Protein AF-A0A1V5VPN3-F1 (afdb_monomer)

Nearest PDB structures (foldseek):
  1qd1-assembly1_A  TM=8.360E-01  e=1.157E-35  Sus scrofa
  1w2g-assembly1_B  TM=8.804E-01  e=2.573E-12  Mycobacterium tuberculosis
  1n5l-assembly1_B  TM=8.851E-01  e=5.641E-12  Mycobacterium tuberculosis
  1n5l-assembly1_A  TM=8.726E-01  e=3.032E-11  Mycobacterium tuberculosis
  1w2h-assembly1_A  TM=8.646E-01  e=6.646E-11  Mycobacterium tuberculosis

pLDDT: mean 86.16, std 12.75, range [30.02, 98.75]

Radius of gyration: 31.98 Å; Cα contacts (8 Å, |Δi|>4): 1240; chains: 1; bounding box: 76×87×67 Å

Structure (mmCIF, N/CA/C/O backbone):
data_AF-A0A1V5VPN3-F1
#
_entry.id   AF-A0A1V5VPN3-F1
#
loop_
_atom_site.group_PDB
_atom_site.id
_atom_site.type_symbol
_atom_site.label_atom_id
_atom_site.label_alt_id
_atom_site.label_comp_id
_atom_site.label_asym_id
_atom_site.label_entity_id
_atom_site.label_seq_id
_atom_site.pdbx_PDB_ins_code
_atom_site.Cartn_x
_atom_site.Cartn_y
_atom_site.Cartn_z
_atom_site.occupancy
_atom_site.B_iso_or_equiv
_atom_site.auth_seq_id
_atom_site.auth_comp_id
_atom_site.auth_asym_id
_atom_site.auth_atom_id
_atom_site.pdbx_PDB_model_num
ATOM 1 N N . MET A 1 1 ? 7.523 38.521 -3.989 1.00 82.94 1 MET A N 1
ATOM 2 C CA . MET A 1 1 ? 8.035 37.915 -5.229 1.00 82.94 1 MET A CA 1
ATOM 3 C C . MET A 1 1 ? 9.413 38.477 -5.543 1.00 82.94 1 MET A C 1
ATOM 5 O O . MET A 1 1 ? 9.529 39.570 -6.087 1.00 82.94 1 MET A O 1
ATOM 9 N N . LYS A 1 2 ? 10.445 37.744 -5.127 1.00 91.88 2 LYS A N 1
ATOM 10 C CA . LYS A 1 2 ? 11.855 37.947 -5.453 1.00 91.88 2 LYS A CA 1
ATOM 11 C C . LYS A 1 2 ? 12.145 37.244 -6.774 1.00 91.88 2 LYS A C 1
ATOM 13 O O . LYS A 1 2 ? 12.008 36.024 -6.849 1.00 91.88 2 LYS A O 1
ATOM 18 N N . VAL A 1 3 ? 12.522 38.006 -7.793 1.00 94.25 3 VAL A N 1
ATOM 19 C CA . VAL A 1 3 ? 12.795 37.478 -9.133 1.00 94.25 3 VAL A CA 1
ATOM 20 C C . VAL A 1 3 ? 14.293 37.466 -9.401 1.00 94.25 3 VAL A C 1
ATOM 22 O O . VAL A 1 3 ? 14.969 38.480 -9.217 1.00 94.25 3 VAL A O 1
ATOM 25 N N . LEU A 1 4 ? 14.800 36.320 -9.854 1.00 95.00 4 LEU A N 1
ATOM 26 C CA . LEU A 1 4 ? 16.133 36.204 -10.438 1.00 95.00 4 LEU A CA 1
ATOM 27 C C . LEU A 1 4 ? 16.020 36.253 -11.961 1.00 95.00 4 LEU A C 1
ATOM 29 O O . LEU A 1 4 ? 15.305 35.448 -12.554 1.00 95.00 4 LEU A O 1
ATOM 33 N N . VAL A 1 5 ? 16.749 37.169 -12.596 1.00 93.56 5 VAL A N 1
ATOM 34 C CA . VAL A 1 5 ? 16.830 37.227 -14.058 1.00 93.56 5 VAL A CA 1
ATOM 35 C C . VAL A 1 5 ? 18.092 36.508 -14.522 1.00 93.56 5 VAL A C 1
ATOM 37 O O . VAL A 1 5 ? 19.191 36.797 -14.055 1.00 93.56 5 VAL A O 1
ATOM 40 N N . ILE A 1 6 ? 17.967 35.580 -15.460 1.00 91.25 6 ILE A N 1
ATOM 41 C CA . ILE A 1 6 ? 19.090 34.866 -16.065 1.00 91.25 6 ILE A CA 1
ATOM 42 C C . ILE A 1 6 ? 19.232 35.353 -17.503 1.00 91.25 6 ILE A C 1
ATOM 44 O O . ILE A 1 6 ? 18.257 35.498 -18.237 1.00 91.25 6 ILE A O 1
ATOM 48 N N . SER A 1 7 ? 20.455 35.666 -17.914 1.00 86.69 7 SER A N 1
ATOM 49 C CA . SER A 1 7 ? 20.738 36.069 -19.290 1.00 86.69 7 SER A CA 1
ATOM 50 C C . SER A 1 7 ? 22.112 35.554 -19.714 1.00 86.69 7 SER A C 1
ATOM 52 O O . SER A 1 7 ? 23.004 35.486 -18.853 1.00 86.69 7 SER A O 1
ATOM 54 N N . PRO A 1 8 ? 22.311 35.270 -21.014 1.00 81.88 8 PRO A N 1
ATOM 55 C CA . PRO A 1 8 ? 23.598 34.829 -21.537 1.00 81.88 8 PRO A CA 1
ATOM 56 C C . PRO A 1 8 ? 24.723 35.833 -21.247 1.00 81.88 8 PRO A C 1
ATOM 58 O O . PRO A 1 8 ? 24.508 37.050 -21.213 1.00 81.88 8 PRO A O 1
ATOM 61 N N . GLU A 1 9 ? 25.951 35.335 -21.096 1.00 73.06 9 GLU A N 1
ATOM 62 C CA . GLU A 1 9 ? 27.151 36.147 -20.826 1.00 73.06 9 GLU A CA 1
ATOM 63 C C . GLU A 1 9 ? 27.708 36.875 -22.054 1.00 73.06 9 GLU A C 1
ATOM 65 O O . GLU A 1 9 ? 28.711 37.589 -21.962 1.00 73.06 9 GLU A O 1
ATOM 70 N N . LYS A 1 10 ? 27.064 36.733 -23.217 1.00 71.19 10 LYS A N 1
ATOM 71 C CA . LYS A 1 10 ? 27.531 37.361 -24.454 1.00 71.19 10 LYS A CA 1
ATOM 72 C C . LYS A 1 10 ? 27.593 38.891 -24.324 1.00 71.19 10 LYS A C 1
ATOM 74 O O . LYS A 1 10 ? 26.659 39.542 -23.847 1.00 71.19 10 LYS A O 1
ATOM 79 N N . LYS A 1 11 ? 28.715 39.462 -24.784 1.00 67.81 11 LYS A N 1
ATOM 80 C CA . LYS A 1 11 ? 29.005 40.912 -24.795 1.00 67.81 11 LYS A CA 1
ATOM 81 C C . LYS A 1 11 ? 28.328 41.671 -25.943 1.00 67.81 11 LYS A C 1
ATOM 83 O O . LYS A 1 11 ? 28.565 42.868 -26.092 1.00 67.81 11 LYS A O 1
ATOM 88 N N . ASP A 1 12 ? 27.512 41.011 -26.759 1.00 78.88 12 ASP A N 1
ATOM 89 C CA . ASP A 1 12 ? 26.930 41.632 -27.942 1.00 78.88 12 ASP A CA 1
ATOM 90 C C . ASP A 1 12 ? 25.795 42.619 -27.600 1.00 78.88 12 ASP A C 1
ATOM 92 O O . ASP A 1 12 ? 25.125 42.547 -26.560 1.00 78.88 12 ASP A O 1
ATOM 96 N N . ARG A 1 13 ? 25.582 43.578 -28.509 1.00 81.12 13 ARG A N 1
ATOM 97 C CA . ARG A 1 13 ? 24.597 44.657 -28.354 1.00 81.12 13 ARG A CA 1
ATOM 98 C C . ARG A 1 13 ? 23.168 44.122 -28.223 1.00 81.12 13 ARG A C 1
ATOM 100 O O . ARG A 1 13 ? 22.390 44.693 -27.457 1.00 81.12 13 ARG A O 1
ATOM 107 N N . SER A 1 14 ? 22.836 43.032 -28.916 1.00 81.88 14 SER A N 1
ATOM 108 C CA . SER A 1 14 ? 21.487 42.457 -28.925 1.00 81.88 14 SER A CA 1
ATOM 109 C C . SER A 1 14 ? 21.139 41.816 -27.574 1.00 81.88 14 SER A C 1
ATOM 111 O O . SER A 1 14 ? 20.088 42.109 -27.004 1.00 81.88 14 SER A O 1
ATOM 113 N N . SER A 1 15 ? 22.067 41.048 -26.991 1.00 80.56 15 SER A N 1
ATOM 114 C CA . SER A 1 15 ? 21.938 40.445 -25.658 1.00 80.56 15 SER A CA 1
ATOM 115 C C . SER A 1 15 ? 21.785 41.511 -24.570 1.00 80.56 15 SER A C 1
ATOM 117 O O . SER A 1 15 ? 20.923 41.424 -23.692 1.00 80.56 15 SER A O 1
ATOM 119 N N . ARG A 1 16 ? 22.567 42.597 -24.648 1.00 83.06 16 ARG A N 1
ATOM 120 C CA . ARG A 1 16 ? 22.418 43.745 -23.738 1.00 83.06 16 ARG A CA 1
ATOM 121 C C . ARG A 1 16 ? 21.044 44.409 -23.846 1.00 83.06 16 ARG A C 1
ATOM 123 O O . ARG A 1 16 ? 20.471 44.739 -22.810 1.00 83.06 16 ARG A O 1
ATOM 130 N N . GLN A 1 17 ? 20.522 44.602 -25.055 1.00 86.50 17 GLN A N 1
ATOM 131 C CA . GLN A 1 17 ? 19.211 45.222 -25.266 1.00 86.50 17 GLN A CA 1
ATOM 132 C C . GLN A 1 17 ? 18.061 44.359 -24.731 1.00 86.50 17 GLN A C 1
ATOM 134 O O . GLN A 1 17 ? 17.204 44.888 -24.025 1.00 86.50 17 GLN A O 1
ATOM 139 N N . ARG A 1 18 ? 18.068 43.044 -24.990 1.00 88.38 18 ARG A N 1
ATOM 140 C CA . ARG A 1 18 ? 17.045 42.110 -24.483 1.00 88.38 18 ARG A CA 1
ATOM 141 C C . ARG A 1 18 ? 16.995 42.067 -22.960 1.00 88.38 18 ARG A C 1
ATOM 143 O O . ARG A 1 18 ? 15.936 42.230 -22.364 1.00 88.38 18 ARG A O 1
ATOM 150 N N . ARG A 1 19 ? 18.153 41.954 -22.319 1.00 87.31 19 ARG A N 1
ATOM 151 C CA . ARG A 1 19 ? 18.270 42.017 -20.859 1.00 87.31 19 ARG A CA 1
ATOM 152 C C . ARG A 1 19 ? 17.721 43.318 -20.271 1.00 87.31 19 ARG A C 1
ATOM 154 O O . ARG A 1 19 ? 16.981 43.273 -19.296 1.00 87.31 19 ARG A O 1
ATOM 161 N N . LEU A 1 20 ? 18.090 44.468 -20.842 1.00 89.12 20 LEU A N 1
ATOM 162 C CA . LEU A 1 20 ? 17.600 45.766 -20.364 1.00 89.12 20 LEU A CA 1
ATOM 163 C C . LEU A 1 20 ? 16.085 45.888 -20.532 1.00 89.12 20 LEU A C 1
ATOM 165 O O . LEU A 1 20 ? 15.428 46.471 -19.677 1.00 89.12 20 LEU A O 1
ATOM 169 N N . LEU A 1 21 ? 15.537 45.324 -21.609 1.00 91.19 21 LEU A N 1
ATOM 170 C CA . LEU A 1 21 ? 14.099 45.276 -21.834 1.00 91.19 21 LEU A CA 1
ATOM 171 C C . LEU A 1 21 ? 13.378 44.474 -20.739 1.00 91.19 21 LEU A C 1
ATOM 173 O O . LEU A 1 21 ? 12.387 44.955 -20.200 1.00 91.19 21 LEU A O 1
ATOM 177 N N . ILE A 1 22 ? 13.891 43.290 -20.388 1.00 91.62 22 ILE A N 1
ATOM 178 C CA . ILE A 1 22 ? 13.323 42.434 -19.333 1.00 91.62 22 ILE A CA 1
ATOM 179 C C . ILE A 1 22 ? 13.394 43.136 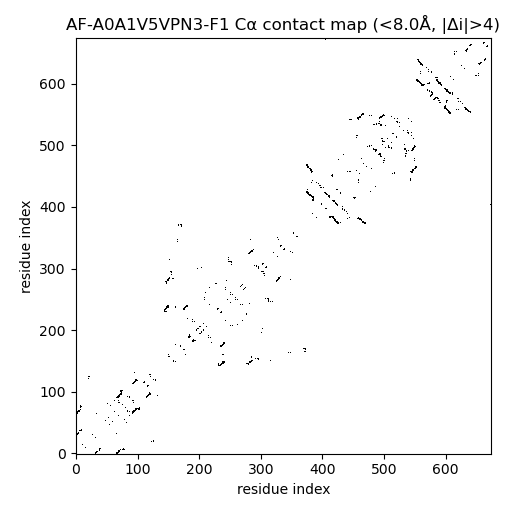-17.972 1.00 91.62 22 ILE A C 1
ATOM 181 O O . ILE A 1 22 ? 12.392 43.207 -17.269 1.00 91.62 22 ILE A O 1
ATOM 185 N N . VAL A 1 23 ? 14.564 43.677 -17.612 1.00 92.50 23 VAL A N 1
ATOM 186 C CA . VAL A 1 23 ? 14.777 44.358 -16.324 1.00 92.50 23 VAL A CA 1
ATOM 187 C C . VAL A 1 23 ? 13.831 45.548 -16.170 1.00 92.50 23 VAL A C 1
ATOM 189 O O . VAL A 1 23 ? 13.108 45.601 -15.181 1.00 92.50 23 VAL A O 1
ATOM 192 N N . ARG A 1 24 ? 13.749 46.432 -17.175 1.00 92.31 24 ARG A N 1
ATOM 193 C CA . ARG A 1 24 ? 12.851 47.599 -17.138 1.00 92.31 24 ARG A CA 1
ATOM 194 C C . ARG A 1 24 ? 11.387 47.198 -16.993 1.00 92.31 24 ARG A C 1
ATOM 196 O O . ARG A 1 24 ? 10.690 47.743 -16.152 1.00 92.31 24 ARG A O 1
ATOM 203 N N . ALA A 1 25 ? 10.940 46.195 -17.749 1.00 92.31 25 ALA A N 1
ATOM 204 C CA . ALA A 1 25 ? 9.562 45.717 -17.660 1.00 92.31 25 ALA A CA 1
ATOM 205 C C . ALA A 1 25 ? 9.215 45.162 -16.262 1.00 92.31 25 ALA A C 1
ATOM 207 O O . ALA A 1 25 ? 8.082 45.285 -15.803 1.00 92.31 25 ALA A O 1
ATOM 208 N N . LEU A 1 26 ? 10.180 44.556 -15.562 1.00 92.00 26 LEU A N 1
ATOM 209 C CA . LEU A 1 26 ? 9.995 44.072 -14.190 1.00 92.00 26 LEU A CA 1
ATOM 210 C C . LEU A 1 26 ? 10.036 45.210 -13.159 1.00 92.00 26 LEU A C 1
ATOM 212 O O . LEU A 1 26 ? 9.272 45.182 -12.192 1.00 92.00 26 LEU A O 1
ATOM 216 N N . GLU A 1 27 ? 10.889 46.212 -13.372 1.00 91.19 27 GLU A N 1
ATOM 217 C CA . GLU A 1 27 ? 10.952 47.429 -12.553 1.00 91.19 27 GLU A CA 1
ATOM 218 C C . GLU A 1 27 ? 9.653 48.241 -12.649 1.00 91.19 27 GLU A C 1
ATOM 220 O O . GLU A 1 27 ? 9.110 48.633 -11.615 1.00 91.19 27 GLU A O 1
ATOM 225 N N . ASP A 1 28 ? 9.091 48.393 -13.853 1.00 90.38 28 ASP A N 1
ATOM 226 C CA . ASP A 1 28 ? 7.801 49.059 -14.092 1.00 90.38 28 ASP A CA 1
ATOM 227 C C . ASP A 1 28 ? 6.652 48.377 -13.322 1.00 90.38 28 ASP A C 1
ATOM 229 O O . ASP A 1 28 ? 5.723 49.027 -12.839 1.00 90.38 28 ASP A O 1
ATOM 233 N N . LEU A 1 29 ? 6.737 47.054 -13.145 1.00 87.75 29 LEU A N 1
ATOM 234 C CA . LEU A 1 29 ? 5.798 46.252 -12.353 1.00 87.75 29 LEU A CA 1
ATOM 235 C C . LEU A 1 29 ? 6.112 46.242 -10.845 1.00 87.75 29 LEU A C 1
ATOM 237 O O . LEU A 1 29 ? 5.456 45.519 -10.092 1.00 87.75 29 LEU A O 1
ATOM 241 N N . LYS A 1 30 ? 7.101 47.024 -10.390 1.00 90.88 30 LYS A N 1
ATOM 242 C CA . LYS A 1 30 ? 7.568 47.107 -8.994 1.00 90.88 30 LYS A CA 1
ATOM 243 C C . LYS A 1 30 ? 7.999 45.752 -8.415 1.00 90.88 30 LYS A C 1
ATOM 245 O O . LYS A 1 30 ? 7.818 45.475 -7.227 1.00 90.88 30 LYS A O 1
ATOM 250 N N . ILE A 1 31 ? 8.564 44.881 -9.250 1.00 90.19 31 ILE A N 1
ATOM 251 C CA . ILE A 1 31 ? 9.028 43.553 -8.839 1.00 90.19 31 ILE A CA 1
ATOM 252 C C . ILE A 1 31 ? 10.423 43.652 -8.218 1.00 90.19 31 ILE A C 1
ATOM 254 O O . ILE A 1 31 ? 11.323 44.294 -8.753 1.00 90.19 31 ILE A O 1
ATOM 258 N N . LYS A 1 32 ? 10.636 42.960 -7.091 1.00 91.50 32 LYS A N 1
ATOM 259 C CA . LYS A 1 32 ? 11.939 42.925 -6.417 1.00 91.50 32 LYS A CA 1
ATOM 260 C C . LYS A 1 32 ? 12.917 42.021 -7.172 1.00 91.50 32 LYS A C 1
ATOM 262 O O . LYS A 1 32 ? 12.817 40.796 -7.087 1.00 91.50 32 LYS A O 1
ATOM 267 N N . LEU A 1 33 ? 13.886 42.625 -7.855 1.00 91.81 33 LEU A N 1
ATOM 268 C CA . LEU A 1 33 ? 14.962 41.921 -8.553 1.00 91.81 33 LEU A CA 1
ATOM 269 C C . LEU A 1 33 ? 16.105 41.555 -7.600 1.00 91.81 33 LEU A C 1
ATOM 271 O O . LEU A 1 33 ? 16.578 42.386 -6.827 1.00 91.81 33 LEU A O 1
ATOM 275 N N . LEU A 1 34 ? 16.572 40.308 -7.675 1.00 90.56 34 LEU A N 1
ATOM 276 C CA . LEU A 1 34 ? 17.747 39.840 -6.932 1.00 90.56 34 LEU A CA 1
ATOM 277 C C . LEU A 1 34 ? 19.066 40.232 -7.607 1.00 90.56 34 LEU A C 1
ATOM 279 O O . LEU A 1 34 ? 20.102 40.291 -6.947 1.00 90.56 34 LEU A O 1
ATOM 283 N N . ASN A 1 35 ? 19.031 40.514 -8.911 1.00 89.38 35 ASN A N 1
ATOM 284 C CA . ASN A 1 35 ? 20.185 40.929 -9.698 1.00 89.38 35 ASN A CA 1
ATOM 285 C C . ASN A 1 35 ? 19.814 42.023 -10.726 1.00 89.38 35 ASN A C 1
ATOM 287 O O . ASN A 1 35 ? 19.480 41.718 -11.869 1.00 89.38 35 ASN A O 1
ATOM 291 N N . PRO A 1 36 ? 19.935 43.316 -10.376 1.00 78.00 36 PRO A N 1
ATOM 292 C CA . PRO A 1 36 ? 19.558 44.416 -11.274 1.00 78.00 36 PRO A CA 1
ATOM 293 C C . PRO A 1 36 ? 20.431 44.512 -12.541 1.00 78.00 36 PRO A C 1
ATOM 295 O O . PRO A 1 36 ? 20.065 45.172 -13.507 1.00 78.00 36 PRO A O 1
ATOM 298 N N . LEU A 1 37 ? 21.582 43.825 -12.575 1.00 77.31 37 LEU A N 1
ATOM 299 C CA . LEU A 1 37 ? 22.474 43.738 -13.739 1.00 77.31 37 LEU A CA 1
ATOM 300 C C . LEU A 1 37 ? 22.725 42.267 -14.138 1.00 77.31 37 LEU A C 1
ATOM 302 O O . LEU A 1 37 ? 23.814 41.743 -13.882 1.00 77.31 37 LEU A O 1
ATOM 306 N N . PRO A 1 38 ? 21.747 41.577 -14.756 1.00 76.38 38 PRO A N 1
ATOM 307 C CA . PRO A 1 38 ? 21.862 40.152 -15.064 1.00 76.38 38 PRO A CA 1
ATOM 308 C C . PRO A 1 38 ? 22.948 39.872 -16.112 1.00 76.38 38 PRO A C 1
ATOM 310 O O . PRO A 1 38 ? 23.190 40.686 -16.994 1.00 76.38 38 PRO A O 1
ATOM 313 N N . GLY A 1 39 ? 23.625 38.722 -16.067 1.00 65.31 39 GLY A N 1
ATOM 314 C CA . GLY A 1 39 ? 24.519 38.260 -17.145 1.00 65.31 39 GLY A CA 1
ATOM 315 C C . GLY A 1 39 ? 25.662 39.210 -17.556 1.00 65.31 39 GLY A C 1
ATOM 316 O O . GLY A 1 39 ? 26.120 39.137 -18.696 1.00 65.31 39 GLY A O 1
ATOM 317 N N . ARG A 1 40 ? 26.103 40.132 -16.686 1.00 66.69 40 ARG A N 1
ATOM 318 C CA . ARG A 1 40 ? 27.291 40.958 -16.951 1.00 66.69 40 ARG A CA 1
ATOM 319 C C . ARG A 1 40 ? 28.518 40.032 -16.966 1.00 66.69 40 ARG A C 1
ATOM 321 O O . ARG A 1 40 ? 28.784 39.414 -15.937 1.00 66.69 40 ARG A O 1
ATOM 328 N N . PRO A 1 41 ? 29.261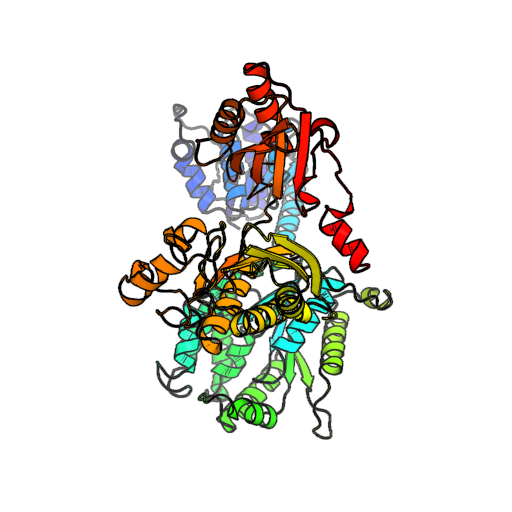 39.929 -18.081 1.00 57.72 41 PRO A N 1
ATOM 329 C CA . PRO A 1 41 ? 30.392 39.016 -18.157 1.00 57.72 41 PRO A CA 1
ATOM 330 C C . PRO A 1 41 ? 31.466 39.405 -17.131 1.00 57.72 41 PRO A C 1
ATOM 332 O O . PRO A 1 41 ? 31.687 40.605 -16.904 1.00 57.72 41 PRO A O 1
ATOM 335 N N . PRO A 1 42 ? 32.133 38.425 -16.501 1.00 57.69 42 PRO A N 1
ATOM 336 C CA . PRO A 1 42 ? 33.161 38.696 -15.506 1.00 57.69 42 PRO A CA 1
ATOM 337 C C . PRO A 1 42 ? 34.330 39.483 -16.123 1.00 57.69 42 PRO A C 1
ATOM 339 O O . PRO A 1 42 ? 34.648 39.343 -17.304 1.00 57.69 42 PRO A O 1
ATOM 342 N N . LYS A 1 43 ? 35.001 40.323 -15.315 1.00 54.38 43 LYS A N 1
ATOM 343 C CA . LYS A 1 43 ? 36.175 41.106 -15.761 1.00 54.38 43 LYS A CA 1
ATOM 344 C C . LYS A 1 43 ? 37.357 40.221 -16.209 1.00 54.38 43 LYS A C 1
ATOM 346 O O . LYS A 1 43 ? 38.195 40.699 -16.962 1.00 54.38 43 LYS A O 1
ATOM 351 N N . LYS A 1 44 ? 37.414 38.955 -15.772 1.00 53.59 44 LYS A N 1
ATOM 352 C CA . LYS A 1 44 ? 38.379 37.924 -16.192 1.00 53.59 44 LYS A CA 1
ATOM 353 C C . LYS A 1 44 ? 37.618 36.648 -16.575 1.00 53.59 44 LYS A C 1
ATOM 355 O O . LYS A 1 44 ? 36.724 36.246 -15.831 1.00 53.59 44 LYS A O 1
ATOM 360 N N . LEU A 1 45 ? 37.965 36.035 -17.710 1.00 52.72 45 LEU A N 1
ATOM 361 C CA . LEU A 1 45 ? 37.473 34.706 -18.097 1.00 52.72 45 LEU A CA 1
ATOM 362 C C . LEU A 1 45 ? 37.952 33.680 -17.060 1.00 52.72 45 LEU A C 1
ATOM 364 O O . LEU A 1 45 ? 39.130 33.671 -16.706 1.00 52.72 45 LEU A O 1
ATOM 368 N N . ARG A 1 46 ? 37.039 32.856 -16.536 1.00 55.00 46 ARG A N 1
ATOM 369 C CA . ARG A 1 46 ? 37.385 31.747 -15.635 1.00 55.00 46 ARG A CA 1
ATOM 370 C C . ARG A 1 46 ? 37.591 30.475 -16.467 1.00 55.00 46 ARG A C 1
ATOM 372 O O . ARG A 1 46 ? 36.819 30.278 -17.405 1.00 55.00 46 ARG A O 1
ATOM 379 N N . PRO A 1 47 ? 38.572 29.616 -16.139 1.00 51.97 47 PRO A N 1
ATOM 380 C CA . PRO A 1 47 ? 38.672 28.302 -16.764 1.00 51.97 47 PRO A CA 1
ATOM 381 C C . PRO A 1 47 ? 37.395 27.496 -16.488 1.00 51.97 47 PRO A C 1
ATOM 383 O O . PRO A 1 47 ? 36.848 27.575 -15.383 1.00 51.97 47 PRO A O 1
ATOM 386 N N . LEU A 1 48 ? 36.923 26.725 -17.473 1.00 49.78 48 LEU A N 1
ATOM 387 C CA . LEU A 1 48 ? 35.874 25.726 -17.255 1.00 49.78 48 LEU A CA 1
ATOM 388 C C . LEU A 1 48 ? 36.417 24.689 -16.257 1.00 49.78 48 LEU A C 1
ATOM 390 O O . LEU A 1 48 ? 37.346 23.956 -16.579 1.00 49.78 48 LEU A O 1
ATOM 394 N N . MET A 1 49 ? 35.870 24.641 -15.044 1.00 53.94 49 MET A N 1
ATOM 395 C CA . MET A 1 49 ? 36.139 23.552 -14.099 1.00 53.94 49 MET A CA 1
ATOM 396 C C . MET A 1 49 ? 35.032 22.499 -14.202 1.00 53.94 49 MET A C 1
ATOM 398 O O . MET A 1 49 ? 33.887 22.842 -14.492 1.00 53.94 49 MET A O 1
ATOM 402 N N . LEU A 1 50 ? 35.358 21.233 -13.907 1.00 50.84 50 LEU A N 1
ATOM 403 C CA . LEU A 1 50 ? 34.453 20.070 -13.985 1.00 50.84 50 LEU A CA 1
ATOM 404 C C . LEU A 1 50 ? 33.180 20.160 -13.106 1.00 50.84 50 LEU A C 1
ATOM 406 O O . LEU A 1 50 ? 32.309 19.302 -13.217 1.00 50.84 50 LEU A O 1
ATOM 410 N N . PHE A 1 51 ? 33.036 21.185 -12.256 1.00 57.12 51 PHE A N 1
ATOM 411 C CA . PHE A 1 51 ? 31.917 21.338 -11.320 1.00 57.12 51 PHE A CA 1
ATOM 412 C C . PHE A 1 51 ? 31.199 22.696 -11.489 1.00 57.12 51 PHE A C 1
ATOM 414 O O . PHE A 1 51 ? 31.619 23.699 -10.902 1.00 57.12 51 PHE A O 1
ATOM 421 N N . PRO A 1 52 ? 30.067 22.750 -12.218 1.00 58.25 52 PRO A N 1
ATOM 422 C CA . PRO A 1 52 ? 29.341 23.992 -12.529 1.00 58.25 52 PRO A CA 1
ATOM 423 C C . PRO A 1 52 ? 28.886 24.804 -11.305 1.00 58.25 52 PRO A C 1
ATOM 425 O O . PRO A 1 52 ? 28.920 26.036 -11.333 1.00 58.25 52 PRO A O 1
ATOM 428 N N . LYS A 1 53 ? 28.525 24.132 -10.199 1.00 57.59 53 LYS A N 1
ATOM 429 C CA . LYS A 1 53 ? 28.159 24.788 -8.926 1.00 57.59 53 LYS A CA 1
ATOM 430 C C . LYS A 1 53 ? 29.297 25.640 -8.351 1.00 57.59 53 LYS A C 1
ATOM 432 O O . LYS A 1 53 ? 29.037 26.680 -7.754 1.00 57.59 53 LYS A O 1
ATOM 437 N N . ILE A 1 54 ? 30.551 25.234 -8.560 1.00 58.44 54 ILE A N 1
ATOM 438 C CA . ILE A 1 54 ? 31.736 25.9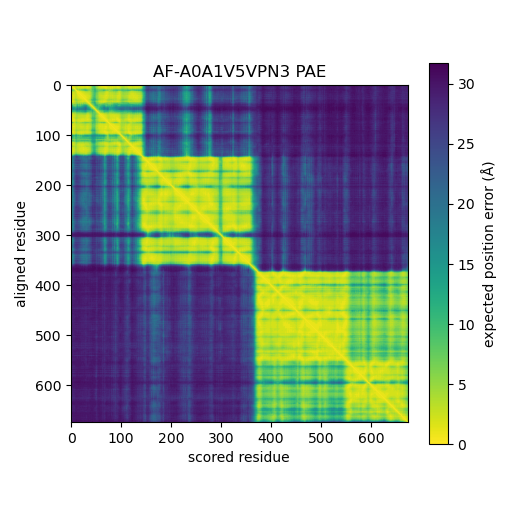76 -8.103 1.00 58.44 54 ILE A CA 1
ATOM 439 C C . ILE A 1 54 ? 31.974 27.194 -9.010 1.00 58.44 54 ILE A C 1
ATOM 441 O O . ILE A 1 54 ? 32.317 28.281 -8.540 1.00 58.44 54 ILE A O 1
ATOM 445 N N . SER A 1 55 ? 31.725 27.050 -10.314 1.00 62.06 55 SER A N 1
ATOM 446 C CA . SER A 1 55 ? 31.916 28.118 -11.300 1.00 62.06 55 SER A CA 1
ATOM 447 C C . SER A 1 55 ? 30.895 29.262 -11.179 1.00 62.06 55 SER A C 1
ATOM 449 O O . SER A 1 55 ? 31.282 30.415 -11.392 1.00 62.06 55 SER A O 1
ATOM 451 N N . TYR A 1 56 ? 29.649 28.975 -10.769 1.00 72.94 56 TYR A N 1
ATOM 452 C CA . TYR A 1 56 ? 28.531 29.937 -10.684 1.00 72.94 56 TYR A CA 1
ATOM 453 C C . TYR A 1 56 ? 27.991 30.171 -9.260 1.00 72.94 56 TYR A C 1
ATOM 455 O O . TYR A 1 56 ? 26.823 30.510 -9.082 1.00 72.94 56 TYR A O 1
ATOM 463 N N . GLY A 1 57 ? 28.835 30.021 -8.233 1.00 72.69 57 GLY A N 1
ATOM 464 C CA . GLY A 1 57 ? 28.411 30.058 -6.823 1.00 72.69 57 GLY A CA 1
ATOM 465 C C . GLY A 1 57 ? 27.637 31.314 -6.378 1.00 72.69 57 GLY A C 1
ATOM 466 O O . GLY A 1 57 ? 26.835 31.255 -5.449 1.00 72.69 57 GLY A O 1
ATOM 467 N N . LYS A 1 58 ? 27.841 32.467 -7.036 1.00 78.56 58 LYS A N 1
ATOM 468 C CA . LYS A 1 58 ? 27.070 33.691 -6.746 1.00 78.56 58 LYS A CA 1
ATOM 469 C C . LYS A 1 58 ? 25.649 33.597 -7.295 1.00 78.56 58 LYS A C 1
ATOM 471 O O . LYS A 1 58 ? 24.700 33.936 -6.597 1.00 78.56 58 LYS A O 1
ATOM 476 N N . GLU A 1 59 ? 25.505 33.158 -8.537 1.00 82.56 59 GLU A N 1
ATOM 477 C CA . GLU A 1 59 ? 24.224 32.981 -9.207 1.00 82.56 59 GLU A CA 1
ATOM 478 C C . GLU A 1 59 ? 23.395 31.868 -8.565 1.00 82.56 59 GLU A C 1
ATOM 480 O O . GLU A 1 59 ? 22.193 32.056 -8.401 1.00 82.56 59 GLU A O 1
ATOM 485 N N . THR A 1 60 ? 24.015 30.770 -8.122 1.00 81.88 60 THR A N 1
ATOM 486 C CA . THR A 1 60 ? 23.314 29.711 -7.377 1.00 81.88 60 THR A CA 1
ATOM 487 C C . THR A 1 60 ? 22.834 30.207 -6.010 1.00 81.88 60 THR A C 1
ATOM 489 O O . THR A 1 60 ? 21.679 30.001 -5.665 1.00 81.88 60 THR A O 1
ATOM 492 N N . ALA A 1 61 ? 23.641 30.984 -5.276 1.00 84.31 61 ALA A N 1
ATOM 493 C CA . ALA A 1 61 ? 23.211 31.577 -4.003 1.00 84.31 61 ALA A CA 1
ATOM 494 C C . ALA A 1 61 ? 22.070 32.606 -4.160 1.00 84.31 61 ALA A C 1
ATOM 496 O O . ALA A 1 61 ? 21.292 32.844 -3.232 1.00 84.31 61 ALA A O 1
ATOM 497 N N . LEU A 1 62 ? 21.978 33.266 -5.321 1.00 89.56 62 LEU A N 1
ATOM 498 C CA . LEU A 1 62 ? 20.835 34.116 -5.658 1.00 89.56 62 LEU A CA 1
ATOM 499 C C . LEU A 1 62 ? 19.628 33.285 -6.095 1.00 89.56 62 LEU A C 1
ATOM 501 O O . LEU A 1 62 ? 18.505 33.647 -5.748 1.00 89.56 62 LEU A O 1
ATOM 505 N N . LEU A 1 63 ? 19.853 32.181 -6.812 1.00 88.81 63 LEU A N 1
ATOM 506 C CA . LEU A 1 63 ? 18.814 31.234 -7.194 1.00 88.81 63 LEU A CA 1
ATOM 507 C C . LEU A 1 63 ? 18.128 30.670 -5.953 1.00 88.81 63 LEU A C 1
ATOM 509 O O . LEU A 1 63 ? 16.904 30.710 -5.898 1.00 88.81 63 LEU A O 1
ATOM 513 N N . ASP A 1 64 ? 18.874 30.271 -4.923 1.00 85.94 64 ASP A N 1
ATOM 514 C CA . ASP A 1 64 ? 18.343 29.798 -3.634 1.00 85.94 64 ASP A CA 1
ATOM 515 C C . ASP A 1 64 ? 17.349 30.786 -3.003 1.00 85.94 64 ASP A C 1
ATOM 517 O O . ASP A 1 64 ? 16.338 30.391 -2.426 1.00 85.94 64 ASP A O 1
ATOM 521 N N . LYS A 1 65 ? 17.596 32.090 -3.169 1.00 89.94 65 LYS A N 1
ATOM 522 C CA . LYS A 1 65 ? 16.763 33.179 -2.631 1.00 89.94 65 LYS A CA 1
ATOM 523 C C . LYS A 1 65 ? 15.598 33.573 -3.545 1.00 89.94 65 LYS A C 1
ATOM 525 O O . LYS A 1 65 ? 14.782 34.411 -3.139 1.00 89.94 65 LYS A O 1
ATOM 530 N N . ALA A 1 66 ? 15.553 33.056 -4.772 1.00 91.25 66 ALA A N 1
ATOM 531 C CA . ALA A 1 66 ? 14.559 33.402 -5.778 1.00 91.25 66 ALA A CA 1
ATOM 532 C C . ALA A 1 66 ? 13.244 32.656 -5.539 1.00 91.25 66 ALA A C 1
ATOM 534 O O . ALA A 1 66 ? 13.228 31.448 -5.325 1.00 91.25 66 ALA A O 1
ATOM 535 N N . GLU A 1 67 ? 12.129 33.384 -5.623 1.00 89.56 67 GLU A N 1
ATOM 536 C CA . GLU A 1 67 ? 10.787 32.787 -5.646 1.00 89.56 67 GLU A CA 1
ATOM 537 C C . GLU A 1 67 ? 10.373 32.416 -7.078 1.00 89.56 67 GLU A C 1
ATOM 539 O O . GLU A 1 67 ? 9.533 31.545 -7.274 1.00 89.56 67 GLU A O 1
ATOM 544 N N . VAL A 1 68 ? 10.928 33.118 -8.072 1.00 92.88 68 VAL A N 1
ATOM 545 C CA . VAL A 1 68 ? 10.636 32.972 -9.503 1.00 92.88 68 VAL A CA 1
ATOM 546 C C . VAL A 1 68 ? 11.899 33.295 -10.301 1.00 92.88 68 VAL A C 1
ATOM 548 O O . VAL A 1 68 ? 12.649 34.210 -9.944 1.00 92.88 68 VAL A O 1
ATOM 551 N N . VAL A 1 69 ? 12.110 32.585 -11.406 1.00 95.19 69 VAL A N 1
ATOM 552 C CA . VAL A 1 69 ? 13.221 32.814 -12.336 1.00 95.19 69 VAL A CA 1
ATOM 553 C C . VAL A 1 69 ? 12.687 33.282 -13.688 1.00 95.19 69 VAL A C 1
ATOM 555 O O . VAL A 1 69 ? 11.684 32.774 -14.177 1.00 95.19 69 VAL A O 1
ATOM 558 N N . ILE A 1 70 ? 13.350 34.255 -14.311 1.00 95.19 70 ILE A N 1
ATOM 559 C CA . ILE A 1 70 ? 13.046 34.708 -15.676 1.00 95.19 70 ILE A CA 1
ATOM 560 C C . ILE A 1 70 ? 14.328 34.630 -16.497 1.00 95.19 70 ILE A C 1
ATOM 562 O O . ILE A 1 70 ? 15.296 35.313 -16.179 1.00 95.19 70 ILE A O 1
ATOM 566 N N . ALA A 1 71 ? 14.356 33.806 -17.540 1.00 92.44 71 ALA A N 1
ATOM 567 C CA . ALA A 1 71 ? 15.558 33.517 -18.313 1.00 92.44 71 ALA A CA 1
ATOM 568 C C . ALA A 1 71 ? 15.423 33.967 -19.775 1.00 92.44 71 ALA A C 1
ATOM 570 O O . ALA A 1 71 ? 14.458 33.602 -20.437 1.00 92.44 71 ALA A O 1
ATOM 571 N N . ASP A 1 72 ? 16.399 34.717 -20.300 1.00 90.44 72 ASP A N 1
ATOM 572 C CA . ASP A 1 72 ? 16.547 34.936 -21.749 1.00 90.44 72 ASP A CA 1
ATOM 573 C C . ASP A 1 72 ? 17.201 33.701 -22.385 1.00 90.44 72 ASP A C 1
ATOM 575 O O . ASP A 1 72 ? 18.386 33.431 -22.184 1.00 90.44 72 ASP A O 1
ATOM 579 N N . LEU A 1 73 ? 16.415 32.959 -23.158 1.00 87.44 73 LEU A N 1
ATOM 580 C CA . LEU A 1 73 ? 16.783 31.715 -23.825 1.00 87.44 73 LEU A CA 1
ATOM 581 C C . LEU A 1 73 ? 17.110 31.894 -25.312 1.00 87.44 73 LEU A C 1
ATOM 583 O O . LEU A 1 73 ? 17.471 30.919 -25.967 1.00 87.44 73 LEU A O 1
ATOM 587 N N . THR A 1 74 ? 17.030 33.120 -25.844 1.00 83.56 74 THR A N 1
ATOM 588 C CA . THR A 1 74 ? 17.260 33.418 -27.274 1.00 83.56 74 THR A CA 1
ATOM 589 C C . THR A 1 74 ? 18.603 32.869 -27.760 1.00 83.56 74 THR A C 1
ATOM 591 O O . THR A 1 74 ? 18.717 32.346 -28.861 1.00 83.56 74 THR A O 1
ATOM 594 N N . VAL A 1 75 ? 19.637 32.967 -26.916 1.00 78.38 75 VAL A N 1
ATOM 595 C CA . VAL A 1 75 ? 20.995 32.495 -27.220 1.00 78.38 75 VAL A CA 1
ATOM 596 C C . VAL A 1 75 ? 21.600 31.833 -25.978 1.00 78.38 75 VAL A C 1
ATOM 598 O O . VAL A 1 75 ? 22.656 32.245 -25.493 1.00 78.38 75 VAL A O 1
ATOM 601 N N . ALA A 1 76 ? 20.872 30.869 -25.406 1.00 73.69 76 ALA A N 1
ATOM 602 C CA . ALA A 1 76 ? 21.220 30.231 -24.137 1.00 73.69 76 ALA A CA 1
ATOM 603 C C . ALA A 1 76 ? 22.630 29.608 -24.160 1.00 73.69 76 ALA A C 1
ATOM 605 O O . ALA A 1 76 ? 22.926 28.723 -24.964 1.00 73.69 76 ALA A O 1
ATOM 606 N N . ASP A 1 77 ? 23.486 30.061 -23.245 1.00 80.50 77 ASP A N 1
ATOM 607 C CA . ASP A 1 77 ? 24.805 29.485 -22.984 1.00 80.50 77 ASP A CA 1
ATOM 608 C C . ASP A 1 77 ? 24.736 28.396 -21.900 1.00 80.50 77 ASP A C 1
ATOM 610 O O . ASP A 1 77 ? 23.681 28.131 -21.320 1.00 80.50 77 ASP A O 1
ATOM 614 N N . TYR A 1 78 ? 25.871 27.752 -21.622 1.00 79.44 78 TYR A N 1
ATOM 615 C CA . TYR A 1 78 ? 25.966 26.704 -20.602 1.00 79.44 78 TYR A CA 1
ATOM 616 C C . TYR A 1 78 ? 25.507 27.178 -19.213 1.00 79.44 78 TYR A C 1
ATOM 618 O O . TYR A 1 78 ? 24.844 26.439 -18.491 1.00 79.44 78 TYR A O 1
ATOM 626 N N . LYS A 1 79 ? 25.789 28.438 -18.852 1.00 83.38 79 LYS A N 1
ATOM 627 C CA . LYS A 1 79 ? 25.336 29.018 -17.582 1.00 83.38 79 LYS A CA 1
ATOM 628 C C . LYS A 1 79 ? 23.816 29.084 -17.509 1.00 83.38 79 LYS A C 1
ATOM 630 O O . LYS A 1 79 ? 23.223 28.698 -16.505 1.00 83.38 79 LYS A O 1
ATOM 635 N N . THR A 1 80 ? 23.202 29.622 -18.560 1.00 85.44 80 THR A N 1
ATOM 636 C CA . THR A 1 80 ? 21.748 29.777 -18.646 1.00 85.44 80 THR A CA 1
ATOM 637 C C . THR A 1 80 ? 21.073 28.412 -18.549 1.00 85.44 80 THR A C 1
ATOM 639 O O . THR A 1 80 ? 20.122 28.253 -17.792 1.00 85.44 80 THR A O 1
ATOM 642 N N . ASP A 1 81 ? 21.627 27.421 -19.245 1.00 84.00 81 ASP A N 1
ATOM 643 C CA . ASP A 1 81 ? 21.167 26.034 -19.242 1.00 84.00 81 ASP A CA 1
ATOM 644 C C . ASP A 1 81 ? 21.203 25.381 -17.853 1.00 84.00 81 ASP A C 1
ATOM 646 O O . ASP A 1 81 ? 20.196 24.859 -17.367 1.00 84.00 81 ASP A O 1
ATOM 650 N N . PHE A 1 82 ? 22.357 25.478 -17.190 1.00 85.25 82 PHE A N 1
ATOM 651 C CA . PHE A 1 82 ? 22.586 24.928 -15.861 1.00 85.25 82 PHE A CA 1
ATOM 652 C C . PHE A 1 82 ? 21.649 25.550 -14.818 1.00 85.25 82 PHE A C 1
ATOM 654 O O . PHE A 1 82 ? 20.974 24.832 -14.083 1.00 85.25 82 PHE A O 1
ATOM 661 N N . LEU A 1 83 ? 21.563 26.884 -14.777 1.00 87.81 83 LEU A N 1
ATOM 662 C CA . LEU A 1 83 ? 20.766 27.587 -13.771 1.00 87.81 83 LEU A CA 1
ATOM 663 C C . LEU A 1 83 ? 19.255 27.403 -13.975 1.00 87.81 83 LEU A C 1
ATOM 665 O O . LEU A 1 83 ? 18.523 27.325 -12.992 1.00 87.81 83 LEU A O 1
ATOM 669 N N . VAL A 1 84 ? 18.777 27.315 -15.223 1.00 89.31 84 VAL A N 1
ATOM 670 C CA . VAL A 1 84 ? 17.362 27.015 -15.511 1.00 89.31 84 VAL A CA 1
ATOM 671 C C . VAL A 1 84 ? 17.020 25.585 -15.104 1.00 89.31 84 VAL A C 1
ATOM 673 O O . VAL A 1 84 ? 16.020 25.371 -14.422 1.00 89.31 84 VAL A O 1
ATOM 676 N N . SER A 1 85 ? 17.870 24.618 -15.453 1.00 86.56 85 SER A N 1
ATOM 677 C CA . SER A 1 85 ? 17.664 23.215 -15.077 1.00 86.56 85 SER A CA 1
ATOM 678 C C . SER A 1 85 ? 17.676 23.032 -13.558 1.00 86.56 85 SER A C 1
ATOM 680 O O . SER A 1 85 ? 16.828 22.328 -13.015 1.00 86.56 85 SER A O 1
ATOM 682 N N . GLN A 1 86 ? 18.578 23.725 -12.856 1.00 86.88 86 GLN A N 1
ATOM 683 C CA . GLN A 1 86 ? 18.619 23.720 -11.396 1.00 86.88 86 GLN A CA 1
ATOM 684 C C . GLN A 1 86 ? 17.364 24.361 -10.784 1.00 86.88 86 GLN A C 1
ATOM 686 O O . GLN A 1 86 ? 16.781 23.795 -9.864 1.00 86.88 86 GLN A O 1
ATOM 691 N N . ALA A 1 87 ? 16.908 25.502 -11.312 1.00 87.75 87 ALA A N 1
ATOM 692 C CA . ALA A 1 87 ? 15.693 26.160 -10.833 1.00 87.75 87 ALA A CA 1
ATOM 693 C C . ALA A 1 87 ? 14.465 25.241 -10.931 1.00 87.75 87 ALA A C 1
ATOM 695 O O . ALA A 1 87 ? 13.689 25.139 -9.982 1.00 87.75 87 ALA A O 1
ATOM 696 N N . LEU A 1 88 ? 14.314 24.549 -12.064 1.00 82.31 88 LEU A N 1
ATOM 697 C CA . LEU A 1 88 ? 13.216 23.609 -12.287 1.00 82.31 88 LEU A CA 1
ATOM 698 C C . LEU A 1 88 ? 13.312 22.379 -11.378 1.00 82.31 88 LEU A C 1
ATOM 700 O O . LEU A 1 88 ? 12.292 21.954 -10.842 1.00 82.31 88 LEU A O 1
ATOM 704 N N . ALA A 1 89 ? 14.517 21.844 -11.158 1.00 77.75 89 ALA A N 1
ATOM 705 C CA . ALA A 1 89 ? 14.740 20.735 -10.228 1.00 77.75 89 ALA A CA 1
ATOM 706 C C . ALA A 1 89 ? 14.391 21.101 -8.772 1.00 77.75 89 ALA A C 1
ATOM 708 O O . ALA A 1 89 ? 13.945 20.250 -8.011 1.00 77.75 89 ALA A O 1
ATOM 709 N N . GLU A 1 90 ? 14.543 22.372 -8.396 1.00 80.00 90 GLU A N 1
ATOM 710 C CA . GLU A 1 90 ? 14.154 22.915 -7.087 1.00 80.00 90 GLU A CA 1
ATOM 711 C C . GLU A 1 90 ? 12.667 23.327 -7.016 1.00 80.00 90 GLU A C 1
ATOM 713 O O . GLU A 1 90 ? 12.242 23.956 -6.045 1.00 80.00 90 GLU A O 1
ATOM 718 N N . GLY A 1 91 ? 11.869 23.027 -8.048 1.00 75.75 91 GLY A N 1
ATOM 719 C CA . GLY A 1 91 ? 10.441 23.355 -8.100 1.00 75.75 91 GLY A CA 1
ATOM 720 C C . GLY A 1 91 ? 10.140 24.854 -8.229 1.00 75.75 91 GLY A C 1
ATOM 721 O O . GLY A 1 91 ? 9.024 25.295 -7.944 1.00 75.75 91 GLY A O 1
ATOM 722 N N . LYS A 1 92 ? 11.123 25.672 -8.632 1.00 85.75 92 LYS A N 1
ATOM 723 C CA . LYS A 1 92 ? 10.938 27.119 -8.798 1.00 85.75 92 LYS A CA 1
ATOM 724 C C . LYS A 1 92 ? 10.282 27.410 -10.147 1.00 85.75 92 LYS A C 1
ATOM 726 O O . LYS A 1 92 ? 10.771 26.936 -11.171 1.00 85.75 92 LYS A O 1
ATOM 731 N N . PRO A 1 93 ? 9.228 28.242 -10.193 1.00 89.31 93 PRO A N 1
ATOM 732 C CA . PRO A 1 93 ? 8.644 28.667 -11.454 1.00 89.31 93 PRO A CA 1
ATOM 733 C C . PRO A 1 93 ? 9.624 29.457 -12.320 1.00 89.31 93 PRO A C 1
ATOM 735 O O . PRO A 1 93 ? 10.221 30.436 -11.859 1.00 89.31 93 PRO A O 1
ATOM 738 N N . VAL A 1 94 ? 9.741 29.062 -13.588 1.00 93.00 94 VAL A N 1
ATOM 739 C CA . VAL A 1 94 ? 10.641 29.675 -14.568 1.00 93.00 94 VAL A CA 1
ATOM 740 C C . VAL A 1 94 ? 9.855 30.197 -15.771 1.00 93.00 94 VAL A C 1
ATOM 742 O O . VAL A 1 94 ? 9.088 29.461 -16.387 1.00 93.00 94 VAL A O 1
ATOM 745 N N . LEU A 1 95 ? 10.090 31.461 -16.135 1.00 93.75 95 LEU A N 1
ATOM 746 C CA . LEU A 1 95 ? 9.696 32.043 -17.419 1.00 93.75 95 LEU A CA 1
ATOM 747 C C . LEU A 1 95 ? 10.879 32.010 -18.392 1.00 93.75 95 LEU A C 1
ATOM 749 O O . LEU A 1 95 ? 11.828 32.777 -18.230 1.00 93.75 95 LEU A O 1
ATOM 753 N N . GLY A 1 96 ? 10.812 31.162 -19.414 1.00 90.94 96 GLY A N 1
ATOM 754 C CA . GLY A 1 96 ? 11.739 31.158 -20.542 1.00 90.94 96 GLY A CA 1
ATOM 755 C C . GLY A 1 96 ? 11.315 32.148 -21.629 1.00 90.94 96 GLY A C 1
ATOM 756 O O . GLY A 1 96 ? 10.270 31.994 -22.251 1.00 90.94 96 GLY A O 1
ATOM 757 N N . LEU A 1 97 ? 12.127 33.163 -21.892 1.00 90.19 97 LEU A N 1
ATOM 758 C CA . LEU A 1 97 ? 11.871 34.181 -22.908 1.00 90.19 97 LEU A CA 1
ATOM 759 C C . LEU A 1 97 ? 12.742 33.931 -24.135 1.00 90.19 97 LEU A C 1
ATOM 761 O O . LEU A 1 97 ? 13.957 33.820 -24.001 1.00 90.19 97 LEU A O 1
ATOM 765 N N . PHE A 1 98 ? 12.161 33.889 -25.330 1.00 86.62 98 PHE A N 1
ATOM 766 C CA . PHE A 1 98 ? 12.928 33.726 -26.570 1.00 86.62 98 PHE A CA 1
ATOM 767 C C . PHE A 1 98 ? 12.574 34.790 -27.617 1.00 86.62 98 PHE A C 1
ATOM 769 O O . PHE A 1 98 ? 11.417 35.184 -27.758 1.00 86.62 98 PHE A O 1
ATOM 776 N N . GLY A 1 99 ? 13.592 35.284 -28.323 1.00 77.75 99 GLY A N 1
ATOM 777 C CA . GLY A 1 99 ? 13.454 36.180 -29.472 1.00 77.75 99 GLY A CA 1
ATOM 778 C C . GLY A 1 99 ? 13.308 35.416 -30.794 1.00 77.75 99 GLY A C 1
ATOM 779 O O . GLY A 1 99 ? 12.911 34.255 -30.815 1.00 77.75 99 GLY A O 1
ATOM 780 N N . ARG A 1 100 ? 13.628 36.068 -31.922 1.00 69.50 100 ARG A N 1
ATOM 781 C CA . ARG A 1 100 ? 13.485 35.484 -33.277 1.00 69.50 100 ARG A CA 1
ATOM 782 C C . ARG A 1 100 ? 14.368 34.258 -33.528 1.00 69.50 100 ARG A C 1
ATOM 784 O O . ARG A 1 100 ? 14.013 33.410 -34.337 1.00 69.50 100 ARG A O 1
ATOM 791 N N . GLU A 1 101 ? 15.493 34.163 -32.829 1.00 64.62 101 GLU A N 1
ATOM 792 C CA . GLU A 1 101 ? 16.364 32.988 -32.828 1.00 64.62 101 GLU A CA 1
ATOM 793 C C . GLU A 1 101 ? 15.987 32.079 -31.650 1.00 64.62 101 GLU A C 1
ATOM 795 O O . GLU A 1 101 ? 15.885 32.541 -30.511 1.00 64.62 101 GLU A O 1
ATOM 800 N N . ILE A 1 102 ? 15.757 30.789 -31.920 1.00 61.97 102 ILE A N 1
ATOM 801 C CA . ILE A 1 102 ? 15.384 29.792 -30.909 1.00 61.97 102 ILE A CA 1
ATOM 802 C C . ILE A 1 102 ? 16.298 28.577 -31.015 1.00 61.97 102 ILE A C 1
ATOM 804 O O . ILE A 1 102 ? 16.382 27.947 -32.067 1.00 61.97 102 ILE A O 1
ATOM 808 N N . ASN A 1 103 ? 16.866 28.163 -29.882 1.00 63.97 103 ASN A N 1
ATOM 809 C CA . ASN A 1 103 ? 17.408 26.818 -29.726 1.00 63.97 103 ASN A CA 1
ATOM 810 C C . ASN A 1 103 ? 16.273 25.845 -29.335 1.00 63.97 103 ASN A C 1
ATOM 812 O O . ASN A 1 103 ? 15.915 25.730 -28.161 1.00 63.97 103 ASN A O 1
ATOM 816 N N . ARG A 1 104 ? 15.653 25.195 -30.333 1.00 59.16 104 ARG A N 1
ATOM 817 C CA . ARG A 1 104 ? 14.430 24.381 -30.150 1.00 59.16 104 ARG A CA 1
ATOM 818 C C . ARG A 1 104 ? 14.672 23.096 -29.358 1.00 59.16 104 ARG A C 1
ATOM 820 O O . ARG A 1 104 ? 13.785 22.671 -28.621 1.00 59.16 104 ARG A O 1
ATOM 827 N N . GLU A 1 105 ? 15.863 22.514 -29.468 1.00 61.25 105 GLU A N 1
ATOM 828 C CA . GLU A 1 105 ? 16.226 21.271 -28.778 1.00 61.25 105 GLU A CA 1
ATOM 829 C C . GLU A 1 105 ? 16.179 21.444 -27.254 1.00 61.25 105 GLU A C 1
ATOM 831 O O . GLU A 1 105 ? 15.551 20.643 -26.563 1.00 61.25 105 GLU A O 1
ATOM 836 N N . LYS A 1 106 ? 16.720 22.549 -26.726 1.00 61.91 106 LYS A N 1
ATOM 837 C CA . LYS A 1 106 ? 16.729 22.839 -25.278 1.00 61.91 106 LYS A CA 1
ATOM 838 C C . LYS A 1 106 ? 15.362 23.208 -24.704 1.00 61.91 106 LYS A C 1
ATOM 840 O O . LYS A 1 106 ? 15.034 22.862 -23.573 1.00 61.91 106 LYS A O 1
ATOM 845 N N . ILE A 1 107 ? 14.528 23.900 -25.479 1.00 61.12 107 ILE A N 1
ATOM 846 C CA . ILE A 1 107 ? 13.156 24.200 -25.045 1.00 61.12 107 ILE A CA 1
ATOM 847 C C . ILE A 1 107 ? 12.352 22.898 -24.938 1.00 61.12 107 ILE A C 1
ATOM 849 O O . ILE A 1 107 ? 11.572 22.744 -24.001 1.00 61.12 107 ILE A O 1
ATOM 853 N N . SER A 1 108 ? 12.583 21.929 -25.833 1.00 57.72 108 SER A N 1
ATOM 854 C CA . SER A 1 108 ? 11.884 20.639 -25.808 1.00 57.72 108 SER A CA 1
ATOM 855 C C . SER A 1 108 ? 12.133 19.830 -24.525 1.00 57.72 108 SER A C 1
ATOM 857 O O . SER A 1 108 ? 11.208 19.180 -24.031 1.00 57.72 108 SER A O 1
ATOM 859 N N . SER A 1 109 ? 13.337 19.916 -23.940 1.00 66.62 109 SER A N 1
ATOM 860 C CA . SER A 1 109 ? 13.666 19.226 -22.688 1.00 66.62 109 SER A CA 1
ATOM 861 C C . SER A 1 109 ? 12.990 19.859 -21.472 1.00 66.62 109 SER A C 1
ATOM 863 O O . SER A 1 109 ? 12.508 19.133 -20.605 1.00 66.62 109 SER A O 1
ATOM 865 N N . TRP A 1 110 ? 12.895 21.192 -21.408 1.00 70.44 110 TRP A N 1
ATOM 866 C CA . TRP A 1 110 ? 12.260 21.885 -20.277 1.00 70.44 110 TRP A CA 1
ATOM 867 C C . TRP A 1 110 ? 10.740 21.997 -20.392 1.00 70.44 110 TRP A C 1
ATOM 869 O O . TRP A 1 110 ? 10.069 22.100 -19.372 1.00 70.44 110 TRP A O 1
ATOM 879 N N . ASN A 1 111 ? 10.174 21.921 -21.599 1.00 56.19 111 ASN A N 1
ATOM 880 C CA . ASN A 1 111 ? 8.727 22.020 -21.832 1.00 56.19 111 ASN A CA 1
ATOM 881 C C . ASN A 1 111 ? 7.905 20.926 -21.118 1.00 56.19 111 ASN A C 1
ATOM 883 O O . ASN A 1 111 ? 6.699 21.063 -20.946 1.00 56.19 111 ASN A O 1
ATOM 887 N N . LYS A 1 112 ? 8.542 19.831 -20.691 1.00 55.50 112 LYS A N 1
ATOM 888 C CA . LYS A 1 112 ? 7.891 18.777 -19.898 1.00 55.50 112 LYS A CA 1
ATOM 889 C C . LYS A 1 112 ? 7.825 19.095 -18.398 1.00 55.50 112 LYS A C 1
ATOM 891 O O . LYS A 1 112 ? 7.150 18.374 -17.670 1.00 55.50 112 LYS A O 1
ATOM 896 N N . ALA A 1 113 ? 8.526 20.128 -17.926 1.00 62.38 113 ALA A N 1
ATOM 897 C CA . ALA A 1 113 ? 8.562 20.493 -16.515 1.00 62.38 113 ALA A CA 1
ATOM 898 C C . ALA A 1 113 ? 7.332 21.329 -16.126 1.00 62.38 113 ALA A C 1
ATOM 900 O O . ALA A 1 113 ? 7.045 22.355 -16.738 1.00 62.38 113 ALA A O 1
ATOM 901 N N . GLU A 1 114 ? 6.646 20.922 -15.056 1.00 62.38 114 GLU A N 1
ATOM 902 C CA . GLU A 1 114 ? 5.404 21.538 -14.557 1.00 62.38 114 GLU A CA 1
ATOM 903 C C . GLU A 1 114 ? 5.533 23.047 -14.275 1.00 62.38 114 GLU A C 1
ATOM 905 O O . GLU A 1 114 ? 4.602 23.824 -14.493 1.00 62.38 114 GLU A O 1
ATOM 910 N N . PHE A 1 115 ? 6.715 23.476 -13.825 1.00 74.94 115 PHE A N 1
ATOM 911 C CA . PHE A 1 115 ? 7.006 24.851 -13.420 1.00 74.94 115 PHE A CA 1
ATOM 912 C C . PHE A 1 115 ? 7.638 25.712 -14.527 1.00 74.94 115 PHE A C 1
ATOM 914 O O . PHE A 1 115 ? 8.056 26.840 -14.254 1.00 74.94 115 PHE A O 1
ATOM 921 N N . PHE A 1 116 ? 7.708 25.218 -15.768 1.00 81.81 116 PHE A N 1
ATOM 922 C CA . PHE A 1 116 ? 8.299 25.936 -16.897 1.00 81.81 116 PHE A CA 1
ATOM 923 C C . PHE A 1 116 ? 7.221 26.532 -17.812 1.00 81.81 116 PHE A C 1
ATOM 925 O O . PHE A 1 116 ? 6.417 25.819 -18.405 1.00 81.81 116 PHE A O 1
ATOM 932 N N . TYR A 1 117 ? 7.222 27.856 -17.964 1.00 81.81 117 TYR A N 1
ATOM 933 C CA . TYR A 1 117 ? 6.408 28.574 -18.947 1.00 81.81 117 TYR A CA 1
ATOM 934 C C . TYR A 1 117 ? 7.347 29.302 -19.902 1.00 81.81 117 TYR A C 1
ATOM 936 O O . TYR A 1 117 ? 8.305 29.929 -19.458 1.00 81.81 117 TYR A O 1
ATOM 944 N N . PHE A 1 118 ? 7.083 29.271 -21.205 1.00 87.81 118 PHE A N 1
ATOM 945 C CA . PHE A 1 118 ? 7.917 29.962 -22.184 1.00 87.81 118 PHE A CA 1
ATOM 946 C C . PHE A 1 118 ? 7.074 30.761 -23.174 1.00 87.81 118 PHE A C 1
ATOM 948 O O . PHE A 1 118 ? 5.938 30.400 -23.472 1.00 87.81 118 PHE A O 1
ATOM 955 N N . ASP A 1 119 ? 7.610 31.885 -23.646 1.00 83.88 119 ASP A N 1
ATOM 956 C CA . ASP A 1 119 ? 6.886 32.790 -24.539 1.00 83.88 119 ASP A CA 1
ATOM 957 C C . ASP A 1 119 ? 7.845 33.611 -25.404 1.00 83.88 119 ASP A C 1
ATOM 959 O O . ASP A 1 119 ? 8.983 33.909 -25.015 1.00 83.88 119 ASP A O 1
ATOM 963 N N . TYR A 1 120 ? 7.351 34.002 -26.574 1.00 87.19 120 TYR A N 1
ATOM 964 C CA . TYR A 1 120 ? 8.079 34.869 -27.484 1.00 87.19 120 TYR A CA 1
ATOM 965 C C . TYR A 1 120 ? 8.054 36.304 -26.968 1.00 87.19 120 TYR A C 1
ATOM 967 O O . TYR A 1 120 ? 6.980 36.831 -26.653 1.00 87.19 120 TYR A O 1
ATOM 975 N N . PHE A 1 121 ? 9.206 36.976 -26.948 1.00 89.62 121 PHE A N 1
ATOM 976 C CA . PHE A 1 121 ? 9.268 38.372 -26.531 1.00 89.62 121 PHE A CA 1
ATOM 977 C C . PHE A 1 121 ? 9.990 39.294 -27.511 1.00 89.62 121 PHE A C 1
ATOM 979 O O . PHE A 1 121 ? 11.035 38.989 -28.079 1.00 89.62 121 PHE A O 1
ATOM 986 N N . GLU A 1 122 ? 9.443 40.497 -27.611 1.00 89.56 122 GLU A N 1
ATOM 987 C CA . GLU A 1 122 ? 10.030 41.676 -28.223 1.00 89.56 122 GLU A CA 1
ATOM 988 C C . GLU A 1 122 ? 9.615 42.912 -27.406 1.00 89.56 122 GLU A C 1
ATOM 990 O O . GLU A 1 122 ? 8.796 42.853 -26.481 1.00 89.56 122 GLU A O 1
ATOM 995 N N . LYS A 1 123 ? 10.157 44.078 -27.770 1.00 87.75 123 LYS A N 1
ATOM 996 C CA . LYS A 1 123 ? 9.886 45.352 -27.088 1.00 87.75 123 LYS A CA 1
ATOM 997 C C . LYS A 1 123 ? 8.391 45.651 -26.929 1.00 87.75 123 LYS A C 1
ATOM 999 O O . LYS A 1 123 ? 7.991 46.201 -25.909 1.00 87.75 123 LYS A O 1
ATOM 1004 N N . GLN A 1 124 ? 7.578 45.290 -27.920 1.00 89.00 124 GLN A N 1
ATOM 1005 C CA . GLN A 1 124 ? 6.156 45.632 -27.957 1.00 89.00 124 GLN A CA 1
ATOM 1006 C C . GLN A 1 124 ? 5.286 44.730 -27.063 1.00 89.00 124 GLN A C 1
ATOM 1008 O O . GLN A 1 124 ? 4.218 45.158 -26.634 1.00 89.00 124 GLN A O 1
ATOM 1013 N N . ASN A 1 125 ? 5.719 43.500 -26.753 1.00 88.19 125 ASN A N 1
ATOM 1014 C CA . ASN A 1 125 ? 4.855 42.498 -26.114 1.00 88.19 125 ASN A CA 1
ATOM 1015 C C . ASN A 1 125 ? 5.314 42.046 -24.713 1.00 88.19 125 ASN A C 1
ATOM 1017 O O . ASN A 1 125 ? 4.546 41.353 -24.042 1.00 88.19 125 ASN A O 1
ATOM 1021 N N . ILE A 1 126 ? 6.500 42.451 -24.237 1.00 91.69 126 ILE A N 1
ATOM 1022 C CA . ILE A 1 126 ? 7.081 41.972 -22.967 1.00 91.69 126 ILE A CA 1
ATOM 1023 C C . ILE A 1 126 ? 6.132 42.143 -21.768 1.00 91.69 126 ILE A C 1
ATOM 1025 O O . ILE A 1 126 ? 5.960 41.227 -20.968 1.00 91.69 126 ILE A O 1
ATOM 1029 N N . ASN A 1 127 ? 5.402 43.258 -21.693 1.00 90.44 127 ASN A N 1
ATOM 1030 C CA . ASN A 1 127 ? 4.426 43.503 -20.624 1.00 90.44 127 ASN A CA 1
ATOM 1031 C C . ASN A 1 127 ? 3.193 42.585 -20.704 1.00 90.44 127 ASN A C 1
ATOM 1033 O O . ASN A 1 127 ? 2.541 42.323 -19.693 1.00 90.44 127 ASN A O 1
ATOM 1037 N N . SER A 1 128 ? 2.833 42.117 -21.901 1.00 86.62 128 SER A N 1
ATOM 1038 C CA . SER A 1 128 ? 1.750 41.147 -22.106 1.00 86.62 128 SER A CA 1
ATOM 1039 C C . SER A 1 128 ? 2.210 39.736 -21.735 1.00 86.62 128 SER A C 1
ATOM 1041 O O . SER A 1 128 ? 1.498 39.026 -21.025 1.00 86.62 128 SER A O 1
ATOM 1043 N N . VAL A 1 129 ? 3.437 39.375 -22.127 1.00 89.44 129 VAL A N 1
ATOM 1044 C CA . VAL A 1 129 ? 4.096 38.115 -21.751 1.00 89.44 129 VAL A CA 1
ATOM 1045 C C . VAL A 1 129 ? 4.179 37.981 -20.230 1.00 89.44 129 VAL A C 1
ATOM 1047 O O . VAL A 1 129 ? 3.690 37.003 -19.669 1.00 89.44 129 VAL A O 1
ATOM 1050 N N . LEU A 1 130 ? 4.700 39.003 -19.543 1.00 90.94 130 LEU A N 1
ATOM 1051 C CA . LEU A 1 130 ? 4.796 39.015 -18.081 1.00 90.94 130 LEU A CA 1
ATOM 1052 C C . LEU A 1 130 ? 3.418 38.880 -17.417 1.00 90.94 130 LEU A C 1
ATOM 1054 O O . LEU A 1 130 ? 3.256 38.096 -16.485 1.00 90.94 130 LEU A O 1
ATOM 1058 N N . ARG A 1 131 ? 2.386 39.568 -17.926 1.00 88.81 131 ARG A N 1
ATOM 1059 C CA . ARG A 1 131 ? 1.009 39.424 -17.421 1.00 88.81 131 ARG A CA 1
ATOM 1060 C C . ARG A 1 131 ? 0.460 38.003 -17.581 1.00 88.81 131 ARG A C 1
ATOM 1062 O O . ARG A 1 131 ? -0.177 37.503 -16.652 1.00 88.81 131 ARG A O 1
ATOM 1069 N N . ARG A 1 132 ? 0.689 37.346 -18.725 1.00 85.19 132 ARG A N 1
ATOM 1070 C CA . ARG A 1 132 ? 0.293 35.940 -18.934 1.00 85.19 132 ARG A CA 1
ATOM 1071 C C . ARG A 1 132 ? 1.028 35.012 -17.975 1.00 85.19 132 ARG A C 1
ATOM 1073 O O . ARG A 1 132 ? 0.383 34.194 -17.325 1.00 85.19 132 ARG A O 1
ATOM 1080 N N . PHE A 1 133 ? 2.332 35.210 -17.812 1.00 88.00 133 PHE A N 1
ATOM 1081 C CA . PHE A 1 133 ? 3.139 34.432 -16.884 1.00 88.00 133 PHE A CA 1
ATOM 1082 C C . PHE A 1 133 ? 2.685 34.593 -15.426 1.00 88.00 133 PHE A C 1
ATOM 1084 O O . PHE A 1 133 ? 2.481 33.603 -14.732 1.00 88.00 133 PHE A O 1
ATOM 1091 N N . PHE A 1 134 ? 2.413 35.811 -14.947 1.00 86.44 134 PHE A N 1
ATOM 1092 C CA . PHE A 1 134 ? 1.902 35.994 -13.581 1.00 86.44 134 PHE A CA 1
ATOM 1093 C C . PHE A 1 134 ? 0.499 35.408 -13.383 1.00 86.44 134 PHE A C 1
ATOM 1095 O O . PHE A 1 134 ? 0.182 34.925 -12.294 1.00 86.44 134 PHE A O 1
ATOM 1102 N N . ARG A 1 135 ? -0.336 35.382 -14.430 1.00 78.62 135 ARG A N 1
ATOM 1103 C CA . ARG A 1 135 ? -1.614 34.656 -14.404 1.00 78.62 135 ARG A CA 1
ATOM 1104 C C . ARG A 1 135 ? -1.393 33.145 -14.293 1.00 78.62 135 ARG A C 1
ATOM 1106 O O . ARG A 1 135 ? -2.060 32.513 -13.480 1.00 78.62 135 ARG A O 1
ATOM 1113 N N . PHE A 1 136 ? -0.443 32.597 -15.047 1.00 76.62 136 PHE A N 1
ATOM 1114 C CA . PHE A 1 136 ? -0.010 31.204 -14.935 1.00 76.62 136 PHE A CA 1
ATOM 1115 C C . PHE A 1 136 ? 0.497 30.882 -13.518 1.00 76.62 136 PHE A C 1
ATOM 1117 O O . PHE A 1 136 ? 0.027 29.928 -12.908 1.00 76.62 136 PHE A O 1
ATOM 1124 N N . LEU A 1 137 ? 1.328 31.740 -12.914 1.00 78.94 137 LEU A N 1
ATOM 1125 C CA . LEU A 1 137 ? 1.775 31.578 -11.523 1.00 78.94 137 LEU A CA 1
ATOM 1126 C C . LEU A 1 137 ? 0.620 31.601 -10.515 1.00 78.94 137 LEU A C 1
ATOM 1128 O O . LEU A 1 137 ? 0.629 30.857 -9.535 1.00 78.94 137 LEU A O 1
ATOM 1132 N N . LYS A 1 138 ? -0.393 32.443 -10.744 1.00 72.31 138 LYS A N 1
ATOM 1133 C CA . LYS A 1 138 ? -1.601 32.473 -9.911 1.00 72.31 138 LYS A CA 1
ATOM 1134 C C . LYS A 1 138 ? -2.406 31.174 -10.034 1.00 72.31 138 LYS A C 1
ATOM 1136 O O . LYS A 1 138 ? -2.957 30.727 -9.034 1.00 72.31 138 LYS A O 1
ATOM 1141 N N . GLN A 1 139 ? -2.445 30.569 -11.222 1.00 63.88 139 GLN A N 1
ATOM 1142 C CA . GLN A 1 139 ? -3.085 29.271 -11.458 1.00 63.88 139 GLN A CA 1
ATOM 1143 C C . GLN A 1 139 ? -2.297 28.113 -10.837 1.00 63.88 139 GLN A C 1
ATOM 1145 O O . GLN A 1 139 ? -2.913 27.250 -10.227 1.00 63.88 139 GLN A O 1
ATOM 1150 N N . LEU A 1 140 ? -0.961 28.125 -10.910 1.00 62.91 140 LEU A N 1
ATOM 1151 C CA . LEU A 1 140 ? -0.104 27.146 -10.224 1.00 62.91 140 LEU A CA 1
ATOM 1152 C C . LEU A 1 140 ? -0.270 27.186 -8.697 1.00 62.91 140 LEU A C 1
ATOM 1154 O O . LEU A 1 140 ? -0.171 26.164 -8.029 1.00 62.91 140 LEU A O 1
ATOM 1158 N N . LYS A 1 141 ? -0.537 28.370 -8.128 1.00 58.47 141 LYS A N 1
ATOM 1159 C CA . LYS A 1 141 ? -0.780 28.544 -6.685 1.00 58.47 141 LYS A CA 1
ATOM 1160 C C . LYS A 1 141 ? -2.186 28.148 -6.232 1.00 58.47 141 LYS A C 1
ATOM 1162 O O . LYS A 1 141 ? -2.424 28.064 -5.029 1.00 58.47 141 LYS A O 1
ATOM 1167 N N . GLN A 1 142 ? -3.126 27.936 -7.148 1.00 62.03 142 GLN A N 1
ATOM 1168 C CA . GLN A 1 142 ? -4.446 27.424 -6.800 1.00 62.03 142 GLN A CA 1
ATOM 1169 C C . GLN A 1 142 ? -4.409 25.903 -6.862 1.00 62.03 142 GLN A C 1
ATOM 1171 O O . GLN A 1 142 ? -4.345 25.322 -7.944 1.00 62.03 142 GLN A O 1
ATOM 1176 N N . ARG A 1 143 ? -4.482 25.248 -5.697 1.00 72.06 143 ARG A N 1
ATOM 1177 C CA . ARG A 1 143 ? -4.728 23.805 -5.671 1.00 72.06 143 ARG A CA 1
ATOM 1178 C C . ARG A 1 143 ? -6.046 23.525 -6.404 1.00 72.06 143 ARG A C 1
ATOM 1180 O O . ARG A 1 143 ? -7.065 24.160 -6.122 1.00 72.06 143 ARG A O 1
ATOM 1187 N N . ARG A 1 144 ? -6.002 22.624 -7.384 1.00 76.31 144 ARG A N 1
ATOM 1188 C CA . ARG A 1 144 ? -7.183 22.216 -8.163 1.00 76.31 144 ARG A CA 1
ATOM 1189 C C . ARG A 1 144 ? -8.024 21.190 -7.401 1.00 76.31 144 ARG A C 1
ATOM 1191 O O . ARG A 1 144 ? -9.231 21.116 -7.604 1.00 76.31 144 ARG A O 1
ATOM 1198 N N . GLY A 1 145 ? -7.375 20.425 -6.529 1.00 88.06 145 GLY A N 1
ATOM 1199 C CA . GLY A 1 145 ? -7.965 19.405 -5.680 1.00 88.06 145 GLY A CA 1
ATOM 1200 C C . GLY A 1 145 ? -8.705 19.975 -4.477 1.00 88.06 145 GLY A C 1
ATOM 1201 O O . GLY A 1 145 ? -8.599 21.165 -4.162 1.00 88.06 145 GLY A O 1
ATOM 1202 N N . LYS A 1 146 ? -9.456 19.106 -3.796 1.00 92.94 146 LYS A N 1
ATOM 1203 C CA . LYS A 1 146 ? -10.288 19.466 -2.641 1.00 92.94 146 LYS A CA 1
ATOM 1204 C C . LYS A 1 146 ? -9.962 18.603 -1.429 1.00 92.94 146 LYS A C 1
ATOM 1206 O O . LYS A 1 146 ? -9.839 17.387 -1.560 1.00 92.94 146 LYS A O 1
ATOM 1211 N N . LEU A 1 147 ? -9.854 19.237 -0.261 1.00 96.06 147 LEU A N 1
ATOM 1212 C CA . LEU A 1 147 ? -9.691 18.560 1.027 1.00 96.06 147 LEU A CA 1
ATOM 1213 C C . LEU A 1 147 ? -11.046 18.458 1.734 1.00 96.06 147 LEU A C 1
ATOM 1215 O O . LEU A 1 147 ? -11.657 19.475 2.064 1.00 96.06 147 LEU A O 1
ATOM 1219 N N . ILE A 1 148 ? -11.498 17.232 1.972 1.00 97.69 148 ILE A N 1
ATOM 1220 C CA . ILE A 1 148 ? -12.748 16.900 2.657 1.00 97.69 148 ILE A CA 1
ATOM 1221 C C . ILE A 1 148 ? -12.387 16.234 3.980 1.00 97.69 148 ILE A C 1
ATOM 1223 O O . ILE A 1 148 ? -11.632 15.267 3.990 1.00 97.69 148 ILE A O 1
ATOM 1227 N N . VAL A 1 149 ? -12.935 16.711 5.090 1.00 98.25 149 VAL A N 1
ATOM 1228 C CA . VAL A 1 149 ? -12.652 16.157 6.419 1.00 98.25 149 VAL A CA 1
ATOM 1229 C C . VAL A 1 149 ? -13.916 15.572 7.022 1.00 98.25 149 VAL A C 1
ATOM 1231 O O . VAL A 1 149 ? -14.961 16.216 7.014 1.00 98.25 149 VAL A O 1
ATOM 1234 N N . LEU A 1 150 ? -13.827 14.353 7.550 1.00 98.12 150 LEU A N 1
ATOM 1235 C CA . LEU A 1 150 ? -14.883 13.730 8.339 1.00 98.12 150 LEU A CA 1
ATOM 1236 C C . LEU A 1 150 ? -14.560 13.873 9.828 1.00 98.12 150 LEU A C 1
ATOM 1238 O O . LEU A 1 150 ? -13.525 13.392 10.296 1.00 98.12 150 LEU A O 1
ATOM 1242 N N . GLU A 1 151 ? -15.473 14.498 10.566 1.00 97.50 151 GLU A N 1
ATOM 1243 C CA . GLU A 1 151 ? -15.359 14.777 11.997 1.00 97.50 151 GLU A CA 1
ATOM 1244 C C . GLU A 1 151 ? -16.520 14.192 12.800 1.00 97.50 151 GLU A C 1
ATOM 1246 O O . GLU A 1 151 ? -17.556 13.806 12.259 1.00 97.50 151 GLU A O 1
ATOM 1251 N N . GLY A 1 152 ? -16.333 14.107 14.117 1.00 94.19 152 GLY A N 1
ATOM 1252 C CA . GLY A 1 152 ? -17.339 13.626 15.063 1.00 94.19 152 GLY A CA 1
ATOM 1253 C C . GLY A 1 152 ? -16.739 12.839 16.224 1.00 94.19 152 GLY A C 1
ATOM 1254 O O . GLY A 1 152 ? -15.544 12.514 16.238 1.00 94.19 152 GLY A O 1
ATOM 1255 N N . LEU A 1 153 ? -17.587 12.489 17.192 1.00 91.06 153 LEU A N 1
ATOM 1256 C CA . LEU A 1 153 ? -17.203 11.671 18.344 1.00 91.06 153 LEU A CA 1
ATOM 1257 C C . LEU A 1 153 ? -16.704 10.278 17.933 1.00 91.06 153 LEU A C 1
ATOM 1259 O O . LEU A 1 153 ? -16.887 9.811 16.797 1.00 91.06 153 LEU A O 1
ATOM 1263 N N . ASP A 1 154 ? -16.039 9.595 18.859 1.00 83.62 154 ASP A N 1
ATOM 1264 C CA . ASP A 1 154 ? -15.678 8.199 18.651 1.00 83.62 154 ASP A CA 1
ATOM 1265 C C . ASP A 1 154 ? -16.924 7.320 18.515 1.00 83.62 154 ASP A C 1
ATOM 1267 O O . ASP A 1 154 ? -17.998 7.590 19.040 1.00 83.62 154 ASP A O 1
ATOM 1271 N N . GLY A 1 155 ? -16.830 6.304 17.659 1.00 81.75 155 GLY A N 1
ATOM 1272 C CA . GLY A 1 155 ? -17.980 5.457 17.341 1.00 81.75 155 GLY A CA 1
ATOM 1273 C C . GLY A 1 155 ? -19.031 6.061 16.394 1.00 81.75 155 GLY A C 1
ATOM 1274 O O . GLY A 1 155 ? -19.915 5.304 15.979 1.00 81.75 155 GLY A O 1
ATOM 1275 N N . ALA A 1 156 ? -18.904 7.331 15.971 1.00 86.19 156 ALA A N 1
ATOM 1276 C CA . ALA A 1 156 ? -19.787 7.995 14.991 1.00 86.19 156 ALA A CA 1
ATOM 1277 C C . ALA A 1 156 ? -19.735 7.408 13.566 1.00 86.19 156 ALA A C 1
ATOM 1279 O O . ALA A 1 156 ? -20.570 7.737 12.731 1.00 86.19 156 ALA A O 1
ATOM 1280 N N . GLY A 1 157 ? -18.778 6.518 13.280 1.00 88.12 157 GLY A N 1
ATOM 1281 C CA . GLY A 1 157 ? -18.671 5.842 11.983 1.00 88.12 157 GLY A CA 1
ATOM 1282 C C . GLY A 1 157 ? -17.824 6.578 10.942 1.00 88.12 157 GLY A C 1
ATOM 1283 O O . GLY A 1 157 ? -17.938 6.268 9.760 1.00 88.12 157 GLY A O 1
ATOM 1284 N N . LYS A 1 158 ? -16.953 7.510 11.359 1.00 93.19 158 LYS A N 1
ATOM 1285 C CA . LYS A 1 158 ? -16.058 8.282 10.472 1.00 93.19 158 LYS A CA 1
ATOM 1286 C C . LYS A 1 158 ? -15.262 7.396 9.511 1.00 93.19 158 LYS A C 1
ATOM 1288 O O . LYS A 1 158 ? -15.379 7.567 8.306 1.00 93.19 158 LYS A O 1
ATOM 1293 N N . ALA A 1 159 ? -14.535 6.401 10.028 1.00 85.69 159 ALA A N 1
ATOM 1294 C CA . ALA A 1 159 ? -13.746 5.475 9.209 1.00 85.69 159 ALA A CA 1
ATOM 1295 C C . ALA A 1 159 ? -14.617 4.665 8.230 1.00 85.69 159 ALA A C 1
ATOM 1297 O O . ALA A 1 159 ? -14.251 4.474 7.073 1.00 85.69 159 ALA A O 1
ATOM 1298 N N . THR A 1 160 ? -15.807 4.234 8.666 1.00 88.69 160 THR A N 1
ATOM 1299 C CA . THR A 1 160 ? -16.774 3.540 7.803 1.00 88.69 160 THR A CA 1
ATOM 1300 C C . THR A 1 160 ? -17.228 4.433 6.651 1.00 88.69 160 THR A C 1
ATOM 1302 O O . THR A 1 160 ? -17.223 4.004 5.501 1.00 88.69 160 THR A O 1
ATOM 1305 N N . GLN A 1 161 ? -17.593 5.681 6.948 1.00 94.56 161 GLN A N 1
ATOM 1306 C CA . GLN A 1 161 ? -18.034 6.636 5.936 1.00 94.56 161 GLN A CA 1
ATOM 1307 C C . GLN A 1 161 ? -16.895 7.078 5.018 1.00 94.56 161 GLN A C 1
ATOM 1309 O O . GLN A 1 161 ? -17.112 7.206 3.818 1.00 94.56 161 GLN A O 1
ATOM 1314 N N . ALA A 1 162 ? -15.680 7.241 5.548 1.00 90.94 162 ALA A N 1
ATOM 1315 C CA . ALA A 1 162 ? -14.496 7.539 4.753 1.00 90.94 162 ALA A C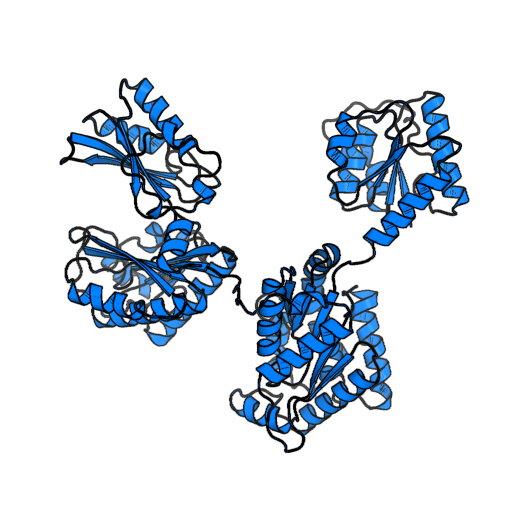A 1
ATOM 1316 C C . ALA A 1 162 ? -14.217 6.430 3.739 1.00 90.94 162 ALA A C 1
ATOM 1318 O O . ALA A 1 162 ? -13.990 6.729 2.572 1.00 90.94 162 ALA A O 1
ATOM 1319 N N . LYS A 1 163 ? -14.297 5.160 4.164 1.00 87.50 163 LYS A N 1
ATOM 1320 C CA . LYS A 1 163 ? -14.127 4.006 3.276 1.00 87.50 163 LYS A CA 1
ATOM 1321 C C . LYS A 1 163 ? -15.181 3.989 2.169 1.00 87.50 163 LYS A C 1
ATOM 1323 O O . LYS A 1 163 ? -14.823 3.926 1.002 1.00 87.50 163 LYS A O 1
ATOM 1328 N N . LEU A 1 164 ? -16.462 4.123 2.519 1.00 87.00 164 LEU A N 1
ATOM 1329 C CA . LEU A 1 164 ? -17.540 4.154 1.522 1.00 87.00 164 LEU A CA 1
ATOM 1330 C C . LEU A 1 164 ? -17.401 5.327 0.550 1.00 87.00 164 LEU A C 1
ATOM 1332 O O . LEU A 1 164 ? -17.674 5.184 -0.637 1.00 87.00 164 LEU A O 1
ATOM 1336 N N . LEU A 1 165 ? -16.979 6.491 1.046 1.00 90.81 165 LEU A N 1
ATOM 1337 C CA . LEU A 1 165 ? -16.738 7.664 0.217 1.00 90.81 165 LEU A CA 1
ATOM 1338 C C . LEU A 1 165 ? -15.540 7.480 -0.710 1.00 90.81 165 LEU A C 1
ATOM 1340 O O . LEU A 1 165 ? -15.631 7.842 -1.880 1.00 90.81 165 LEU A O 1
ATOM 1344 N N . LEU A 1 166 ? -14.454 6.891 -0.216 1.00 87.88 166 LEU A N 1
ATOM 1345 C CA . LEU A 1 166 ? -13.296 6.550 -1.030 1.00 87.88 166 LEU A CA 1
ATOM 1346 C C . LEU A 1 166 ? -13.701 5.603 -2.164 1.00 87.88 166 LEU A C 1
ATOM 1348 O O . LEU A 1 166 ? -13.437 5.914 -3.324 1.00 87.88 166 LEU A O 1
ATOM 1352 N N . ASP A 1 167 ? -14.419 4.526 -1.836 1.00 81.38 167 ASP A N 1
ATOM 1353 C CA . ASP A 1 167 ? -14.922 3.558 -2.811 1.00 81.38 167 ASP A CA 1
ATOM 1354 C C . ASP A 1 167 ? -15.831 4.249 -3.846 1.00 81.38 167 ASP A C 1
ATOM 1356 O O . ASP A 1 167 ? -15.645 4.088 -5.051 1.00 81.38 167 ASP A O 1
ATOM 1360 N N . TYR A 1 168 ? -16.788 5.073 -3.400 1.00 85.38 168 TYR A N 1
ATOM 1361 C CA . TYR A 1 168 ? -17.696 5.814 -4.284 1.00 85.38 168 TYR A CA 1
ATOM 1362 C C . TYR A 1 168 ? -16.938 6.709 -5.279 1.00 85.38 168 TYR A C 1
ATOM 1364 O O . TYR A 1 168 ? -17.228 6.683 -6.475 1.00 85.38 168 TYR A O 1
ATOM 1372 N N . LEU A 1 169 ? -15.960 7.484 -4.799 1.00 85.19 169 LEU A N 1
ATOM 1373 C CA . LEU A 1 169 ? -15.222 8.456 -5.613 1.00 85.19 169 LEU A CA 1
ATOM 1374 C C . LEU A 1 169 ? -14.223 7.796 -6.563 1.00 85.19 169 LEU A C 1
ATOM 1376 O O . LEU A 1 169 ? -14.066 8.226 -7.706 1.00 85.19 169 LEU A O 1
ATOM 1380 N N . GLN A 1 170 ? -13.554 6.737 -6.115 1.00 79.69 170 GLN A N 1
ATOM 1381 C CA . GLN A 1 170 ? -12.649 5.981 -6.973 1.00 79.69 170 GLN A CA 1
ATOM 1382 C C . GLN A 1 170 ? -13.425 5.300 -8.107 1.00 79.69 170 GLN A C 1
ATOM 1384 O O . GLN A 1 170 ? -13.003 5.366 -9.261 1.00 79.69 170 GLN A O 1
ATOM 1389 N N . ASN A 1 171 ? -14.614 4.763 -7.817 1.00 73.56 171 ASN A N 1
ATOM 1390 C CA . ASN A 1 171 ? -15.487 4.160 -8.826 1.00 73.56 171 ASN A CA 1
ATOM 1391 C C . ASN A 1 171 ? -16.073 5.195 -9.810 1.00 73.56 171 ASN A C 1
ATOM 1393 O O . ASN A 1 171 ? -16.389 4.850 -10.950 1.00 73.56 171 ASN A O 1
ATOM 1397 N N . SER A 1 172 ? -16.191 6.472 -9.420 1.00 71.50 172 SER A N 1
ATOM 1398 C CA . SER A 1 172 ? -16.547 7.568 -10.337 1.00 71.50 172 SER A CA 1
ATOM 1399 C C . SER A 1 172 ? -15.357 8.103 -11.148 1.00 71.50 172 SER A C 1
ATOM 1401 O O . SER A 1 172 ? -15.515 9.053 -11.913 1.00 71.50 172 SER A O 1
ATOM 1403 N N . GLY A 1 173 ? -14.168 7.501 -11.017 1.00 71.56 173 GLY A N 1
ATOM 1404 C CA . GLY A 1 173 ? -12.946 7.904 -11.720 1.00 71.56 173 GLY A CA 1
ATOM 1405 C C . GLY A 1 173 ? -12.209 9.081 -11.074 1.00 71.56 173 GLY A C 1
ATOM 1406 O O . GLY A 1 173 ? -11.259 9.608 -11.656 1.00 71.56 173 GLY A O 1
ATOM 1407 N N . SER A 1 174 ? -12.618 9.511 -9.876 1.00 76.38 174 SER A N 1
ATOM 1408 C CA . SER A 1 174 ? -11.946 10.575 -9.132 1.00 76.38 174 SER A CA 1
ATOM 1409 C C . SER A 1 174 ? -10.752 10.012 -8.367 1.00 76.38 174 SER A C 1
ATOM 1411 O O . SER A 1 174 ? -10.898 9.228 -7.427 1.00 76.38 174 SER A O 1
ATOM 1413 N N . ARG A 1 175 ? -9.544 10.457 -8.727 1.00 83.25 175 ARG A N 1
ATOM 1414 C CA . ARG A 1 175 ? -8.338 10.172 -7.941 1.00 83.25 175 ARG A CA 1
ATOM 1415 C C . ARG A 1 175 ? -8.499 10.771 -6.547 1.00 83.25 175 ARG A C 1
ATOM 1417 O O . ARG A 1 175 ? -8.635 11.985 -6.399 1.00 83.25 175 ARG A O 1
ATOM 1424 N N . THR A 1 176 ? -8.500 9.901 -5.544 1.00 91.00 176 THR A N 1
ATOM 1425 C CA . THR A 1 176 ? -8.807 10.261 -4.160 1.00 91.00 176 THR A CA 1
ATOM 1426 C C . THR A 1 176 ? -7.829 9.576 -3.216 1.00 91.00 176 THR A C 1
ATOM 1428 O O . THR A 1 176 ? -7.609 8.370 -3.332 1.00 91.00 176 THR A O 1
ATOM 1431 N N . LYS A 1 177 ? -7.270 10.338 -2.276 1.00 91.44 177 LYS A N 1
ATOM 1432 C CA . LYS A 1 177 ? -6.406 9.848 -1.198 1.00 91.44 177 LYS A CA 1
ATOM 1433 C C . LYS A 1 177 ? -7.160 9.848 0.122 1.00 91.44 177 LYS A C 1
ATOM 1435 O O . LYS A 1 177 ? -7.865 10.806 0.425 1.00 91.44 177 LYS A O 1
ATOM 1440 N N . TYR A 1 178 ? -6.968 8.803 0.916 1.00 95.12 178 TYR A N 1
ATOM 1441 C CA . TYR A 1 178 ? -7.390 8.769 2.311 1.00 95.12 178 TYR A CA 1
ATOM 1442 C C . TYR A 1 178 ? -6.207 9.071 3.229 1.00 95.12 178 TYR A C 1
ATOM 1444 O O . TYR A 1 178 ? -5.101 8.574 3.001 1.00 95.12 178 TYR A O 1
ATOM 1452 N N . ILE A 1 179 ? -6.455 9.861 4.267 1.00 93.31 179 ILE A N 1
ATOM 1453 C CA . ILE A 1 179 ? -5.517 10.114 5.354 1.00 93.31 179 ILE A CA 1
ATOM 1454 C C . ILE A 1 179 ? -6.257 10.118 6.694 1.00 93.31 179 ILE A C 1
ATOM 1456 O O . ILE A 1 179 ? -7.425 10.491 6.772 1.00 93.31 179 ILE A O 1
ATOM 1460 N N . GLU A 1 180 ? -5.591 9.685 7.759 1.00 94.00 180 GLU A N 1
ATOM 1461 C CA . GLU A 1 180 ? -6.166 9.603 9.101 1.00 94.00 180 GLU A CA 1
ATOM 1462 C C . GLU A 1 180 ? -5.210 10.202 10.122 1.00 94.00 180 GLU A C 1
ATOM 1464 O O . GLU A 1 180 ? -4.004 9.968 10.049 1.00 94.00 180 GLU A O 1
ATOM 1469 N N . PHE A 1 181 ? -5.758 10.955 11.075 1.00 94.69 181 PHE A N 1
ATOM 1470 C CA . PHE A 1 181 ? -4.998 11.525 12.179 1.00 94.69 181 PHE A CA 1
ATOM 1471 C C . PHE A 1 181 ? -5.600 11.111 13.531 1.00 94.69 181 PHE A C 1
ATOM 1473 O O . PHE A 1 181 ? -6.822 11.123 13.679 1.00 94.69 181 PHE A O 1
ATOM 1480 N N . PRO A 1 182 ? -4.777 10.815 14.551 1.00 94.38 182 PRO A N 1
ATOM 1481 C CA . PRO A 1 182 ? -3.312 10.805 14.525 1.00 94.38 182 PRO A CA 1
ATOM 1482 C C . PRO A 1 182 ? -2.702 9.639 13.741 1.00 94.38 182 PRO A C 1
ATOM 1484 O O . PRO A 1 182 ? -3.262 8.544 13.685 1.00 94.38 182 PRO A O 1
ATOM 1487 N N . ARG A 1 183 ? -1.501 9.839 13.196 1.00 86.94 183 ARG A N 1
ATOM 1488 C CA . ARG A 1 183 ? -0.754 8.805 12.462 1.00 86.94 183 ARG A CA 1
ATOM 1489 C C . ARG A 1 183 ? 0.077 7.925 13.398 1.00 86.94 183 ARG A C 1
ATOM 1491 O O . ARG A 1 183 ? 1.303 7.892 13.318 1.00 86.94 183 ARG A O 1
ATOM 1498 N N . TYR A 1 184 ? -0.605 7.199 14.287 1.00 76.06 184 TYR A N 1
ATOM 1499 C CA . TYR A 1 184 ? -0.016 6.461 15.420 1.00 76.06 184 TYR A CA 1
ATOM 1500 C C . TYR A 1 184 ? 1.187 5.568 15.092 1.00 76.06 184 TYR A C 1
ATOM 1502 O O . TYR A 1 184 ? 2.068 5.404 15.930 1.00 76.06 184 TYR A O 1
ATOM 1510 N N . TYR A 1 185 ? 1.214 4.981 13.895 1.00 76.12 185 TYR A N 1
ATOM 1511 C CA . TYR A 1 185 ? 2.225 3.997 13.496 1.00 76.12 185 TYR A CA 1
ATOM 1512 C C . TYR A 1 185 ? 3.199 4.505 12.432 1.00 76.12 185 TYR A C 1
ATOM 1514 O O . TYR A 1 185 ? 4.181 3.831 12.139 1.00 76.12 185 TYR A O 1
ATOM 1522 N N . SER A 1 186 ? 2.929 5.666 11.834 1.00 73.81 186 SER A N 1
ATOM 1523 C CA . SER A 1 186 ? 3.684 6.182 10.685 1.00 73.81 186 SER A CA 1
ATOM 1524 C C . SER A 1 186 ? 4.284 7.568 10.929 1.00 73.81 186 SER A C 1
ATOM 1526 O O . SER A 1 186 ? 4.813 8.181 10.008 1.00 73.81 186 SER A O 1
ATOM 1528 N N . SER A 1 187 ? 4.192 8.082 12.156 1.00 86.75 187 SER A N 1
ATOM 1529 C CA . SER A 1 187 ? 4.735 9.374 12.571 1.00 86.75 187 SER A CA 1
ATOM 1530 C C . SER A 1 187 ? 5.228 9.283 14.009 1.00 86.75 187 SER A C 1
ATOM 1532 O O . SER A 1 187 ? 4.540 8.743 14.878 1.00 86.75 187 SER A O 1
ATOM 1534 N N . PHE A 1 188 ? 6.405 9.855 14.271 1.00 89.50 188 PHE A N 1
ATOM 1535 C CA . PHE A 1 188 ? 6.952 9.965 15.623 1.00 89.50 188 PHE A CA 1
ATOM 1536 C C . PHE A 1 188 ? 5.960 10.671 16.563 1.00 89.50 188 PHE A C 1
ATOM 1538 O O . PHE A 1 188 ? 5.637 10.153 17.631 1.00 89.50 188 PHE A O 1
ATOM 1545 N N . HIS A 1 189 ? 5.412 11.812 16.133 1.00 92.94 189 HIS A N 1
ATOM 1546 C CA . HIS A 1 189 ? 4.447 12.588 16.915 1.00 92.94 189 HIS A CA 1
ATOM 1547 C C . HIS A 1 189 ? 3.121 11.837 17.095 1.00 92.94 189 HIS A C 1
ATOM 1549 O O . HIS A 1 189 ? 2.553 11.858 18.184 1.00 92.94 189 HIS A O 1
ATOM 1555 N N . GLY A 1 190 ? 2.674 11.100 16.073 1.00 88.31 190 GLY A N 1
ATOM 1556 C CA . GLY A 1 190 ? 1.524 10.199 16.167 1.00 88.31 190 GLY A CA 1
ATOM 1557 C C . GLY A 1 190 ? 1.711 9.132 17.251 1.00 88.31 190 GLY A C 1
ATOM 1558 O O . GLY A 1 190 ? 0.818 8.914 18.072 1.00 88.31 190 GLY A O 1
ATOM 1559 N N . GLY A 1 191 ? 2.894 8.514 17.309 1.00 85.88 191 GLY A N 1
ATOM 1560 C CA . GLY A 1 191 ? 3.259 7.566 18.363 1.00 85.88 191 GLY A CA 1
ATOM 1561 C C . GLY A 1 191 ? 3.237 8.194 19.761 1.00 85.88 191 GLY A C 1
ATOM 1562 O O . GLY A 1 191 ? 2.684 7.604 20.691 1.00 85.88 191 GLY A O 1
ATOM 1563 N N . VAL A 1 192 ? 3.758 9.419 19.908 1.00 90.31 192 VAL A N 1
ATOM 1564 C CA . VAL A 1 192 ? 3.715 10.181 21.173 1.00 90.31 192 VAL A CA 1
ATOM 1565 C C . VAL A 1 192 ? 2.275 10.466 21.606 1.00 90.31 192 VAL A C 1
ATOM 1567 O O . VAL A 1 192 ? 1.949 10.274 22.775 1.00 90.31 192 VAL A O 1
ATOM 1570 N N . ILE A 1 193 ? 1.387 10.836 20.679 1.00 88.88 193 ILE A N 1
ATOM 1571 C CA . ILE A 1 193 ? -0.044 11.018 20.976 1.00 88.88 193 ILE A CA 1
ATOM 1572 C C . ILE A 1 193 ? -0.663 9.709 21.477 1.00 88.88 193 ILE A C 1
ATOM 1574 O O . ILE A 1 193 ? -1.439 9.716 22.428 1.00 88.88 193 ILE A O 1
ATOM 1578 N N . GLY A 1 194 ? -0.296 8.571 20.882 1.00 85.75 194 GLY A N 1
ATOM 1579 C CA . GLY A 1 194 ? -0.745 7.256 21.345 1.00 85.75 194 GLY A CA 1
ATOM 1580 C C . GLY A 1 194 ? -0.352 6.959 22.796 1.00 85.75 194 GLY A C 1
ATOM 1581 O O . GLY A 1 194 ? -1.150 6.389 23.535 1.00 85.75 194 GLY A O 1
ATOM 1582 N N . ARG A 1 195 ? 0.850 7.371 23.214 1.00 86.38 195 ARG A N 1
ATOM 1583 C CA . ARG A 1 195 ? 1.343 7.251 24.599 1.00 86.38 195 ARG A CA 1
ATOM 1584 C C . ARG A 1 195 ? 0.628 8.217 25.546 1.00 86.38 195 ARG A C 1
ATOM 1586 O O . ARG A 1 195 ? 0.183 7.813 26.617 1.00 86.38 195 ARG A O 1
ATOM 1593 N N . TYR A 1 196 ? 0.428 9.463 25.113 1.00 84.75 196 TYR A N 1
ATOM 1594 C CA . TYR A 1 196 ? -0.366 10.459 25.839 1.00 84.75 196 TYR A CA 1
ATOM 1595 C C . TYR A 1 196 ? -1.785 9.956 26.135 1.00 84.75 196 TYR A C 1
ATOM 1597 O O . TYR A 1 196 ? -2.218 9.989 27.282 1.00 84.75 196 TYR A O 1
ATOM 1605 N N . LEU A 1 197 ? -2.486 9.409 25.138 1.00 81.75 197 LEU A N 1
ATOM 1606 C CA . LEU A 1 197 ? -3.849 8.893 25.313 1.00 81.75 197 LEU A CA 1
ATOM 1607 C C . LEU A 1 197 ? -3.932 7.665 26.238 1.00 81.75 197 LEU A C 1
ATOM 1609 O O . LEU A 1 197 ? -5.011 7.358 26.738 1.00 81.75 197 LEU A O 1
ATOM 1613 N N . LYS A 1 198 ? -2.809 6.978 26.489 1.00 82.50 198 LYS A N 1
ATOM 1614 C CA . LYS A 1 198 ? -2.696 5.906 27.493 1.00 82.50 198 LYS A CA 1
ATOM 1615 C C . LYS A 1 198 ? -2.407 6.428 28.906 1.00 82.50 198 LYS A C 1
ATOM 1617 O O . LYS A 1 198 ? -2.325 5.626 29.830 1.00 82.50 198 LYS A O 1
ATOM 1622 N N . GLY A 1 199 ? -2.250 7.741 29.076 1.00 80.94 199 GLY A N 1
ATOM 1623 C CA . GLY A 1 199 ? -1.957 8.383 30.357 1.00 80.94 199 GLY A CA 1
ATOM 1624 C C . GLY A 1 199 ? -0.473 8.422 30.729 1.00 80.94 199 GLY A C 1
ATOM 1625 O O . GLY A 1 199 ? -0.153 8.788 31.854 1.00 80.94 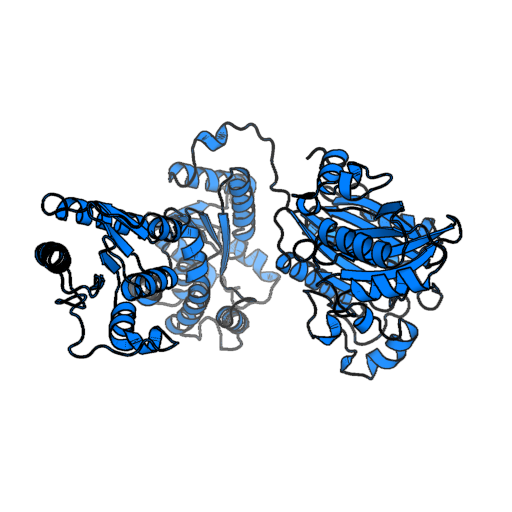199 GLY A O 1
ATOM 1626 N N . GLU A 1 200 ? 0.449 8.085 29.816 1.00 84.94 200 GLU A N 1
ATOM 1627 C CA . GLU A 1 200 ? 1.894 8.046 30.122 1.00 84.94 200 GLU A CA 1
ATOM 1628 C C . GLU A 1 200 ? 2.494 9.418 30.489 1.00 84.94 200 GLU A C 1
ATOM 1630 O O . GLU A 1 200 ? 3.576 9.475 31.066 1.00 84.94 200 GLU A O 1
ATOM 1635 N N . PHE A 1 201 ? 1.811 10.518 30.158 1.00 81.69 201 PHE A N 1
ATOM 1636 C CA . PHE A 1 201 ? 2.265 11.892 30.415 1.00 81.69 201 PHE A CA 1
ATOM 1637 C C . PHE A 1 201 ? 1.294 12.688 31.307 1.00 81.69 201 PHE A C 1
ATOM 1639 O O . PHE A 1 201 ? 1.311 13.916 31.279 1.00 81.69 201 PHE A O 1
ATOM 1646 N N . GLY A 1 202 ? 0.442 11.994 32.067 1.00 77.75 202 GLY A N 1
ATOM 1647 C CA . GLY A 1 202 ? -0.631 12.590 32.870 1.00 77.75 202 GLY A CA 1
ATOM 1648 C C . GLY A 1 202 ? -2.019 12.431 32.244 1.00 77.75 202 GLY A C 1
ATOM 1649 O O . GLY A 1 202 ? -2.174 11.964 31.110 1.00 77.75 202 GLY A O 1
ATOM 1650 N N . GLY A 1 203 ? -3.050 12.788 33.010 1.00 71.31 203 GLY A N 1
ATOM 1651 C CA . GLY A 1 203 ? -4.451 12.724 32.593 1.00 71.31 203 GLY A CA 1
ATOM 1652 C C . GLY A 1 203 ? -4.820 13.763 31.526 1.00 71.31 203 GLY A C 1
ATOM 1653 O O . GLY A 1 203 ? -4.175 14.800 31.380 1.00 71.31 203 GLY A O 1
ATOM 1654 N N . LEU A 1 204 ? -5.918 13.530 30.793 1.00 67.31 204 LEU A N 1
ATOM 1655 C CA . LEU A 1 204 ? -6.394 14.446 29.738 1.00 67.31 204 LEU A CA 1
ATOM 1656 C C . LEU A 1 204 ? -6.645 15.877 30.245 1.00 67.31 204 LEU A C 1
ATOM 1658 O O . LEU A 1 204 ? -6.443 16.824 29.494 1.00 67.31 204 LEU A O 1
ATOM 1662 N N . LYS A 1 205 ? -7.062 16.024 31.510 1.00 70.50 205 LYS A N 1
ATOM 1663 C CA . LYS A 1 205 ? -7.333 17.316 32.166 1.00 70.50 205 LYS A CA 1
ATOM 1664 C C . LYS A 1 205 ? -6.092 17.943 32.823 1.00 70.50 205 LYS A C 1
ATOM 1666 O O . LYS A 1 205 ? -6.160 19.079 33.272 1.00 70.50 205 LYS A O 1
ATOM 1671 N N . GLU A 1 206 ? -4.978 17.214 32.896 1.00 78.19 206 GLU A N 1
ATOM 1672 C CA . GLU A 1 206 ? -3.749 17.658 33.575 1.00 78.19 206 GLU A CA 1
ATOM 1673 C C . GLU A 1 206 ? -2.760 18.328 32.614 1.00 78.19 206 GLU A C 1
ATOM 1675 O O . GLU A 1 206 ? -1.920 19.122 33.035 1.00 78.19 206 GLU A O 1
ATOM 1680 N N . ILE A 1 207 ? -2.860 18.037 31.314 1.00 82.00 207 ILE A N 1
ATOM 1681 C CA . ILE A 1 207 ? -1.992 18.638 30.300 1.00 82.00 207 ILE A CA 1
ATOM 1682 C C . ILE A 1 207 ? -2.616 19.925 29.772 1.00 82.00 207 ILE A C 1
ATOM 1684 O O . ILE A 1 207 ? -3.780 19.961 29.377 1.00 82.00 207 ILE A O 1
ATOM 1688 N N . ASN A 1 208 ? -1.803 20.981 29.698 1.00 87.69 208 ASN A N 1
ATOM 1689 C CA . ASN A 1 208 ? -2.216 22.244 29.106 1.00 87.69 208 ASN A CA 1
ATOM 1690 C C . ASN A 1 208 ? -2.670 22.043 27.636 1.00 87.69 208 ASN A C 1
ATOM 1692 O O . ASN A 1 208 ? -1.891 21.518 26.829 1.00 87.69 208 ASN A O 1
ATOM 1696 N N . PRO A 1 209 ? -3.870 22.514 27.249 1.00 89.38 209 PRO A N 1
ATOM 1697 C CA . PRO A 1 209 ? -4.406 22.334 25.900 1.00 89.38 209 PRO A CA 1
ATOM 1698 C C . PRO A 1 209 ? -3.530 22.838 24.749 1.00 89.38 209 PRO A C 1
ATOM 1700 O O . PRO A 1 209 ? -3.528 22.251 23.663 1.00 89.38 209 PRO A O 1
ATOM 1703 N N . TYR A 1 210 ? -2.756 23.904 24.970 1.00 91.94 210 TYR A N 1
ATOM 1704 C CA . TYR A 1 210 ? -1.821 24.436 23.979 1.00 91.94 210 TYR A CA 1
ATOM 1705 C C . TYR A 1 210 ? -0.685 23.438 23.720 1.00 91.94 210 TYR A C 1
ATOM 1707 O O . 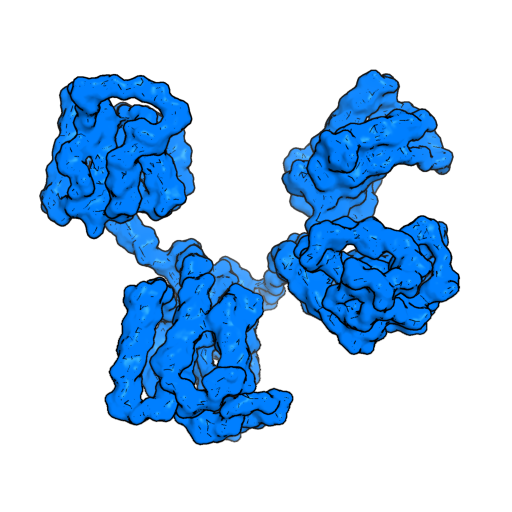TYR A 1 210 ? -0.358 23.147 22.569 1.00 91.94 210 TYR A O 1
ATOM 1715 N N . LEU A 1 211 ? -0.129 22.845 24.782 1.00 91.06 211 LEU A N 1
ATOM 1716 C CA . LEU A 1 211 ? 0.940 21.847 24.678 1.00 91.06 211 LEU A CA 1
ATOM 1717 C C . LEU A 1 211 ? 0.450 20.551 24.031 1.00 91.06 211 LEU A C 1
ATOM 1719 O O . LEU A 1 211 ? 1.120 20.004 23.153 1.00 91.06 211 LEU A O 1
ATOM 1723 N N . ALA A 1 212 ? -0.740 20.085 24.413 1.00 89.56 212 ALA A N 1
ATOM 1724 C CA . ALA A 1 212 ? -1.348 18.92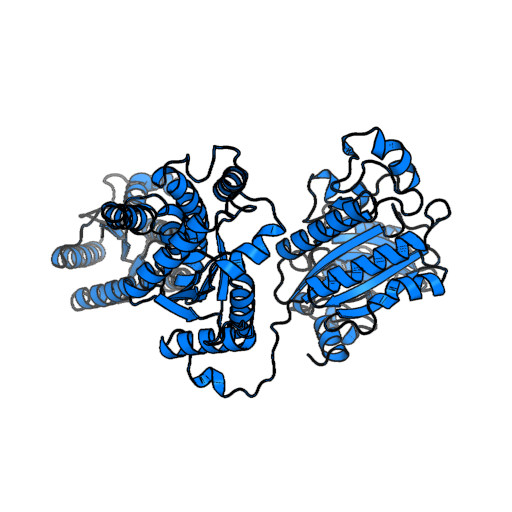0 23.784 1.00 89.56 212 ALA A CA 1
ATOM 1725 C C . ALA A 1 212 ? -1.547 19.159 22.274 1.00 89.56 212 ALA A C 1
ATOM 1727 O O . ALA A 1 212 ? -1.143 18.328 21.456 1.00 89.56 212 ALA A O 1
ATOM 1728 N N . SER A 1 213 ? -2.062 20.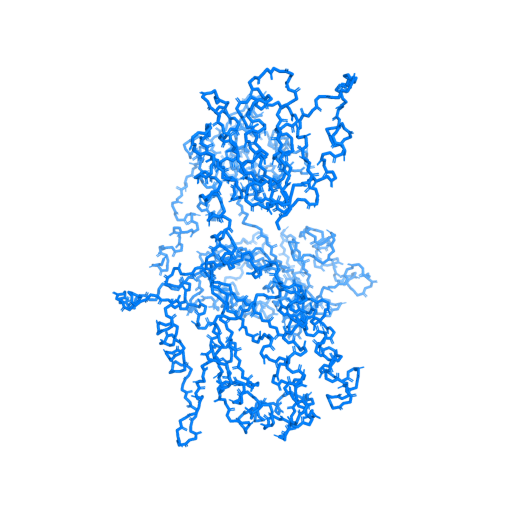335 21.894 1.00 94.38 213 SER A N 1
ATOM 1729 C CA . SER A 1 213 ? -2.300 20.722 20.496 1.00 94.38 213 SER A CA 1
ATOM 1730 C C . SER A 1 213 ? -1.038 20.739 19.632 1.00 94.38 213 SER A C 1
ATOM 1732 O O . SER A 1 213 ? -1.103 20.308 18.480 1.00 94.38 213 SER A O 1
ATOM 1734 N N . LEU A 1 214 ? 0.114 21.161 20.172 1.00 94.62 214 LEU A N 1
ATOM 1735 C CA . LEU A 1 214 ? 1.389 21.161 19.439 1.00 94.62 214 LEU A CA 1
ATOM 1736 C C . LEU A 1 214 ? 1.734 19.772 18.894 1.00 94.62 214 LEU A C 1
ATOM 1738 O O . LEU A 1 214 ? 2.139 19.643 17.740 1.00 94.62 214 LEU A O 1
ATOM 1742 N N . THR A 1 215 ? 1.526 18.720 19.688 1.00 92.31 215 THR A N 1
ATOM 1743 C CA . THR A 1 215 ? 1.865 17.353 19.266 1.00 92.31 215 THR A CA 1
ATOM 1744 C C . THR A 1 215 ? 0.987 16.891 18.098 1.00 92.31 215 THR A C 1
ATOM 1746 O O . THR A 1 215 ? 1.501 16.337 17.126 1.00 92.31 215 THR A O 1
ATOM 1749 N N . TYR A 1 216 ? -0.320 17.178 18.140 1.00 95.88 216 TYR A N 1
ATOM 1750 C CA . TYR A 1 216 ? -1.237 16.898 17.023 1.00 95.88 216 TYR A CA 1
ATOM 1751 C C . TYR A 1 216 ? -0.899 17.715 15.771 1.00 95.88 216 TYR A C 1
ATOM 1753 O O . TYR A 1 216 ? -0.965 17.198 14.654 1.00 95.88 216 TYR A O 1
ATOM 1761 N N . ALA A 1 217 ? -0.511 18.978 15.941 1.00 96.38 217 ALA A N 1
ATOM 1762 C CA . ALA A 1 217 ? -0.132 19.846 14.836 1.00 96.38 217 ALA A CA 1
ATOM 1763 C C . ALA A 1 217 ? 1.161 19.383 14.148 1.00 96.38 217 ALA A C 1
ATOM 1765 O O . ALA A 1 217 ? 1.240 19.406 12.919 1.00 96.38 217 ALA A O 1
ATOM 1766 N N . LEU A 1 218 ? 2.152 18.923 14.918 1.00 96.00 218 LEU A N 1
ATOM 1767 C CA . LEU A 1 218 ? 3.389 18.342 14.388 1.00 96.00 218 LEU A CA 1
ATOM 1768 C C . LEU A 1 218 ? 3.124 17.015 13.666 1.00 96.00 218 LEU A C 1
ATOM 1770 O O . LEU A 1 218 ? 3.673 16.779 12.590 1.00 96.00 218 LEU A O 1
ATOM 1774 N N . ASP A 1 219 ? 2.223 16.180 14.191 1.00 96.75 219 ASP A N 1
ATOM 1775 C CA . ASP A 1 219 ? 1.779 14.971 13.494 1.00 96.75 219 ASP A CA 1
ATOM 1776 C C . ASP A 1 219 ? 1.161 15.294 12.124 1.00 96.75 219 ASP A C 1
ATOM 1778 O O . ASP A 1 219 ? 1.555 14.716 11.110 1.00 96.75 219 ASP A O 1
ATOM 1782 N N . ARG A 1 220 ? 0.272 16.291 12.048 1.00 97.31 220 ARG A N 1
ATOM 1783 C CA . ARG A 1 220 ? -0.287 16.751 10.767 1.00 97.31 220 ARG A CA 1
ATOM 1784 C C . ARG A 1 220 ? 0.757 17.358 9.836 1.00 97.31 220 ARG A C 1
ATOM 1786 O O . ARG A 1 220 ? 0.718 17.103 8.632 1.00 97.31 220 ARG A O 1
ATOM 1793 N N . LEU A 1 221 ? 1.710 18.122 10.372 1.00 93.25 221 LEU A N 1
ATOM 1794 C CA . LEU A 1 221 ? 2.783 18.744 9.590 1.00 93.25 221 LEU A CA 1
ATOM 1795 C C . LEU A 1 221 ? 3.602 17.703 8.820 1.00 93.25 221 LEU A C 1
ATOM 1797 O O . LEU A 1 221 ? 3.924 17.925 7.654 1.00 93.25 221 LEU A O 1
ATOM 1801 N N . THR A 1 222 ? 3.849 16.535 9.415 1.00 93.25 222 THR A N 1
ATOM 1802 C CA . THR A 1 222 ? 4.572 15.441 8.745 1.00 93.25 222 THR A CA 1
ATOM 1803 C C . THR A 1 222 ? 3.827 14.839 7.539 1.00 93.25 222 THR A C 1
ATOM 1805 O O . THR A 1 222 ? 4.398 14.023 6.820 1.00 93.25 222 THR A O 1
ATOM 1808 N N . ALA A 1 223 ? 2.559 15.193 7.305 1.00 91.88 223 ALA A N 1
ATOM 1809 C CA . ALA A 1 223 ? 1.780 14.783 6.132 1.00 91.88 223 ALA A CA 1
ATOM 1810 C C . ALA A 1 223 ? 1.538 15.916 5.121 1.00 91.88 223 ALA A C 1
ATOM 1812 O O . ALA A 1 223 ? 0.874 15.707 4.105 1.00 91.88 223 ALA A O 1
ATOM 1813 N N . ARG A 1 224 ? 2.006 17.137 5.414 1.00 91.81 224 ARG A N 1
ATOM 1814 C CA . ARG A 1 224 ? 1.668 18.338 4.640 1.00 91.81 224 ARG A CA 1
ATOM 1815 C C . ARG A 1 224 ? 2.037 18.203 3.168 1.00 91.81 224 ARG A C 1
ATOM 1817 O O . ARG A 1 224 ? 1.200 18.484 2.320 1.00 91.81 224 ARG A O 1
ATOM 1824 N N . GLU A 1 225 ? 3.272 17.796 2.885 1.00 83.62 225 GLU A N 1
ATOM 1825 C CA . GLU A 1 225 ? 3.801 17.719 1.516 1.00 83.62 225 GLU A CA 1
ATOM 1826 C C . GLU A 1 225 ? 3.029 16.692 0.687 1.00 83.62 225 GLU A C 1
ATOM 1828 O O . GLU A 1 225 ? 2.524 17.028 -0.378 1.00 83.62 225 GLU A O 1
ATOM 1833 N N . GLU A 1 226 ? 2.783 15.504 1.249 1.00 87.56 226 GLU A N 1
ATOM 1834 C CA . GLU A 1 226 ? 1.934 14.483 0.627 1.00 87.56 226 GLU A CA 1
ATOM 1835 C C . GLU A 1 226 ? 0.536 15.034 0.295 1.00 87.56 226 GLU A C 1
ATOM 1837 O O . GLU A 1 226 ? 0.049 14.876 -0.824 1.00 87.56 226 GLU A O 1
ATOM 1842 N N . MET A 1 227 ? -0.127 15.713 1.237 1.00 92.56 227 MET A N 1
ATOM 1843 C CA . MET A 1 227 ? -1.447 16.294 0.972 1.00 92.56 227 MET A CA 1
ATOM 1844 C C . MET A 1 227 ? -1.389 17.392 -0.095 1.00 92.56 227 MET A C 1
ATOM 1846 O O . MET A 1 227 ? -2.267 17.454 -0.958 1.00 92.56 227 MET A O 1
ATOM 1850 N N . GLU A 1 228 ? -0.381 18.264 -0.051 1.00 85.75 228 GLU A N 1
ATOM 1851 C CA . GLU A 1 228 ? -0.202 19.322 -1.044 1.00 85.75 228 GLU A CA 1
ATOM 1852 C C . GLU A 1 228 ? -0.006 18.760 -2.451 1.00 85.75 228 GLU A C 1
ATOM 1854 O O . GLU A 1 228 ? -0.653 19.253 -3.376 1.00 85.75 228 GLU A O 1
ATOM 1859 N N . ASP A 1 229 ? 0.805 17.718 -2.613 1.00 81.31 229 ASP A N 1
ATOM 1860 C CA . ASP A 1 229 ? 1.060 17.086 -3.908 1.00 81.31 229 ASP A CA 1
ATOM 1861 C C . ASP A 1 229 ? -0.230 16.540 -4.521 1.00 81.31 229 ASP A C 1
ATOM 1863 O O . ASP A 1 229 ? -0.548 16.799 -5.686 1.00 81.31 229 ASP A O 1
ATOM 1867 N N . TRP A 1 230 ? -1.040 15.837 -3.729 1.00 88.19 230 TRP A N 1
ATOM 1868 C CA . TRP A 1 230 ? -2.331 15.328 -4.192 1.00 88.19 230 TRP A CA 1
ATOM 1869 C C . TRP A 1 230 ? -3.279 16.460 -4.590 1.00 88.19 230 TRP A C 1
ATOM 1871 O O . TRP A 1 230 ? -3.894 16.424 -5.659 1.00 88.19 230 TRP A O 1
ATOM 1881 N N . LEU A 1 231 ? -3.372 17.490 -3.755 1.00 88.00 231 LEU A N 1
ATOM 1882 C CA . LEU A 1 231 ? -4.265 18.616 -3.985 1.00 88.00 231 LEU A CA 1
ATOM 1883 C C . LEU A 1 231 ? -3.841 19.473 -5.189 1.00 88.00 231 LEU A C 1
ATOM 1885 O O . LEU A 1 231 ? -4.694 19.954 -5.940 1.00 88.00 231 LEU A O 1
ATOM 1889 N N . ARG A 1 232 ? -2.540 19.676 -5.414 1.00 81.56 232 ARG A N 1
ATOM 1890 C CA . ARG A 1 232 ? -2.018 20.416 -6.578 1.00 81.56 232 ARG A CA 1
ATOM 1891 C C . ARG A 1 232 ? -2.328 19.693 -7.882 1.00 81.56 232 ARG A C 1
ATOM 1893 O O . ARG A 1 232 ? -2.801 20.326 -8.824 1.00 81.56 232 ARG A O 1
ATOM 1900 N N . ASN A 1 233 ? -2.224 18.366 -7.872 1.00 77.50 233 ASN A N 1
ATOM 1901 C CA . ASN A 1 233 ? -2.558 17.497 -9.001 1.00 77.50 233 ASN A CA 1
ATOM 1902 C C . ASN A 1 233 ? -4.060 17.423 -9.337 1.00 77.50 233 ASN A C 1
ATOM 1904 O O . ASN A 1 233 ? -4.450 16.703 -10.254 1.00 77.50 233 ASN A O 1
ATOM 1908 N N . GLY A 1 234 ? -4.922 18.163 -8.632 1.00 82.19 234 GLY A N 1
ATOM 1909 C CA . GLY A 1 234 ? -6.363 18.159 -8.892 1.00 82.19 234 GLY A CA 1
ATOM 1910 C C . GLY A 1 234 ? -7.124 17.030 -8.207 1.00 82.19 234 GLY A C 1
ATOM 1911 O O . GLY A 1 234 ? -8.312 16.868 -8.469 1.00 82.19 234 GLY A O 1
ATOM 1912 N N . ASN A 1 235 ? -6.469 16.267 -7.332 1.00 89.25 235 ASN A N 1
ATOM 1913 C CA . ASN A 1 235 ? -7.066 15.098 -6.699 1.00 89.25 235 ASN A CA 1
ATOM 1914 C C . ASN A 1 235 ? -7.835 15.469 -5.423 1.00 89.25 235 ASN A C 1
ATOM 1916 O O . ASN A 1 235 ? -7.624 16.521 -4.814 1.00 89.25 235 ASN A O 1
ATOM 1920 N N . LEU A 1 236 ? -8.721 14.576 -4.993 1.00 94.56 236 LEU A N 1
ATOM 1921 C CA . LEU A 1 236 ? -9.424 14.704 -3.720 1.00 94.56 236 LEU A CA 1
ATOM 1922 C C . LEU A 1 236 ? -8.579 14.118 -2.583 1.00 94.56 236 LEU A C 1
ATOM 1924 O O . LEU A 1 236 ? -7.912 13.097 -2.751 1.00 94.56 236 LEU A O 1
ATOM 1928 N N . VAL A 1 237 ? -8.640 14.738 -1.409 1.00 96.25 237 VAL A N 1
ATOM 1929 C CA . VAL A 1 237 ? -8.092 14.184 -0.165 1.00 96.25 237 VAL A CA 1
ATOM 1930 C C . VAL A 1 237 ? -9.228 14.082 0.844 1.00 96.25 237 VAL A C 1
ATOM 1932 O O . VAL A 1 237 ? -9.902 15.073 1.112 1.00 96.25 237 VAL A O 1
ATOM 1935 N N . ILE A 1 238 ? -9.448 12.887 1.389 1.00 97.56 238 ILE A N 1
ATOM 1936 C CA . ILE A 1 238 ? -10.383 12.622 2.482 1.00 97.56 238 ILE A CA 1
ATOM 1937 C C . ILE A 1 238 ? -9.567 12.426 3.753 1.00 97.56 238 ILE A C 1
ATOM 1939 O O . ILE A 1 238 ? -8.835 11.443 3.859 1.00 97.56 238 ILE A O 1
ATOM 1943 N N . ALA A 1 239 ? -9.724 13.322 4.722 1.00 97.38 239 ALA A N 1
ATOM 1944 C CA . ALA A 1 239 ? -9.143 13.165 6.046 1.00 97.38 239 ALA A CA 1
ATOM 1945 C C . ALA A 1 239 ? -10.185 12.642 7.043 1.00 97.38 239 ALA A C 1
ATOM 1947 O O . ALA A 1 239 ? -11.280 13.192 7.164 1.00 97.38 239 ALA A O 1
ATOM 1948 N N . ASN A 1 240 ? -9.848 11.592 7.784 1.00 95.50 240 ASN A N 1
ATOM 1949 C CA . ASN A 1 240 ? -10.556 11.208 9.001 1.00 95.50 240 ASN A CA 1
ATOM 1950 C C . ASN A 1 240 ? -9.851 11.877 10.181 1.00 95.50 240 ASN A C 1
ATOM 1952 O O . ASN A 1 240 ? -8.742 11.472 10.537 1.00 95.50 240 ASN A O 1
ATOM 1956 N N . ARG A 1 241 ? -10.519 12.888 10.756 1.00 96.25 241 ARG A N 1
ATOM 1957 C CA . ARG A 1 241 ? -9.963 13.876 11.695 1.00 96.25 241 ARG A CA 1
ATOM 1958 C C . ARG A 1 241 ? -8.915 14.791 11.064 1.00 96.25 241 ARG A C 1
ATOM 1960 O O . ARG A 1 241 ? -8.128 14.376 10.219 1.00 96.25 241 ARG A O 1
ATOM 1967 N N . TYR A 1 242 ? -8.888 16.050 11.488 1.00 97.62 242 TYR A N 1
ATOM 1968 C CA . TYR A 1 242 ? -7.882 17.022 11.049 1.00 97.62 242 TYR A CA 1
ATOM 1969 C C . TYR A 1 242 ? -7.692 18.147 12.086 1.00 97.62 242 TYR A C 1
ATOM 1971 O O . TYR A 1 242 ? -7.862 17.909 13.282 1.00 97.62 242 TYR A O 1
ATOM 1979 N N . THR A 1 243 ? -7.329 19.365 11.671 1.00 95.19 243 THR A N 1
ATOM 1980 C CA . THR A 1 243 ? -7.250 20.553 12.544 1.00 95.19 243 THR A CA 1
ATOM 1981 C C . THR A 1 243 ? -8.554 20.775 13.320 1.00 95.19 243 THR A C 1
ATOM 1983 O O . THR A 1 243 ? -8.531 21.038 14.523 1.00 95.19 243 THR A O 1
ATOM 1986 N N . SER A 1 244 ? -9.699 20.552 12.666 1.00 94.06 244 SER A N 1
ATOM 1987 C CA . SER A 1 244 ? -11.040 20.581 13.261 1.00 94.06 244 SER A CA 1
ATOM 1988 C C . SER A 1 244 ? -11.216 19.670 14.481 1.00 94.06 244 SER A C 1
ATOM 1990 O O . SER A 1 244 ? -11.916 20.039 15.423 1.00 94.06 244 SER A O 1
ATOM 1992 N N . SER A 1 245 ? -10.546 18.516 14.513 1.00 96.00 245 SER A N 1
ATOM 1993 C CA . SER A 1 245 ? -10.558 17.619 15.669 1.00 96.00 245 SER A CA 1
ATOM 1994 C C . SER A 1 245 ? -9.865 18.254 16.874 1.00 96.00 245 SER A C 1
ATOM 1996 O O . SER A 1 245 ? -10.359 18.138 17.992 1.00 96.00 245 SER A O 1
ATOM 1998 N N . SER A 1 246 ? -8.753 18.966 16.673 1.00 95.44 246 SER A N 1
ATOM 1999 C CA . SER A 1 246 ? -8.065 19.643 17.776 1.00 95.44 246 SER A CA 1
ATOM 2000 C C . SER A 1 246 ? -8.857 20.844 18.299 1.00 95.44 246 SER A C 1
ATOM 2002 O O . SER A 1 246 ? -8.932 21.004 19.512 1.00 95.44 246 SER A O 1
ATOM 2004 N N . LEU A 1 247 ? -9.538 21.603 17.431 1.00 94.00 247 LEU A N 1
ATOM 2005 C CA . LEU A 1 247 ? -10.465 22.663 17.867 1.00 94.00 247 LEU A CA 1
ATOM 2006 C C . LEU A 1 247 ? -11.580 22.136 18.779 1.00 94.00 247 LEU A C 1
ATOM 2008 O O . LEU A 1 247 ? -12.015 22.839 19.680 1.00 94.00 247 LEU A O 1
ATOM 2012 N N . ALA A 1 248 ? -12.065 20.916 18.543 1.00 94.50 248 ALA A N 1
ATOM 2013 C CA . ALA A 1 248 ? -13.128 20.343 19.359 1.00 94.50 248 ALA A CA 1
ATOM 2014 C C . ALA A 1 248 ? -12.597 19.701 20.647 1.00 94.50 248 ALA A C 1
ATOM 2016 O O . ALA A 1 248 ? -13.069 20.009 21.736 1.00 94.50 248 ALA A O 1
ATOM 2017 N N . PHE A 1 249 ? -11.607 18.813 20.533 1.00 92.25 249 PHE A N 1
ATOM 2018 C CA . PHE A 1 249 ? -11.125 18.016 21.665 1.00 92.25 249 PHE A CA 1
ATOM 2019 C C . PHE A 1 249 ? -10.224 18.802 22.622 1.00 92.25 249 PHE A C 1
ATOM 2021 O O . PHE A 1 249 ? -10.247 18.537 23.821 1.00 92.25 249 PHE A O 1
ATOM 2028 N N . GLN A 1 250 ? -9.421 19.743 22.115 1.00 92.38 250 GLN A N 1
ATOM 2029 C CA . GLN A 1 250 ? -8.472 20.497 22.943 1.00 92.38 250 GLN A CA 1
ATOM 2030 C C . GLN A 1 250 ? -9.094 21.761 23.537 1.00 92.38 250 GLN A C 1
ATOM 2032 O O . GLN A 1 250 ? -8.523 22.364 24.429 1.00 92.38 250 GLN A O 1
ATOM 2037 N N . SER A 1 251 ? -10.289 22.161 23.107 1.00 91.50 251 SER A N 1
ATOM 2038 C CA . SER A 1 251 ? -11.001 23.272 23.750 1.00 91.50 251 SER A CA 1
ATOM 2039 C C . SER A 1 251 ? -11.758 22.878 25.011 1.00 91.50 251 SER A C 1
ATOM 2041 O O . SER A 1 251 ? -12.331 23.746 25.666 1.00 91.50 251 SER A O 1
ATOM 2043 N N . VAL A 1 252 ? -11.765 21.590 25.352 1.00 86.12 252 VAL A N 1
ATOM 2044 C CA . VAL A 1 252 ? -12.405 21.093 26.567 1.00 86.12 252 VAL A CA 1
ATOM 2045 C C . VAL A 1 252 ? -11.645 21.578 27.797 1.00 86.12 252 VAL A C 1
ATOM 2047 O O . VAL A 1 252 ? -10.422 21.470 27.856 1.00 86.12 252 VAL A O 1
ATOM 2050 N N . GLY A 1 253 ? -12.372 22.115 28.777 1.00 82.81 253 GLY A N 1
ATOM 2051 C CA . GLY A 1 253 ? -11.785 22.664 30.003 1.00 82.81 253 GLY A CA 1
ATOM 2052 C C . GLY A 1 253 ? -11.190 24.071 29.858 1.00 82.81 253 GLY A C 1
ATOM 2053 O O . GLY A 1 253 ? -10.752 24.647 30.852 1.00 82.81 253 GLY A O 1
ATOM 2054 N N . ILE A 1 254 ? -11.206 24.659 28.656 1.00 89.38 254 ILE A N 1
ATOM 2055 C CA . ILE A 1 254 ? -10.940 26.091 28.464 1.00 89.38 254 ILE A CA 1
ATOM 2056 C C . ILE A 1 254 ? -12.220 26.865 28.787 1.00 89.38 254 ILE A C 1
ATOM 2058 O O . ILE A 1 254 ? -13.310 26.472 28.362 1.00 89.38 254 ILE A O 1
ATOM 2062 N N . LYS A 1 255 ? -12.100 27.977 29.519 1.00 88.81 255 LYS A N 1
ATOM 2063 C CA . LYS A 1 255 ? -13.247 28.830 29.853 1.00 88.81 255 LYS A CA 1
ATOM 2064 C C . LYS A 1 255 ? -13.946 29.329 28.580 1.00 88.81 255 LYS A C 1
ATOM 2066 O O . LYS A 1 255 ? -13.247 29.660 27.621 1.00 88.81 255 LYS A O 1
ATOM 2071 N N . PRO A 1 256 ? -15.289 29.399 28.536 1.00 85.94 256 PRO A N 1
ATOM 2072 C CA . PRO A 1 256 ? -16.030 29.811 27.342 1.00 85.94 256 PRO A CA 1
ATOM 2073 C C . PRO A 1 256 ? -15.532 31.114 26.701 1.00 85.94 256 PRO A C 1
ATOM 2075 O O . PRO A 1 256 ? -15.409 31.174 25.480 1.00 85.94 256 PRO A O 1
ATOM 2078 N N . GLU A 1 257 ? -15.187 32.114 27.513 1.00 87.12 257 GLU A N 1
ATOM 2079 C CA . GLU A 1 257 ? -14.651 33.412 27.087 1.00 87.12 257 GLU A CA 1
ATOM 2080 C C . GLU A 1 257 ? -13.265 33.333 26.417 1.00 87.12 257 GLU A C 1
ATOM 2082 O O . GLU A 1 257 ? -12.941 34.169 25.576 1.00 87.12 257 GLU A O 1
ATOM 2087 N N . ASP A 1 258 ? -12.475 32.298 26.720 1.00 90.06 258 ASP A N 1
ATOM 2088 C CA . ASP A 1 258 ? -11.114 32.105 26.203 1.00 90.06 258 ASP A CA 1
ATOM 2089 C C . ASP A 1 258 ? -11.050 31.118 25.022 1.00 90.06 258 ASP A C 1
ATOM 2091 O O . ASP A 1 258 ? -10.015 31.008 24.354 1.00 90.06 258 ASP A O 1
ATOM 2095 N N . LYS A 1 259 ? -12.142 30.393 24.730 1.00 88.81 259 LYS A N 1
ATOM 2096 C CA . LYS A 1 259 ? -12.175 29.378 23.660 1.00 88.81 259 LYS A CA 1
ATOM 2097 C C . LYS A 1 259 ? -11.874 29.972 22.286 1.00 88.81 259 LYS A C 1
ATOM 2099 O O . LYS A 1 259 ? -11.160 29.349 21.503 1.00 88.81 259 LYS A O 1
ATOM 2104 N N . GLU A 1 260 ? -12.373 31.173 21.994 1.00 86.81 260 GLU A N 1
ATOM 2105 C CA . GLU A 1 260 ? -12.123 31.820 20.700 1.00 86.81 260 GLU A CA 1
ATOM 2106 C C . GLU A 1 260 ? -10.653 32.209 20.524 1.00 86.81 260 GLU A C 1
ATOM 2108 O O . GLU A 1 260 ? -10.076 31.922 19.476 1.00 86.81 260 GLU A O 1
ATOM 2113 N N . ASN A 1 261 ? -10.021 32.751 21.571 1.00 87.00 261 ASN A N 1
ATOM 2114 C CA . ASN A 1 261 ? -8.591 33.074 21.564 1.00 87.00 261 ASN A CA 1
ATOM 2115 C C . ASN A 1 261 ? -7.739 31.819 21.318 1.00 87.00 261 ASN A C 1
ATOM 2117 O O . ASN A 1 261 ? -6.788 31.844 20.534 1.00 87.00 261 ASN A O 1
ATOM 2121 N N . PHE A 1 262 ? -8.107 30.699 21.948 1.00 93.12 262 PHE A N 1
ATOM 2122 C CA . PHE A 1 262 ? -7.446 29.416 21.725 1.00 93.12 262 PHE A CA 1
ATOM 2123 C C . PHE A 1 262 ? -7.624 28.908 20.286 1.00 93.12 262 PHE A C 1
ATOM 2125 O O . PHE A 1 262 ? -6.662 28.436 19.675 1.00 93.12 262 PHE A O 1
ATOM 2132 N N . TRP A 1 263 ? -8.829 29.015 19.716 1.00 89.38 263 TRP A N 1
ATOM 2133 C CA . TRP A 1 263 ? -9.063 28.648 18.318 1.00 89.38 263 TRP A CA 1
ATOM 2134 C C . TRP A 1 263 ? -8.232 29.500 17.367 1.00 89.38 263 TRP A C 1
ATOM 2136 O O . TRP A 1 263 ? -7.574 28.945 16.491 1.00 89.38 263 TRP A O 1
ATOM 2146 N N . ASP A 1 264 ? -8.206 30.818 17.547 1.00 83.56 264 ASP A N 1
ATOM 2147 C CA . ASP A 1 264 ? -7.423 31.712 16.695 1.00 83.56 264 ASP A CA 1
ATOM 2148 C C . ASP A 1 264 ? -5.928 31.387 16.756 1.00 83.56 264 ASP A C 1
ATOM 2150 O O . ASP A 1 264 ? -5.278 31.295 15.709 1.00 83.56 264 ASP A O 1
ATOM 2154 N N . TRP A 1 265 ? -5.402 31.106 17.953 1.00 94.75 265 TRP A N 1
ATOM 2155 C CA . TRP A 1 265 ? -4.032 30.628 18.133 1.00 94.75 265 TRP A CA 1
ATOM 2156 C C . TRP A 1 265 ? -3.769 29.317 17.375 1.00 94.75 265 TRP A C 1
ATOM 2158 O O . TRP A 1 265 ? -2.783 29.208 16.641 1.00 94.75 265 TRP A O 1
ATOM 2168 N N . LEU A 1 266 ? -4.663 28.332 17.497 1.00 91.12 266 LEU A N 1
ATOM 2169 C CA . LEU A 1 266 ? -4.502 27.025 16.857 1.00 91.12 266 LEU A CA 1
ATOM 2170 C C . LEU A 1 266 ? -4.550 27.143 15.327 1.00 91.12 266 LEU A C 1
ATOM 2172 O O . LEU A 1 266 ? -3.708 26.576 14.627 1.00 91.12 266 LEU A O 1
ATOM 2176 N N . LEU A 1 267 ? -5.494 27.921 14.792 1.00 82.44 267 LEU A N 1
ATOM 2177 C CA . LEU A 1 267 ? -5.643 28.155 13.353 1.00 82.44 267 LEU A CA 1
ATOM 2178 C C . LEU A 1 267 ? -4.473 28.965 12.779 1.00 82.44 267 LEU A C 1
ATOM 2180 O O . LEU A 1 267 ? -4.067 28.745 11.632 1.00 82.44 267 LEU A O 1
ATOM 2184 N N . GLU A 1 268 ? -3.926 29.905 13.550 1.00 76.44 268 GLU A N 1
ATOM 2185 C CA . GLU A 1 268 ? -2.699 30.619 13.208 1.00 76.44 268 GLU A CA 1
ATOM 2186 C C . GLU A 1 268 ? -1.511 29.661 13.119 1.00 76.44 268 GLU A C 1
ATOM 2188 O O . GLU A 1 268 ? -0.845 29.602 12.081 1.00 76.44 268 GLU A O 1
ATOM 2193 N N . MET A 1 269 ? -1.285 28.866 14.160 1.00 90.38 269 MET A N 1
ATOM 2194 C CA . MET A 1 269 ? -0.215 27.880 14.186 1.00 90.38 269 MET A CA 1
ATOM 2195 C C . MET A 1 269 ? -0.332 26.900 13.007 1.00 90.38 269 MET A C 1
ATOM 2197 O O . MET A 1 269 ? 0.610 26.747 12.232 1.00 90.38 269 MET A O 1
ATOM 2201 N N . GLU A 1 270 ? -1.487 26.267 12.805 1.00 89.12 270 GLU A N 1
ATOM 2202 C CA . GLU A 1 270 ? -1.623 25.206 11.802 1.00 89.12 270 GLU A CA 1
ATOM 2203 C C . GLU A 1 270 ? -1.660 25.721 10.363 1.00 89.12 270 GLU A C 1
ATOM 2205 O O . GLU A 1 270 ? -0.955 25.200 9.495 1.00 89.12 270 GLU A O 1
ATOM 2210 N N . TYR A 1 271 ? -2.419 26.780 10.080 1.00 80.88 271 TYR A N 1
ATOM 2211 C CA . TYR A 1 271 ? -2.564 27.247 8.701 1.00 80.88 271 TYR A CA 1
ATOM 2212 C C . TYR A 1 271 ? -1.591 28.365 8.328 1.00 80.88 271 TYR A C 1
ATOM 2214 O O . TYR A 1 271 ? -1.176 28.441 7.169 1.00 80.88 271 TYR A O 1
ATOM 2222 N N . LYS A 1 272 ? -1.221 29.264 9.253 1.00 64.88 272 LYS A N 1
ATOM 2223 C CA . LYS A 1 272 ? -0.293 30.364 8.933 1.00 64.88 272 LYS A CA 1
ATOM 2224 C C . LYS A 1 272 ? 1.160 29.984 9.182 1.00 64.88 272 LYS A C 1
ATOM 2226 O O . LYS A 1 272 ? 1.981 30.345 8.341 1.00 64.88 272 LYS A O 1
ATOM 2231 N N . VAL A 1 273 ? 1.488 29.291 10.270 1.00 75.50 273 VAL A N 1
ATOM 2232 C CA . VAL A 1 273 ? 2.882 28.939 10.596 1.00 75.50 273 VAL A CA 1
ATOM 2233 C C . VAL A 1 273 ? 3.276 27.624 9.924 1.00 75.50 273 VAL A C 1
ATOM 2235 O O . VAL A 1 273 ? 4.188 27.611 9.101 1.00 75.50 273 VAL A O 1
ATOM 2238 N N . HIS A 1 274 ? 2.539 26.541 10.177 1.00 80.69 274 HIS A N 1
ATOM 2239 C CA . HIS A 1 274 ? 2.816 25.213 9.611 1.00 80.69 274 HIS A CA 1
ATOM 2240 C C . HIS A 1 274 ? 2.412 25.082 8.136 1.00 80.69 274 HIS A C 1
ATOM 2242 O O . HIS A 1 274 ? 2.890 24.179 7.445 1.00 80.69 274 HIS A O 1
ATOM 2248 N N . LYS A 1 275 ? 1.596 26.017 7.630 1.00 78.88 275 LYS A N 1
ATOM 2249 C CA . LYS A 1 275 ? 1.109 26.048 6.241 1.00 78.88 275 LYS A CA 1
ATOM 2250 C C . LYS A 1 275 ? 0.325 24.794 5.855 1.00 78.88 275 LYS A C 1
ATOM 2252 O O . LYS A 1 275 ? 0.391 24.362 4.711 1.00 78.88 275 LYS A O 1
ATOM 2257 N N . LEU A 1 276 ? -0.418 24.206 6.791 1.00 85.31 276 LEU A N 1
ATOM 2258 C CA . LEU A 1 276 ? -1.282 23.081 6.460 1.00 85.31 276 LEU A CA 1
ATOM 2259 C C . LEU A 1 276 ? -2.348 23.496 5.432 1.00 85.31 276 LEU A C 1
ATOM 2261 O O . LEU A 1 276 ? -2.887 24.609 5.514 1.00 85.31 276 LEU A O 1
ATOM 2265 N N . PRO A 1 277 ? -2.684 22.619 4.467 1.00 88.06 277 PRO A N 1
ATOM 2266 C CA . PRO A 1 277 ? -3.777 22.880 3.549 1.00 88.06 277 PRO A CA 1
ATOM 2267 C C . PRO A 1 277 ? -5.081 23.019 4.339 1.00 88.06 277 PRO A C 1
ATOM 2269 O O . PRO A 1 277 ? -5.435 22.134 5.116 1.00 88.06 277 PRO A O 1
ATOM 2272 N N . ARG A 1 278 ? -5.803 24.124 4.120 1.00 87.25 278 ARG A N 1
ATOM 2273 C CA . ARG A 1 278 ? -7.143 24.334 4.691 1.00 87.25 278 ARG A CA 1
ATOM 2274 C C . ARG A 1 278 ? -8.146 23.351 4.099 1.00 87.25 278 ARG A C 1
ATOM 2276 O O . ARG A 1 278 ? -7.959 22.847 3.001 1.00 87.25 278 ARG A O 1
ATOM 2283 N N . GLU A 1 279 ? -9.230 23.096 4.785 1.00 92.44 279 GLU A N 1
ATOM 2284 C CA . GLU A 1 279 ? -10.309 22.211 4.385 1.00 92.44 279 GLU A CA 1
ATOM 2285 C C . GLU A 1 279 ? -11.233 22.951 3.410 1.00 92.44 279 GLU A C 1
ATOM 2287 O O . GLU A 1 279 ? -11.536 24.128 3.598 1.00 92.44 279 GLU A O 1
ATOM 2292 N N . ASP A 1 280 ? -11.687 22.280 2.351 1.00 92.88 280 ASP A N 1
ATOM 2293 C CA . ASP A 1 280 ? -12.764 22.801 1.497 1.00 92.88 280 ASP A CA 1
ATOM 2294 C C . ASP A 1 280 ? -14.146 22.460 2.070 1.00 92.88 280 ASP A C 1
ATOM 2296 O O . ASP A 1 280 ? -15.114 23.192 1.846 1.00 92.88 280 ASP A O 1
ATOM 2300 N N . LEU A 1 281 ? -14.247 21.342 2.794 1.00 95.94 281 LEU A N 1
ATOM 2301 C CA . LEU A 1 281 ? -15.477 20.857 3.408 1.00 95.94 281 LEU A CA 1
ATOM 2302 C C . LEU A 1 281 ? -15.155 20.060 4.672 1.00 95.94 281 LEU A C 1
ATOM 2304 O O . LEU A 1 281 ? -14.347 19.135 4.625 1.00 95.94 281 LEU A O 1
ATOM 2308 N N . VAL A 1 282 ? -15.847 20.366 5.767 1.00 97.31 282 VAL A N 1
ATOM 2309 C CA . VAL A 1 282 ? -15.854 19.530 6.975 1.00 97.31 282 VAL A CA 1
ATOM 2310 C C . VAL A 1 282 ? -17.247 18.934 7.137 1.00 97.31 282 VAL A C 1
ATOM 2312 O O . VAL A 1 282 ? -18.238 19.661 7.148 1.00 97.31 282 VAL A O 1
ATOM 2315 N N . ILE A 1 283 ? -17.338 17.613 7.248 1.00 98.31 283 ILE A N 1
ATOM 2316 C CA . ILE A 1 283 ? -18.580 16.887 7.497 1.00 98.31 283 ILE A CA 1
ATOM 2317 C C . ILE A 1 283 ? -18.555 16.382 8.933 1.00 98.31 283 ILE A C 1
ATOM 2319 O O . ILE A 1 283 ? -17.804 15.468 9.269 1.00 98.31 283 ILE A O 1
ATOM 2323 N N . LEU A 1 284 ? -19.408 16.961 9.767 1.00 98.25 284 LEU A N 1
ATOM 2324 C CA . LEU A 1 284 ? -19.610 16.536 11.142 1.00 98.25 284 LEU A CA 1
ATOM 2325 C C . LEU A 1 284 ? -20.664 15.426 11.187 1.00 98.25 284 LEU A C 1
ATOM 2327 O O . LEU A 1 284 ? -21.850 15.682 10.975 1.00 98.25 284 LEU A O 1
ATOM 2331 N N . LEU A 1 285 ? -20.236 14.206 11.508 1.00 97.38 285 LEU A N 1
ATOM 2332 C CA . LEU A 1 285 ? -21.112 13.089 11.849 1.00 97.38 285 LEU A CA 1
ATOM 2333 C C . LEU A 1 285 ? -21.592 13.263 13.293 1.00 97.38 285 LEU A C 1
ATOM 2335 O O . LEU A 1 285 ? -20.926 12.854 14.248 1.00 97.38 285 LEU A O 1
ATOM 2339 N N . ASN A 1 286 ? -22.743 13.913 13.444 1.00 95.88 286 ASN A N 1
ATOM 2340 C CA . ASN A 1 286 ? -23.315 14.262 14.734 1.00 95.88 286 ASN A CA 1
ATOM 2341 C C . ASN A 1 286 ? -23.983 13.037 15.373 1.00 95.88 286 ASN A C 1
ATOM 2343 O O . ASN A 1 286 ? -25.121 12.681 15.050 1.00 95.88 286 ASN A O 1
ATOM 2347 N N . LEU A 1 287 ? -23.246 12.380 16.269 1.00 91.81 287 LEU A N 1
ATOM 2348 C CA . LEU A 1 287 ? -23.714 11.263 17.082 1.00 91.81 287 LEU A CA 1
ATOM 2349 C C . LEU A 1 287 ? -23.954 11.749 18.523 1.00 91.81 287 LEU A C 1
ATOM 2351 O O . LEU A 1 287 ? -23.031 12.326 19.100 1.00 91.81 287 LEU A O 1
ATOM 2355 N N . PRO A 1 288 ? -25.124 11.474 19.129 1.00 90.31 288 PRO A N 1
ATOM 2356 C CA . PRO A 1 288 ? -25.354 11.792 20.534 1.00 90.31 288 PRO A CA 1
ATOM 2357 C C . PRO A 1 288 ? -24.321 11.105 21.458 1.00 90.31 288 PRO A C 1
ATOM 2359 O O . PRO A 1 288 ? -23.999 9.927 21.229 1.00 90.31 288 PRO A O 1
ATOM 2362 N N . PRO A 1 289 ? -23.785 11.799 22.485 1.00 88.25 289 PRO A N 1
ATOM 2363 C CA . PRO A 1 289 ? -22.701 11.285 23.330 1.00 88.25 289 PRO A CA 1
ATOM 2364 C C . PRO A 1 289 ? -22.994 9.930 23.988 1.00 88.25 289 PRO A C 1
ATOM 2366 O O . PRO A 1 289 ? -22.083 9.118 24.168 1.00 88.25 289 PRO A O 1
ATOM 2369 N N . GLU A 1 290 ? -24.263 9.622 24.279 1.00 85.88 290 GLU A N 1
ATOM 2370 C CA . GLU A 1 290 ? -24.666 8.379 24.946 1.00 85.88 290 GLU A CA 1
ATOM 2371 C C . GLU A 1 290 ? -24.335 7.139 24.100 1.00 85.88 290 GLU A C 1
ATOM 2373 O O . GLU A 1 290 ? -24.024 6.070 24.633 1.00 85.88 290 GLU A O 1
ATOM 2378 N N . PHE A 1 291 ? -24.363 7.268 22.769 1.00 82.69 291 PHE A N 1
ATOM 2379 C CA . PHE A 1 291 ? -23.974 6.190 21.855 1.00 82.69 291 PHE A CA 1
ATOM 2380 C C . PHE A 1 291 ? -22.455 6.014 21.764 1.00 82.69 291 PHE A C 1
ATOM 2382 O O . PHE A 1 291 ? -21.991 4.889 21.560 1.00 82.69 291 PHE A O 1
ATOM 2389 N N . SER A 1 292 ? -21.685 7.094 21.935 1.00 79.50 292 SER A N 1
ATOM 2390 C CA . SER A 1 292 ? -20.218 7.041 21.998 1.00 79.50 292 SER A CA 1
ATOM 2391 C C . SER A 1 292 ? -19.766 6.282 23.251 1.00 79.50 292 SER A C 1
ATOM 2393 O O . SER A 1 292 ? -18.996 5.326 23.155 1.00 79.50 292 SER A O 1
ATOM 2395 N N . LEU A 1 293 ? -20.347 6.613 24.411 1.00 75.19 293 LEU A N 1
ATOM 2396 C CA . LEU A 1 293 ? -20.057 5.972 25.702 1.00 75.19 293 LEU A CA 1
ATOM 2397 C C . LEU A 1 293 ? -20.332 4.460 25.701 1.00 75.19 293 LEU A C 1
ATOM 2399 O O . LEU A 1 293 ? -19.544 3.674 26.227 1.00 75.19 293 LEU A O 1
ATOM 2403 N N . LYS A 1 294 ? -21.433 4.018 25.074 1.00 67.94 294 LYS A N 1
ATOM 2404 C CA . LYS A 1 294 ? -21.774 2.585 24.972 1.00 67.94 294 LYS A CA 1
ATOM 2405 C C . LYS A 1 294 ? -20.739 1.775 24.184 1.00 67.94 294 LYS A C 1
ATOM 2407 O O . LYS A 1 294 ? -20.557 0.597 24.477 1.00 67.94 294 LYS A O 1
ATOM 2412 N N . LYS A 1 295 ? -20.062 2.388 23.207 1.00 60.16 295 LYS A N 1
ATOM 2413 C CA . LYS A 1 295 ? -18.976 1.752 22.441 1.00 60.16 295 LYS A CA 1
ATOM 2414 C C . LYS A 1 295 ? -17.615 1.853 23.145 1.00 60.16 295 LYS A C 1
ATOM 2416 O O . LYS A 1 295 ? -16.801 0.950 22.973 1.00 60.16 295 LYS A O 1
ATOM 2421 N N . GLY A 1 296 ? -17.385 2.905 23.938 1.00 51.69 296 GLY A N 1
ATOM 2422 C CA . GLY A 1 296 ? -16.155 3.129 24.716 1.00 51.69 296 GLY A CA 1
ATOM 2423 C C . GLY A 1 296 ? -15.907 2.084 25.807 1.00 51.69 296 GLY A C 1
ATOM 2424 O O . GLY A 1 296 ? -14.790 1.595 25.934 1.00 51.69 296 GLY A O 1
ATOM 2425 N N . LYS A 1 297 ? -16.964 1.590 26.474 1.00 46.56 297 LYS A N 1
ATOM 2426 C CA . LYS A 1 297 ? -16.883 0.581 27.560 1.00 46.56 297 LYS A CA 1
ATOM 2427 C C . LYS A 1 297 ? -16.161 -0.739 27.221 1.00 46.56 297 LYS A C 1
ATOM 2429 O O . LYS A 1 297 ? -15.875 -1.514 28.129 1.00 46.56 297 LYS A O 1
ATOM 2434 N N . GLN A 1 298 ? -15.858 -1.017 25.950 1.00 43.47 298 GLN A N 1
ATOM 2435 C CA . GLN A 1 298 ? -15.061 -2.181 25.528 1.00 43.47 298 GLN A CA 1
ATOM 2436 C C . GLN A 1 298 ? -13.542 -1.911 25.455 1.00 43.47 298 GLN A C 1
ATOM 2438 O O . GLN A 1 298 ? -12.768 -2.850 25.282 1.00 43.47 298 GLN A O 1
ATOM 2443 N N . LYS A 1 299 ? -13.086 -0.658 25.601 1.00 42.38 299 LYS A N 1
ATOM 2444 C CA . LYS A 1 299 ? -11.670 -0.256 25.595 1.00 42.38 299 LYS A CA 1
ATOM 2445 C C . LYS A 1 299 ? -11.432 0.748 26.728 1.00 42.38 299 LYS A C 1
ATOM 2447 O O . LYS A 1 299 ? -11.764 1.910 26.567 1.00 42.38 299 LYS A O 1
ATOM 2452 N N . LYS A 1 300 ? -10.858 0.309 27.857 1.00 39.97 300 LYS A N 1
ATOM 2453 C CA . LYS A 1 300 ? -10.501 1.173 29.004 1.00 39.97 300 LYS A CA 1
ATOM 2454 C C . LYS A 1 300 ? -9.564 2.318 28.569 1.00 39.97 300 LYS A C 1
ATOM 2456 O O . LYS A 1 300 ? -8.354 2.121 28.577 1.00 39.97 300 LYS A O 1
ATOM 2461 N N . ASN A 1 301 ? -10.108 3.487 28.229 1.00 45.72 301 ASN A N 1
ATOM 2462 C CA . ASN A 1 301 ? -9.368 4.730 27.996 1.00 45.72 301 ASN A CA 1
ATOM 2463 C C . ASN A 1 301 ? -10.033 5.878 28.780 1.00 45.72 301 ASN A C 1
ATOM 2465 O O . ASN A 1 301 ? -11.231 5.870 29.037 1.00 45.72 301 ASN A O 1
ATOM 2469 N N . THR A 1 302 ? -9.265 6.907 29.132 1.00 45.47 302 THR A N 1
ATOM 2470 C CA . THR A 1 302 ? -9.691 8.084 29.923 1.00 45.47 302 THR A CA 1
ATOM 2471 C C . THR A 1 302 ? -10.713 9.002 29.231 1.00 45.47 302 THR A C 1
ATOM 2473 O O . THR A 1 302 ? -11.222 9.925 29.859 1.00 45.47 302 THR A O 1
ATOM 2476 N N . SER A 1 303 ? -11.057 8.750 27.962 1.00 52.56 303 SER A N 1
ATOM 2477 C CA . SER A 1 303 ? -12.074 9.468 27.172 1.00 52.56 303 SER A CA 1
ATOM 2478 C C . SER A 1 303 ? -13.527 9.059 27.474 1.00 52.56 303 SER A C 1
ATOM 2480 O O . SER A 1 303 ? -14.439 9.478 26.765 1.00 52.56 303 SER A O 1
ATOM 2482 N N . ASP A 1 304 ? -13.743 8.224 28.491 1.00 61.06 304 ASP A N 1
ATOM 2483 C CA . ASP A 1 304 ? -15.051 7.678 28.880 1.00 61.06 304 ASP A CA 1
ATOM 2484 C C . ASP A 1 304 ? -15.838 8.585 29.854 1.00 61.06 304 ASP A C 1
ATOM 2486 O O . ASP A 1 304 ? -16.872 8.172 30.381 1.00 61.06 304 ASP A O 1
ATOM 2490 N N . ASP A 1 305 ? -15.371 9.818 30.092 1.00 75.50 305 ASP A N 1
ATOM 2491 C CA . ASP A 1 305 ? -16.068 10.833 30.893 1.00 75.50 305 ASP A CA 1
ATOM 2492 C C . ASP A 1 305 ? -17.283 11.396 30.111 1.00 75.50 305 ASP A C 1
ATOM 2494 O O . ASP A 1 305 ? -17.108 12.033 29.062 1.00 75.50 305 ASP A O 1
ATOM 2498 N N . PRO A 1 306 ? -18.528 11.172 30.583 1.00 81.62 306 PRO A N 1
ATOM 2499 C CA . PRO A 1 306 ? -19.733 11.652 29.910 1.00 81.62 306 PRO A CA 1
ATOM 2500 C C . PRO A 1 306 ? -19.787 13.171 29.745 1.00 81.62 306 PRO A C 1
ATOM 2502 O O . PRO A 1 306 ? -20.301 13.653 28.734 1.00 81.62 306 PRO A O 1
ATOM 2505 N N . GLU A 1 307 ? -19.262 13.918 30.716 1.00 84.94 307 GLU A N 1
ATOM 2506 C CA . GLU A 1 307 ? -19.283 15.379 30.700 1.00 84.94 307 GLU A CA 1
ATOM 2507 C C . GLU A 1 307 ? -18.279 15.918 29.677 1.00 84.94 307 GLU A C 1
ATOM 2509 O O . GLU A 1 307 ? -18.625 16.771 28.859 1.00 84.94 307 GLU A O 1
ATOM 2514 N N . TYR A 1 308 ? -17.092 15.304 29.612 1.00 86.00 308 TYR A N 1
ATOM 2515 C CA . TYR A 1 308 ? -16.089 15.577 28.579 1.00 86.00 308 TYR A CA 1
ATOM 2516 C C . TYR A 1 308 ? -16.659 15.380 27.166 1.00 86.00 308 TYR A C 1
ATOM 2518 O O . TYR A 1 308 ? -16.572 16.270 26.321 1.00 86.00 308 TYR A O 1
ATOM 2526 N N . LEU A 1 309 ? -17.283 14.229 26.886 1.00 87.62 309 LEU A N 1
ATOM 2527 C CA . LEU A 1 309 ? -17.824 13.944 25.549 1.00 87.62 309 LEU A CA 1
ATOM 2528 C C . LEU A 1 309 ? -18.992 14.859 25.171 1.00 87.62 309 LEU A C 1
ATOM 2530 O O . LEU A 1 309 ? -19.154 15.181 23.990 1.00 87.62 309 LEU A O 1
ATOM 2534 N N . LYS A 1 310 ? -19.795 15.275 26.154 1.00 91.00 310 LYS A N 1
ATOM 2535 C CA . LYS A 1 310 ? -20.863 16.252 25.949 1.00 91.00 310 LYS A CA 1
ATOM 2536 C C . LYS A 1 310 ? -20.284 17.608 25.552 1.00 91.00 310 LYS A C 1
ATOM 2538 O O . LYS A 1 310 ? -20.706 18.158 24.536 1.00 91.00 310 LYS A O 1
ATOM 2543 N N . GLU A 1 311 ? -19.263 18.085 26.261 1.00 91.44 311 GLU A N 1
ATOM 2544 C CA . GLU A 1 311 ? -18.594 19.346 25.933 1.00 91.44 311 GLU A CA 1
ATOM 2545 C C . GLU A 1 311 ? -17.933 19.305 24.542 1.00 91.44 311 GLU A C 1
ATOM 2547 O O . GLU A 1 311 ? -18.045 20.261 23.769 1.00 91.44 311 GLU A O 1
ATOM 2552 N N . VAL A 1 312 ? -17.301 18.185 24.163 1.00 93.12 312 VAL A N 1
ATOM 2553 C CA . VAL A 1 312 ? -16.750 18.004 22.804 1.00 93.12 312 VAL A CA 1
ATOM 2554 C C . VAL A 1 312 ? -17.855 18.079 21.746 1.00 93.12 312 VAL A C 1
ATOM 2556 O O . VAL A 1 312 ? -17.675 18.723 20.710 1.00 93.12 312 VAL A O 1
ATOM 2559 N N . ALA A 1 313 ? -19.001 17.429 21.977 1.00 94.12 313 ALA A N 1
ATOM 2560 C CA . ALA A 1 313 ? -20.124 17.447 21.041 1.00 94.12 313 ALA A CA 1
ATOM 2561 C C . ALA A 1 313 ? -20.710 18.857 20.872 1.00 94.12 313 ALA A C 1
ATOM 2563 O O . ALA A 1 313 ? -20.928 19.302 19.744 1.00 94.12 313 ALA A O 1
ATOM 2564 N N . GLU A 1 314 ? -20.909 19.581 21.974 1.00 94.12 314 GLU A N 1
ATOM 2565 C CA . GLU A 1 314 ? -21.359 20.978 21.968 1.00 94.12 314 GLU A CA 1
ATOM 2566 C C . GLU A 1 314 ? -20.362 21.883 21.236 1.00 94.12 314 GLU A C 1
ATOM 2568 O O . GLU A 1 314 ? -20.751 22.705 20.402 1.00 94.12 314 GLU A O 1
ATOM 2573 N N . THR A 1 315 ? -19.064 21.669 21.462 1.00 94.62 315 THR A N 1
ATOM 2574 C CA . THR A 1 315 ? -17.993 22.396 20.772 1.00 94.62 315 THR A CA 1
ATOM 2575 C C . THR A 1 315 ? -18.029 22.138 19.264 1.00 94.62 315 THR A C 1
ATOM 2577 O O . THR A 1 315 ? -17.978 23.083 18.478 1.00 94.62 315 THR A O 1
ATOM 2580 N N . TYR A 1 316 ? -18.207 20.888 18.825 1.00 96.38 316 TYR A N 1
ATOM 2581 C CA . TYR A 1 316 ? -18.379 20.569 17.404 1.00 96.38 316 TYR A CA 1
ATOM 2582 C C . TYR A 1 316 ? -19.591 21.261 16.773 1.00 96.38 316 TYR A C 1
ATOM 2584 O O . TYR A 1 316 ? -19.498 21.739 15.641 1.00 96.38 316 TYR A O 1
ATOM 2592 N N . LEU A 1 317 ? -20.722 21.322 17.480 1.00 95.38 317 LEU A N 1
ATOM 2593 C CA . LEU A 1 317 ? -21.919 22.014 16.998 1.00 95.38 317 LEU A CA 1
ATOM 2594 C C . LEU A 1 317 ? -21.689 23.527 16.883 1.00 95.38 317 LEU A C 1
ATOM 2596 O O . LEU A 1 317 ? -22.096 24.122 15.885 1.00 95.38 317 LEU A O 1
ATOM 2600 N N . SER A 1 318 ? -20.986 24.125 17.849 1.00 93.25 318 SER A N 1
ATOM 2601 C CA . SER A 1 318 ? -20.577 25.534 17.803 1.00 93.25 318 SER A CA 1
ATOM 2602 C C . SER A 1 318 ? -19.674 25.823 16.596 1.00 93.25 318 SER A C 1
ATOM 2604 O O . SER A 1 318 ? -19.967 26.713 15.795 1.00 93.25 318 SER A O 1
ATOM 2606 N N . LEU A 1 319 ? -18.642 24.998 16.376 1.00 89.56 319 LEU A N 1
ATOM 2607 C CA . LEU A 1 319 ? -17.750 25.103 15.213 1.00 89.56 319 LEU A CA 1
ATOM 2608 C C . LEU A 1 319 ? -18.518 24.960 13.888 1.00 89.56 319 LEU A C 1
ATOM 2610 O O . LEU A 1 319 ? -18.301 25.742 12.959 1.00 89.56 319 LEU A O 1
ATOM 2614 N N . ALA A 1 320 ? -19.455 24.010 13.811 1.00 90.12 320 ALA A N 1
ATOM 2615 C CA . ALA A 1 320 ? -20.288 23.801 12.630 1.00 90.12 320 ALA A CA 1
ATOM 2616 C C . ALA A 1 320 ? -21.223 24.988 12.334 1.00 90.12 320 ALA A C 1
ATOM 2618 O O . ALA A 1 320 ? -21.503 25.261 11.166 1.00 90.12 320 ALA A O 1
ATOM 2619 N N . GLY A 1 321 ? -21.695 25.691 13.370 1.00 83.00 321 GLY A N 1
ATOM 2620 C CA . GLY A 1 321 ? -22.476 26.924 13.237 1.00 83.00 321 GLY A CA 1
ATOM 2621 C C . GLY A 1 321 ? -21.629 28.136 12.835 1.00 83.00 321 GLY A C 1
ATOM 2622 O O . GLY A 1 321 ? -22.091 28.976 12.065 1.00 83.00 321 GLY A O 1
ATOM 2623 N N . LYS A 1 322 ? -20.377 28.207 13.308 1.00 82.38 322 LYS A N 1
ATOM 2624 C CA . LYS A 1 322 ? -19.455 29.329 13.060 1.00 82.38 322 LYS A CA 1
ATOM 2625 C C . LYS A 1 322 ? -18.851 29.310 11.654 1.00 82.38 322 LYS A C 1
ATOM 2627 O O . LYS A 1 322 ? -18.721 30.353 11.015 1.00 82.38 322 LYS A O 1
ATOM 2632 N N . PHE A 1 323 ? -18.470 28.138 11.145 1.00 77.75 323 PHE A N 1
ATOM 2633 C CA . PHE A 1 323 ? -17.733 28.022 9.885 1.00 77.75 323 PHE A CA 1
ATOM 2634 C C . PHE A 1 323 ? -18.617 27.555 8.718 1.00 77.75 323 PHE A C 1
ATOM 2636 O O . PHE A 1 323 ? -18.998 26.394 8.622 1.00 77.75 323 PHE A O 1
ATOM 2643 N N . GLY A 1 324 ? -18.855 28.422 7.725 1.00 78.25 324 GLY A N 1
ATOM 2644 C CA . GLY A 1 324 ? -19.774 28.134 6.604 1.00 78.25 324 GLY A CA 1
ATOM 2645 C C . GLY A 1 324 ? -19.401 26.955 5.679 1.00 78.25 324 GLY A C 1
ATOM 2646 O O . GLY A 1 324 ? -20.239 26.492 4.889 1.00 78.25 324 GLY A O 1
ATOM 2647 N N . HIS A 1 325 ? -18.165 26.452 5.767 1.00 85.94 325 HIS A N 1
ATOM 2648 C CA . HIS A 1 325 ? -17.696 25.257 5.055 1.00 85.94 325 HIS A CA 1
ATOM 2649 C C . HIS A 1 325 ? -17.976 23.946 5.812 1.00 85.94 325 HIS A C 1
ATOM 2651 O O . HIS A 1 325 ? -17.687 22.876 5.283 1.00 85.94 325 HIS A O 1
ATOM 2657 N N . TRP A 1 326 ? -18.569 24.003 7.007 1.00 93.38 326 TRP A N 1
ATOM 2658 C CA . TRP A 1 326 ? -18.982 22.826 7.764 1.00 93.38 326 TRP A CA 1
ATOM 2659 C C . TRP A 1 326 ? -20.387 22.370 7.378 1.00 93.38 326 TRP A C 1
ATOM 2661 O O . TRP A 1 326 ? -21.262 23.172 7.035 1.00 93.38 326 TRP A O 1
ATOM 2671 N N . ARG A 1 327 ? -20.622 21.061 7.422 1.00 96.94 327 ARG A N 1
ATOM 2672 C CA . ARG A 1 327 ? -21.930 20.444 7.210 1.00 96.94 327 ARG A CA 1
ATOM 2673 C C . ARG A 1 327 ? -22.166 19.369 8.253 1.00 96.94 327 ARG A C 1
ATOM 2675 O O . ARG A 1 327 ? -21.391 18.429 8.376 1.00 96.94 327 ARG A O 1
ATOM 2682 N N . LYS A 1 328 ? -23.249 19.529 9.004 1.00 96.94 328 LYS A N 1
ATOM 2683 C CA . LYS A 1 328 ? -23.684 18.569 10.013 1.00 96.94 328 LYS A CA 1
ATOM 2684 C C . LYS A 1 328 ? -24.570 17.510 9.365 1.00 96.94 328 LYS A C 1
ATOM 2686 O O . LYS A 1 328 ? -25.504 17.866 8.655 1.00 96.94 328 LYS A O 1
ATOM 2691 N N . ILE A 1 329 ? -24.304 16.244 9.668 1.00 97.25 329 ILE A N 1
ATOM 2692 C CA . ILE A 1 329 ? -25.167 15.104 9.355 1.00 97.25 329 ILE A CA 1
ATOM 2693 C C . ILE A 1 329 ? -25.559 14.451 10.674 1.00 97.25 329 ILE A C 1
ATOM 2695 O O . ILE A 1 329 ? -24.702 13.951 11.401 1.00 97.25 329 ILE A O 1
ATOM 2699 N N . ASP A 1 330 ? -26.851 14.447 10.988 1.00 95.75 330 ASP A N 1
ATOM 2700 C CA . ASP A 1 330 ? -27.355 13.775 12.184 1.00 95.75 330 ASP A CA 1
ATOM 2701 C C . ASP A 1 330 ? -27.337 12.256 11.970 1.00 95.75 330 ASP A C 1
ATOM 2703 O O . ASP A 1 330 ? -27.971 11.744 11.044 1.00 95.75 330 ASP A O 1
ATOM 2707 N N . CYS A 1 331 ? -26.611 11.526 12.823 1.00 92.31 331 CYS A N 1
ATOM 2708 C CA . CYS A 1 331 ? -26.479 10.065 12.756 1.00 92.31 331 CYS A CA 1
ATOM 2709 C C . CYS A 1 331 ? -27.698 9.324 13.329 1.00 92.31 331 CYS A C 1
ATOM 2711 O O . CYS A 1 331 ? -27.841 8.117 13.123 1.00 92.31 331 CYS A O 1
ATOM 2713 N N . CYS A 1 332 ? -28.585 10.035 14.028 1.00 88.94 332 CYS A N 1
ATOM 2714 C CA . CYS A 1 332 ? -29.817 9.507 14.604 1.00 88.94 332 CYS A CA 1
ATOM 2715 C C . CYS A 1 332 ? -31.047 10.134 13.941 1.00 88.94 332 CYS A C 1
ATOM 2717 O O . CYS A 1 332 ? -31.044 11.297 13.542 1.00 88.94 332 CYS A O 1
ATOM 2719 N N . LEU A 1 333 ? -32.119 9.354 13.849 1.00 86.69 333 LEU A N 1
ATOM 2720 C CA . LEU A 1 333 ? -33.453 9.837 13.518 1.00 86.69 333 LEU A CA 1
ATOM 2721 C C . LEU A 1 333 ? -34.062 10.575 14.721 1.00 86.69 333 LEU A C 1
ATOM 2723 O O . LEU A 1 333 ? -33.647 10.375 15.862 1.00 86.69 333 LEU A O 1
ATOM 2727 N N . ARG A 1 334 ? -35.117 11.367 14.484 1.00 81.19 334 ARG A N 1
ATOM 2728 C CA . ARG A 1 334 ? -35.838 12.107 15.543 1.00 81.19 334 ARG A CA 1
ATOM 2729 C C . ARG A 1 334 ? -36.389 11.215 16.664 1.00 81.19 334 ARG A C 1
ATOM 2731 O O . ARG A 1 334 ? -36.567 11.685 17.775 1.00 81.19 334 ARG A O 1
ATOM 2738 N N . ASN A 1 335 ? -36.634 9.935 16.386 1.00 79.25 335 ASN A N 1
ATOM 2739 C CA . ASN A 1 335 ? -37.097 8.945 17.365 1.00 79.25 335 ASN A CA 1
ATOM 2740 C C . ASN A 1 335 ? -35.953 8.261 18.146 1.00 79.25 335 ASN A C 1
ATOM 2742 O O . ASN A 1 335 ? -36.180 7.239 18.787 1.00 79.25 335 ASN A O 1
ATOM 2746 N N . GLY A 1 336 ? -34.717 8.759 18.034 1.00 78.62 336 GLY A N 1
ATOM 2747 C CA . GLY A 1 336 ? -33.550 8.230 18.741 1.00 78.62 336 GLY A CA 1
ATOM 2748 C C . GLY A 1 336 ? -32.921 6.974 18.125 1.00 78.62 336 GLY A C 1
ATOM 2749 O O . GLY A 1 336 ? -31.899 6.510 18.626 1.00 78.62 336 GLY A O 1
ATOM 2750 N N . LYS A 1 337 ? -33.468 6.417 17.033 1.00 86.38 337 LYS A N 1
ATOM 2751 C CA . LYS A 1 337 ? -32.856 5.271 16.334 1.00 86.38 337 LYS A CA 1
ATOM 2752 C C . LYS A 1 337 ? -31.678 5.711 15.465 1.00 86.38 337 LYS A C 1
ATOM 2754 O O . LYS A 1 337 ? -31.755 6.729 14.778 1.00 86.38 337 LYS A O 1
ATOM 2759 N N . LEU A 1 338 ? -30.614 4.906 15.437 1.00 87.62 338 LEU A N 1
ATOM 2760 C CA . LEU A 1 338 ? -29.477 5.124 14.539 1.00 87.62 338 LEU A CA 1
ATOM 2761 C C . LEU A 1 338 ? -29.919 4.999 13.079 1.00 87.62 338 LEU A C 1
ATOM 2763 O O . LEU A 1 338 ? -30.625 4.060 12.705 1.00 87.62 338 LEU A O 1
ATOM 2767 N N . ARG A 1 339 ? -29.469 5.935 12.246 1.00 91.25 339 ARG A N 1
ATOM 2768 C CA . ARG A 1 339 ? -29.602 5.829 10.794 1.00 91.25 339 ARG A CA 1
ATOM 2769 C C . ARG A 1 339 ? -28.693 4.726 10.277 1.00 91.25 339 ARG A C 1
ATOM 2771 O O . ARG A 1 339 ? -27.624 4.462 10.828 1.00 91.25 339 ARG A O 1
ATOM 2778 N N . SER A 1 340 ? -29.105 4.097 9.183 1.00 90.44 340 SER A N 1
ATOM 2779 C CA . SER A 1 340 ? -28.250 3.120 8.516 1.00 90.44 340 SER A CA 1
ATOM 2780 C C . SER A 1 340 ? -27.002 3.793 7.937 1.00 90.44 340 SER A C 1
ATOM 2782 O O . SER A 1 340 ? -27.029 4.950 7.511 1.00 90.44 340 SER A O 1
ATOM 2784 N N . VAL A 1 341 ? -25.912 3.029 7.857 1.00 87.50 341 VAL A N 1
ATOM 2785 C CA . VAL A 1 341 ? -24.649 3.474 7.248 1.00 87.50 341 VAL A CA 1
ATOM 2786 C C . VAL A 1 341 ? -24.875 3.998 5.823 1.00 87.50 341 VAL A C 1
ATOM 2788 O O . VAL A 1 341 ? -24.320 5.033 5.457 1.00 87.50 341 VAL A O 1
ATOM 2791 N N . LYS A 1 342 ? -25.739 3.327 5.049 1.00 89.00 342 LYS A N 1
ATOM 2792 C CA . LYS A 1 342 ? -26.103 3.713 3.679 1.00 89.00 342 LYS A CA 1
ATOM 2793 C C . LYS A 1 342 ? -26.781 5.086 3.623 1.00 89.00 342 LYS A C 1
ATOM 2795 O O . LYS A 1 342 ? -26.370 5.918 2.827 1.00 89.00 342 LYS A O 1
ATOM 2800 N N . GLN A 1 343 ? -27.754 5.352 4.498 1.00 90.81 343 GLN A N 1
ATOM 2801 C CA . GLN A 1 343 ? -28.454 6.645 4.533 1.00 90.81 343 GLN A CA 1
ATOM 2802 C C . GLN A 1 343 ? -27.524 7.814 4.868 1.00 90.81 343 GLN A C 1
ATOM 2804 O O . GLN A 1 343 ? -27.707 8.911 4.349 1.00 90.81 343 GLN A O 1
ATOM 2809 N N . ILE A 1 344 ? -26.555 7.598 5.762 1.00 93.69 344 ILE A N 1
ATOM 2810 C CA . ILE A 1 344 ? -25.546 8.612 6.093 1.00 93.69 344 ILE A CA 1
ATOM 2811 C C . ILE A 1 344 ? -24.634 8.841 4.879 1.00 93.69 344 ILE A C 1
ATOM 2813 O O . ILE A 1 344 ? -24.372 9.982 4.511 1.00 93.69 344 ILE A O 1
ATOM 2817 N N . HIS A 1 345 ? -24.205 7.765 4.216 1.00 95.69 345 HIS A N 1
ATOM 2818 C CA . HIS A 1 345 ? -23.345 7.841 3.038 1.00 95.69 345 HIS A CA 1
ATOM 2819 C C . HIS A 1 345 ? -24.006 8.585 1.864 1.00 95.69 345 HIS A C 1
ATOM 2821 O O . HIS A 1 345 ? -23.387 9.443 1.237 1.00 95.69 345 HIS A O 1
ATOM 2827 N N . GLU A 1 346 ? -25.281 8.305 1.592 1.00 93.88 346 GLU A N 1
ATOM 2828 C CA . GLU A 1 346 ? -26.056 8.989 0.550 1.00 93.88 346 GLU A CA 1
ATOM 2829 C C . GLU A 1 346 ? -26.147 10.503 0.797 1.00 93.88 346 GLU A C 1
ATOM 2831 O O . GLU A 1 346 ? -26.036 11.295 -0.141 1.00 93.88 346 GLU A O 1
ATOM 2836 N N . GLU A 1 347 ? -26.288 10.921 2.057 1.00 96.00 347 GLU A N 1
ATOM 2837 C CA . GLU A 1 347 ? -26.306 12.338 2.428 1.00 96.00 347 GLU A CA 1
ATOM 2838 C C . GLU A 1 347 ? -24.935 13.005 2.265 1.00 96.00 347 GLU A C 1
ATOM 2840 O O . GLU A 1 347 ? -24.861 14.120 1.748 1.00 96.00 347 GLU A O 1
ATOM 2845 N N . ILE A 1 348 ? -23.845 12.311 2.611 1.00 96.69 348 ILE A N 1
ATOM 2846 C CA . ILE A 1 348 ? -22.477 12.780 2.338 1.00 96.69 348 ILE A CA 1
ATOM 2847 C C . ILE A 1 348 ? -22.307 13.054 0.840 1.00 96.69 348 ILE A C 1
ATOM 2849 O O . ILE A 1 348 ? -21.916 14.152 0.445 1.00 96.69 348 ILE A O 1
ATOM 2853 N N . VAL A 1 349 ? -22.652 12.083 -0.009 1.00 94.69 349 VAL A N 1
ATOM 2854 C CA . VAL A 1 349 ? -22.545 12.218 -1.470 1.00 94.69 349 VAL A CA 1
ATOM 2855 C C . VAL A 1 349 ? -23.401 13.378 -1.986 1.00 94.69 349 VAL A C 1
ATOM 2857 O O . VAL A 1 349 ? -22.960 14.130 -2.859 1.00 94.69 349 VAL A O 1
ATOM 2860 N N . LYS A 1 350 ? -24.611 13.556 -1.443 1.00 94.00 350 LYS A N 1
ATOM 2861 C CA . LYS A 1 350 ? -25.485 14.686 -1.777 1.00 94.00 350 LYS A CA 1
ATOM 2862 C C . LYS A 1 350 ? -24.813 16.027 -1.463 1.00 94.00 350 LYS A C 1
ATOM 2864 O O . LYS A 1 350 ? -24.766 16.889 -2.337 1.00 94.00 350 LYS A O 1
ATOM 2869 N N . ILE A 1 351 ? -24.229 16.176 -0.275 1.00 95.00 351 ILE A N 1
ATOM 2870 C CA . ILE A 1 351 ? -23.520 17.398 0.132 1.00 95.00 351 ILE A CA 1
ATOM 2871 C C . ILE A 1 351 ? -22.345 17.700 -0.807 1.00 95.00 351 ILE A C 1
ATOM 2873 O O . ILE A 1 351 ? -22.155 18.849 -1.212 1.00 95.00 351 ILE A O 1
ATOM 2877 N N . LEU A 1 352 ? -21.562 16.686 -1.189 1.00 93.19 352 LEU A N 1
ATOM 2878 C CA . LEU A 1 352 ? -20.439 16.867 -2.116 1.00 93.19 352 LEU A CA 1
ATOM 2879 C C . LEU A 1 352 ? -20.905 17.373 -3.493 1.00 93.19 352 LEU A C 1
ATOM 2881 O O . LEU A 1 352 ? -20.239 18.227 -4.085 1.00 93.19 352 LEU A O 1
ATOM 2885 N N . LYS A 1 353 ? -22.052 16.888 -3.987 1.00 90.00 353 LYS A N 1
ATOM 2886 C CA . LYS A 1 353 ? -22.671 17.358 -5.241 1.00 90.00 353 LYS A CA 1
ATOM 2887 C C . LYS A 1 353 ? -23.146 18.803 -5.123 1.00 90.00 353 LYS A C 1
ATOM 2889 O O . LYS A 1 353 ? -22.809 19.622 -5.969 1.00 90.00 353 LYS A O 1
ATOM 2894 N N . GLU A 1 354 ? -23.870 19.139 -4.057 1.00 90.44 354 GLU A N 1
ATOM 2895 C CA . GLU A 1 354 ? -24.364 20.504 -3.805 1.00 90.44 354 GLU A CA 1
ATOM 2896 C C . GLU A 1 354 ? -23.227 21.529 -3.704 1.00 90.44 354 GLU A C 1
ATOM 2898 O O . GLU A 1 354 ? -23.369 22.680 -4.113 1.00 90.44 354 GLU A O 1
ATOM 2903 N N . LYS A 1 355 ? -22.071 21.107 -3.184 1.00 85.50 355 LYS A N 1
ATOM 2904 C CA . LYS A 1 355 ? -20.862 21.931 -3.081 1.00 85.50 355 LYS A CA 1
ATOM 2905 C C . LYS A 1 355 ? -20.030 21.979 -4.368 1.00 85.50 355 LYS A C 1
ATOM 2907 O O . LYS A 1 355 ? -18.973 22.606 -4.355 1.00 85.50 355 LYS A O 1
ATOM 2912 N N . ASN A 1 356 ? -20.479 21.349 -5.459 1.00 85.81 356 ASN A N 1
ATOM 2913 C CA . ASN A 1 356 ? -19.732 21.203 -6.714 1.00 85.81 356 ASN A CA 1
ATOM 2914 C C . ASN A 1 356 ? -18.319 20.621 -6.510 1.00 85.81 356 ASN A C 1
ATOM 2916 O O . ASN A 1 356 ? -17.382 20.973 -7.225 1.00 85.81 356 ASN A O 1
ATOM 2920 N N . ILE A 1 357 ? -18.152 19.751 -5.508 1.00 85.25 357 ILE A N 1
ATOM 2921 C CA . ILE A 1 357 ? -16.902 19.010 -5.284 1.00 85.25 357 ILE A CA 1
ATOM 2922 C C . ILE A 1 357 ? -16.833 17.815 -6.243 1.00 85.25 357 ILE A C 1
ATOM 2924 O O . ILE A 1 357 ? -15.753 17.461 -6.707 1.00 85.25 357 ILE A O 1
ATOM 2928 N N . ILE A 1 358 ? -17.993 17.234 -6.570 1.00 84.88 358 ILE A N 1
ATOM 2929 C CA . ILE A 1 358 ? -18.173 16.153 -7.552 1.00 84.88 358 ILE A CA 1
ATOM 2930 C C . ILE A 1 358 ? -19.311 16.489 -8.530 1.00 84.88 358 ILE A C 1
ATOM 2932 O O . ILE A 1 358 ? -20.132 17.363 -8.246 1.00 84.88 358 ILE A O 1
ATOM 2936 N N . SER A 1 359 ? -19.368 15.825 -9.689 1.00 72.62 359 SER A N 1
ATOM 2937 C CA . SER A 1 359 ? -20.243 16.215 -10.804 1.00 72.62 359 SER A CA 1
ATOM 2938 C C . SER A 1 359 ? -21.670 15.664 -10.684 1.00 72.62 359 SER A C 1
ATOM 2940 O O . SER A 1 359 ? -21.906 14.529 -10.275 1.00 72.62 359 SER A O 1
ATOM 2942 N N . LEU A 1 360 ? -22.665 16.435 -11.144 1.00 54.25 360 LEU A N 1
ATOM 2943 C CA . LEU A 1 360 ? -24.065 15.984 -11.232 1.00 54.25 360 LEU A CA 1
ATOM 2944 C C . LEU A 1 360 ? -24.271 14.853 -12.261 1.00 54.25 360 LEU A C 1
ATOM 2946 O O . LEU A 1 360 ? -25.240 14.096 -12.160 1.00 54.25 360 LEU A O 1
ATOM 2950 N N . LYS A 1 361 ? -23.360 14.701 -13.238 1.00 49.47 361 LYS A N 1
ATOM 2951 C CA . LYS A 1 361 ? -23.417 13.632 -14.257 1.00 49.47 361 LYS A CA 1
ATOM 2952 C C . LYS A 1 361 ? -23.093 12.239 -13.703 1.00 49.47 361 LYS A C 1
ATOM 2954 O O . LYS A 1 361 ? -23.415 11.250 -14.363 1.00 49.47 361 LYS A O 1
ATOM 2959 N N . ASP A 1 362 ? -22.573 12.151 -12.480 1.00 53.28 362 ASP A N 1
ATOM 2960 C CA . ASP A 1 362 ? -22.187 10.887 -11.841 1.00 53.28 362 ASP A CA 1
ATOM 2961 C C . ASP A 1 362 ? -23.400 9.986 -11.512 1.00 53.28 362 ASP A C 1
ATOM 2963 O O . ASP A 1 362 ? -23.238 8.802 -11.240 1.00 53.28 362 ASP A O 1
ATOM 2967 N N . ASN A 1 363 ? -24.636 10.505 -11.611 1.00 39.47 363 ASN A N 1
ATOM 2968 C CA . ASN A 1 363 ? -25.878 9.755 -11.360 1.00 39.47 363 ASN A CA 1
ATOM 2969 C C . ASN A 1 363 ? -26.407 8.926 -12.552 1.00 39.47 363 ASN A C 1
ATOM 2971 O O . ASN A 1 363 ? -27.338 8.147 -12.360 1.00 39.47 363 ASN A O 1
ATOM 2975 N N . LYS A 1 364 ? -25.887 9.086 -13.783 1.00 37.03 364 LYS A N 1
ATOM 2976 C CA . LYS A 1 364 ? -26.464 8.429 -14.985 1.00 37.03 364 LYS A CA 1
ATOM 2977 C C . LYS A 1 364 ? -25.742 7.175 -15.475 1.00 37.03 364 LYS A C 1
ATOM 2979 O O . LYS A 1 364 ? -26.166 6.588 -16.470 1.00 37.03 364 LYS A O 1
ATOM 2984 N N . ARG A 1 365 ? -24.721 6.690 -14.770 1.00 37.03 365 ARG A N 1
ATOM 2985 C CA . ARG A 1 365 ? -24.299 5.296 -14.940 1.00 37.03 365 ARG A CA 1
ATOM 2986 C C . ARG A 1 365 ? -25.142 4.455 -13.995 1.00 37.03 365 ARG A C 1
ATOM 2988 O O . ARG A 1 365 ? -24.930 4.484 -12.788 1.00 37.03 365 ARG A O 1
ATOM 2995 N N . LYS A 1 366 ? -26.125 3.738 -14.562 1.00 33.19 366 LYS A N 1
ATOM 2996 C CA . LYS A 1 366 ? -26.772 2.595 -13.904 1.00 33.19 366 LYS A CA 1
ATOM 2997 C C . LYS A 1 366 ? -25.700 1.846 -13.118 1.00 33.19 366 LYS A C 1
ATOM 2999 O O . LYS A 1 366 ? -24.633 1.579 -13.665 1.00 33.19 366 LYS A O 1
ATOM 3004 N N . THR A 1 367 ? -26.005 1.552 -11.863 1.00 30.72 367 THR A N 1
ATOM 3005 C CA . THR A 1 367 ? -25.244 0.722 -10.931 1.00 30.72 367 THR A CA 1
ATOM 3006 C C . THR A 1 367 ? -24.782 -0.584 -11.585 1.00 30.72 367 THR A C 1
ATOM 3008 O O . THR A 1 367 ? -25.403 -1.628 -11.434 1.00 30.72 367 THR A O 1
ATOM 3011 N N . LYS A 1 368 ? -23.678 -0.524 -12.323 1.00 33.59 368 LYS A N 1
ATOM 3012 C CA . LYS A 1 368 ? -22.644 -1.544 -12.306 1.00 33.59 368 LYS A CA 1
ATOM 3013 C C . LYS A 1 368 ? -21.610 -0.994 -11.344 1.00 33.59 368 LYS A C 1
ATOM 3015 O O . LYS A 1 368 ? -20.890 -0.055 -11.668 1.00 33.59 368 LYS A O 1
ATOM 3020 N N . THR A 1 369 ? -21.627 -1.511 -10.125 1.00 30.02 369 THR A N 1
ATOM 3021 C CA . THR A 1 369 ? -20.535 -1.408 -9.161 1.00 30.02 369 THR A CA 1
ATOM 3022 C C . THR A 1 369 ? -19.268 -1.899 -9.861 1.00 30.02 369 THR A C 1
ATOM 3024 O O . THR A 1 369 ? -18.965 -3.086 -9.839 1.00 30.02 369 THR A O 1
ATOM 3027 N N . VAL A 1 370 ? -18.538 -1.010 -10.535 1.00 34.59 370 VAL A N 1
ATOM 3028 C CA . VAL A 1 370 ? -17.144 -1.283 -10.880 1.00 34.59 370 VAL A CA 1
ATOM 3029 C C . VAL A 1 370 ? -16.397 -1.033 -9.591 1.00 34.59 370 VAL A C 1
ATOM 3031 O O . VAL A 1 370 ? -15.987 0.083 -9.317 1.00 34.59 370 VAL A O 1
ATOM 3034 N N . LYS A 1 371 ? -16.356 -2.056 -8.740 1.00 40.78 371 LYS A N 1
ATOM 3035 C CA . LYS A 1 371 ? -15.438 -2.125 -7.614 1.00 40.78 371 LYS A CA 1
ATOM 3036 C C . LYS A 1 371 ? -14.046 -1.941 -8.224 1.00 40.78 371 LYS A C 1
ATOM 3038 O O . LYS A 1 371 ? -13.680 -2.729 -9.094 1.00 40.78 371 LYS A O 1
ATOM 3043 N N . MET A 1 372 ? -13.304 -0.894 -7.861 1.00 44.44 372 MET A N 1
ATOM 3044 C CA . MET A 1 372 ? -11.872 -0.854 -8.169 1.00 44.44 372 MET A CA 1
ATOM 3045 C C . MET A 1 372 ? -11.249 -2.072 -7.486 1.00 44.44 372 MET A C 1
ATOM 3047 O O . MET A 1 372 ? -11.045 -2.061 -6.274 1.00 44.44 372 MET A O 1
ATOM 3051 N N . ASN A 1 373 ? -11.063 -3.157 -8.243 1.00 65.38 373 ASN A N 1
ATOM 3052 C CA . ASN A 1 373 ? -10.598 -4.433 -7.719 1.00 65.38 373 ASN A CA 1
ATOM 3053 C C . ASN A 1 373 ? -9.173 -4.215 -7.194 1.00 65.38 373 ASN A C 1
ATOM 3055 O O . ASN A 1 373 ? -8.218 -4.152 -7.972 1.00 65.38 373 ASN A O 1
ATOM 3059 N N . ARG A 1 374 ? -9.040 -4.032 -5.874 1.00 81.31 374 ARG A N 1
ATOM 3060 C CA . ARG A 1 374 ? -7.761 -4.214 -5.191 1.00 81.31 374 ARG A CA 1
ATOM 3061 C C . ARG A 1 374 ? -7.516 -5.702 -5.235 1.00 81.31 374 ARG A C 1
ATOM 3063 O O . ARG A 1 374 ? -8.309 -6.476 -4.701 1.00 81.31 374 ARG A O 1
ATOM 3070 N N . LEU A 1 375 ? -6.469 -6.083 -5.937 1.00 87.50 375 LEU A N 1
ATOM 3071 C CA . LEU A 1 375 ? -6.196 -7.467 -6.227 1.00 87.50 375 LEU A CA 1
ATOM 3072 C C . LEU A 1 375 ? -4.779 -7.782 -5.797 1.00 87.50 375 LEU A C 1
ATOM 3074 O O . LEU A 1 375 ? -3.828 -7.075 -6.144 1.00 87.50 375 LEU A O 1
ATOM 3078 N N . ILE A 1 376 ? -4.669 -8.851 -5.031 1.00 93.00 376 ILE A N 1
ATOM 3079 C CA . ILE A 1 376 ? -3.403 -9.484 -4.717 1.00 93.00 376 ILE A CA 1
ATOM 3080 C C . ILE A 1 376 ? -3.446 -10.922 -5.180 1.00 93.00 376 ILE A C 1
ATOM 3082 O O . ILE A 1 376 ? -4.516 -11.530 -5.258 1.00 93.00 376 ILE A O 1
ATOM 3086 N N . GLU A 1 377 ? -2.262 -11.454 -5.411 1.00 93.38 377 GLU A N 1
ATOM 3087 C CA . GLU A 1 377 ? -2.021 -12.878 -5.463 1.00 93.38 377 GLU A CA 1
ATOM 3088 C C . GLU A 1 377 ? -1.422 -13.316 -4.118 1.00 93.38 377 GLU A C 1
ATOM 3090 O O . GLU A 1 377 ? -0.629 -12.601 -3.493 1.00 93.38 377 GLU A O 1
ATOM 3095 N N . CYS A 1 378 ? -1.821 -14.492 -3.648 1.00 96.06 378 CYS A N 1
ATOM 3096 C CA . CYS A 1 378 ? -1.192 -15.176 -2.532 1.00 96.06 378 CYS A CA 1
ATOM 3097 C C . CYS A 1 378 ? -0.938 -16.629 -2.916 1.00 96.06 378 CYS A C 1
ATOM 3099 O O . CYS A 1 378 ? -1.847 -17.305 -3.394 1.00 96.06 378 CYS A O 1
ATOM 3101 N N . VAL A 1 379 ? 0.291 -17.097 -2.687 1.00 95.12 379 VAL A N 1
ATOM 3102 C CA . VAL A 1 379 ? 0.724 -18.441 -3.096 1.00 95.12 379 VAL A CA 1
ATOM 3103 C C . VAL A 1 379 ? 1.168 -19.262 -1.879 1.00 95.12 379 VAL A C 1
ATOM 3105 O O . VAL A 1 379 ? 2.371 -19.481 -1.708 1.00 95.12 379 VAL A O 1
ATOM 3108 N N . PRO A 1 380 ? 0.264 -19.627 -0.947 1.00 97.50 380 PRO A N 1
ATOM 3109 C CA . PRO A 1 380 ? 0.627 -20.407 0.231 1.00 97.50 380 PRO A CA 1
ATOM 3110 C C . PRO A 1 380 ? 1.171 -21.785 -0.154 1.00 97.50 380 PRO A C 1
ATOM 3112 O O . PRO A 1 380 ? 0.682 -22.433 -1.077 1.00 97.50 380 PRO A O 1
ATOM 3115 N N . ASN A 1 381 ? 2.191 -22.218 0.582 1.00 97.44 381 ASN A N 1
ATOM 3116 C CA . ASN A 1 381 ? 2.892 -23.479 0.384 1.00 97.44 381 ASN A CA 1
ATOM 3117 C C . ASN A 1 381 ? 2.748 -24.369 1.607 1.00 97.44 381 ASN A C 1
ATOM 3119 O O . ASN A 1 381 ? 3.052 -23.935 2.723 1.00 97.44 381 ASN A O 1
ATOM 3123 N N . PHE A 1 382 ? 2.349 -25.614 1.377 1.00 98.25 382 PHE A N 1
ATOM 3124 C CA . PHE A 1 382 ? 2.097 -26.595 2.420 1.00 98.25 382 PHE A CA 1
ATOM 3125 C C . PHE A 1 382 ? 2.965 -27.835 2.224 1.00 98.25 382 PHE A C 1
ATOM 3127 O O . PHE A 1 382 ? 3.193 -28.287 1.101 1.00 98.25 382 PHE A O 1
ATOM 3134 N N . SER A 1 383 ? 3.437 -28.385 3.338 1.00 97.81 383 SER A N 1
ATOM 3135 C CA . SER A 1 383 ? 4.278 -29.584 3.386 1.00 97.81 383 SER A CA 1
ATOM 3136 C C . SER A 1 383 ? 3.415 -30.847 3.304 1.00 97.81 383 SER A C 1
ATOM 3138 O O . SER A 1 383 ? 3.332 -31.620 4.251 1.00 97.81 383 SER A O 1
ATOM 3140 N N . GLU A 1 384 ? 2.710 -31.007 2.186 1.00 96.25 384 GLU A N 1
ATOM 3141 C CA . GLU A 1 384 ? 1.913 -32.185 1.837 1.00 96.25 384 GLU A CA 1
ATOM 3142 C C . GLU A 1 384 ? 1.779 -32.256 0.313 1.00 96.25 384 GLU A C 1
ATOM 3144 O O . GLU A 1 384 ? 1.326 -31.292 -0.298 1.00 96.25 384 GLU A O 1
ATOM 3149 N N . GLY A 1 385 ? 2.160 -33.374 -0.301 1.00 93.12 385 GLY A N 1
ATOM 3150 C CA . GLY A 1 385 ? 2.062 -33.592 -1.749 1.00 93.12 385 GLY A CA 1
ATOM 3151 C C . GLY A 1 385 ? 1.509 -34.963 -2.146 1.00 93.12 385 GLY A C 1
ATOM 3152 O O . GLY A 1 385 ? 1.412 -35.260 -3.337 1.00 93.12 385 GLY A O 1
ATOM 3153 N N . LYS A 1 386 ? 1.161 -35.812 -1.171 1.00 92.69 386 LYS A N 1
ATOM 3154 C CA . LYS A 1 386 ? 0.803 -37.225 -1.357 1.00 92.69 386 LYS A CA 1
ATOM 3155 C C . LYS A 1 386 ? -0.665 -37.492 -1.024 1.00 92.69 386 LYS A C 1
ATOM 3157 O O . LYS A 1 386 ? -1.378 -38.087 -1.836 1.00 92.69 386 LYS A O 1
ATOM 3162 N N . ASP A 1 387 ? -1.136 -37.053 0.142 1.00 93.06 387 ASP A N 1
ATOM 3163 C CA . ASP A 1 387 ? -2.516 -37.267 0.579 1.00 93.06 387 ASP A CA 1
ATOM 3164 C C . ASP A 1 387 ? -3.464 -36.228 -0.036 1.00 93.06 387 ASP A C 1
ATOM 3166 O O . ASP A 1 387 ? -3.635 -35.100 0.436 1.00 93.06 387 ASP A O 1
ATOM 3170 N N . LYS A 1 388 ? -4.158 -36.657 -1.092 1.00 90.81 388 LYS A N 1
ATOM 3171 C CA . LYS A 1 388 ? -5.150 -35.845 -1.805 1.00 90.81 388 LYS A CA 1
ATOM 3172 C C . LYS A 1 388 ? -6.298 -35.364 -0.912 1.00 90.81 388 LYS A C 1
ATOM 3174 O O . LYS A 1 388 ? -6.853 -34.301 -1.188 1.00 90.81 388 LYS A O 1
ATOM 3179 N N . ASN A 1 389 ? -6.664 -36.100 0.140 1.00 89.00 389 ASN A N 1
ATOM 3180 C CA . ASN A 1 389 ? -7.733 -35.694 1.053 1.00 89.00 389 ASN A CA 1
ATOM 3181 C C . ASN A 1 389 ? -7.282 -34.555 1.967 1.00 89.00 389 ASN A C 1
ATOM 3183 O O . ASN A 1 389 ? -8.072 -33.645 2.229 1.00 89.00 389 ASN A O 1
ATOM 3187 N N . ILE A 1 390 ? -6.032 -34.580 2.437 1.00 92.44 390 ILE A N 1
ATOM 3188 C CA . ILE A 1 390 ? -5.459 -33.478 3.220 1.00 92.44 390 ILE A CA 1
ATOM 3189 C C . ILE A 1 390 ? -5.357 -32.229 2.341 1.00 92.44 390 ILE A C 1
ATOM 3191 O O . ILE A 1 390 ? -5.861 -31.173 2.722 1.00 92.44 390 ILE A O 1
ATOM 3195 N N . ILE A 1 391 ? -4.815 -32.362 1.126 1.00 92.81 391 ILE A N 1
ATOM 3196 C CA . ILE A 1 391 ? -4.700 -31.255 0.162 1.00 92.81 391 ILE A CA 1
ATOM 3197 C C . ILE A 1 391 ? -6.079 -30.645 -0.128 1.00 92.81 391 ILE A C 1
ATOM 3199 O O . ILE A 1 391 ? -6.266 -29.430 -0.031 1.00 92.81 391 ILE A O 1
ATOM 3203 N N . ALA A 1 392 ? -7.083 -31.478 -0.418 1.00 87.44 392 ALA A N 1
ATOM 3204 C CA . ALA A 1 392 ? -8.438 -31.008 -0.690 1.00 87.44 392 ALA A CA 1
ATOM 3205 C C . ALA A 1 392 ? -9.054 -30.247 0.497 1.00 87.44 392 ALA A C 1
ATOM 3207 O O . ALA A 1 392 ? -9.738 -29.244 0.281 1.00 87.44 392 ALA A O 1
ATOM 3208 N N . GLN A 1 393 ? -8.807 -30.691 1.735 1.00 88.69 393 GLN A N 1
ATOM 3209 C CA . GLN A 1 393 ? -9.276 -30.011 2.946 1.00 88.69 393 GLN A CA 1
ATOM 3210 C C . GLN A 1 393 ? -8.576 -28.670 3.166 1.00 88.69 393 GLN A C 1
ATOM 3212 O O . GLN A 1 393 ? -9.245 -27.694 3.502 1.00 88.69 393 GLN A O 1
ATOM 3217 N N . ILE A 1 394 ? -7.262 -28.598 2.935 1.00 95.06 394 ILE A N 1
ATOM 3218 C CA . ILE A 1 394 ? -6.486 -27.359 3.075 1.00 95.06 394 ILE A CA 1
ATOM 3219 C C . ILE A 1 394 ? -7.015 -26.283 2.130 1.00 95.06 394 ILE A C 1
ATOM 3221 O O . ILE A 1 394 ? -7.190 -25.146 2.555 1.00 95.06 394 ILE A O 1
ATOM 3225 N N . PHE A 1 395 ? -7.323 -26.629 0.876 1.00 94.44 395 PHE A N 1
ATOM 3226 C CA . PHE A 1 395 ? -7.790 -25.654 -0.116 1.00 94.44 395 PHE A CA 1
ATOM 3227 C C . PHE A 1 395 ? -9.306 -25.406 -0.107 1.00 94.44 395 PHE A C 1
ATOM 3229 O O . PHE A 1 395 ? -9.781 -24.457 -0.740 1.00 94.44 395 PHE A O 1
ATOM 3236 N N . LEU A 1 396 ? -10.080 -26.202 0.639 1.00 87.31 396 LEU A N 1
ATOM 3237 C CA . LEU A 1 396 ? -11.534 -26.065 0.753 1.00 87.31 396 LEU A CA 1
ATOM 3238 C C . LEU A 1 396 ? -12.002 -24.646 1.140 1.00 87.31 396 LEU A C 1
ATOM 3240 O O . LEU A 1 396 ? -12.960 -24.184 0.517 1.00 87.31 396 LEU A O 1
ATOM 3244 N N . PRO A 1 397 ? -11.352 -23.911 2.072 1.00 89.62 397 PRO A N 1
ATOM 3245 C CA . PRO A 1 397 ? -11.771 -22.560 2.447 1.00 89.62 397 PRO A CA 1
ATOM 3246 C C . PRO A 1 397 ? -11.729 -21.535 1.313 1.00 89.62 397 PRO A C 1
ATOM 3248 O O . PRO A 1 397 ? -12.381 -20.504 1.427 1.00 89.62 397 PRO A O 1
ATOM 3251 N N . ALA A 1 398 ? -10.977 -21.773 0.232 1.00 88.12 398 ALA A N 1
ATOM 3252 C CA . ALA A 1 398 ? -11.004 -20.878 -0.927 1.00 88.12 398 ALA A CA 1
ATOM 3253 C C . ALA A 1 398 ? -12.206 -21.116 -1.845 1.00 88.12 398 ALA A C 1
ATOM 3255 O O . ALA A 1 398 ? -12.506 -20.265 -2.683 1.00 88.12 398 ALA A O 1
ATOM 3256 N N . LYS A 1 399 ? -12.914 -22.244 -1.708 1.00 81.19 399 LYS A N 1
ATOM 3257 C CA . LYS A 1 399 ? -14.090 -22.520 -2.533 1.00 81.19 399 LYS A CA 1
ATOM 3258 C C . LYS A 1 399 ? -15.246 -21.614 -2.108 1.00 81.19 399 LYS A C 1
ATOM 3260 O O . LYS A 1 399 ? -15.625 -21.575 -0.942 1.00 81.19 399 LYS A O 1
ATOM 3265 N N . ASN A 1 400 ? -15.850 -20.931 -3.080 1.00 70.62 400 ASN A N 1
ATOM 3266 C CA . ASN A 1 400 ? -17.062 -20.118 -2.920 1.00 70.62 400 ASN A CA 1
ATOM 3267 C C . ASN A 1 400 ? -16.944 -18.898 -1.985 1.00 70.62 400 ASN A C 1
ATOM 3269 O O . ASN A 1 400 ? -17.970 -18.389 -1.529 1.00 70.62 400 ASN A O 1
ATOM 3273 N N . VAL A 1 401 ? -15.739 -18.384 -1.712 1.00 77.25 401 VAL A N 1
ATOM 3274 C CA . VAL A 1 401 ? -15.589 -17.135 -0.948 1.00 77.25 401 VAL A CA 1
ATOM 3275 C C . VAL A 1 401 ? -15.736 -15.928 -1.879 1.00 77.25 401 VAL A C 1
ATOM 3277 O O . VAL A 1 401 ? -14.936 -15.761 -2.800 1.00 77.25 401 VAL A O 1
ATOM 3280 N N . PRO A 1 402 ? -16.723 -15.036 -1.658 1.00 73.94 402 PRO A N 1
ATOM 3281 C CA . PRO A 1 402 ? -16.920 -13.886 -2.529 1.00 73.94 402 PRO A CA 1
ATOM 3282 C C . PRO A 1 402 ? -15.676 -12.991 -2.598 1.00 73.94 402 PRO A C 1
ATOM 3284 O O . PRO A 1 402 ? -15.266 -12.390 -1.606 1.00 73.94 402 PRO A O 1
ATOM 3287 N N . GLY A 1 403 ? -15.116 -12.847 -3.800 1.00 77.88 403 GLY A N 1
ATOM 3288 C CA . GLY A 1 403 ? -13.946 -11.999 -4.042 1.00 77.88 403 GLY A CA 1
ATOM 3289 C C . GLY A 1 403 ? -12.596 -12.675 -3.802 1.00 77.88 403 GLY A C 1
ATOM 3290 O O . GLY A 1 403 ? -11.596 -11.961 -3.788 1.00 77.88 403 GLY A O 1
ATOM 3291 N N . VAL A 1 404 ? -12.564 -14.000 -3.638 1.00 89.00 404 VAL A N 1
ATOM 3292 C CA . VAL A 1 404 ? -11.349 -14.823 -3.686 1.00 89.00 404 VAL A CA 1
ATOM 3293 C C . VAL A 1 404 ? -11.562 -15.929 -4.710 1.00 89.00 404 VAL A C 1
ATOM 3295 O O . VAL A 1 404 ? -12.611 -16.566 -4.728 1.00 89.00 404 VAL A O 1
ATOM 3298 N N . THR A 1 405 ? -10.561 -16.150 -5.550 1.00 89.25 405 THR A N 1
ATOM 3299 C CA . THR A 1 405 ? -10.551 -17.192 -6.575 1.00 89.25 405 THR A CA 1
ATOM 3300 C C . THR A 1 405 ? -9.292 -18.023 -6.387 1.00 89.25 405 THR A C 1
ATOM 3302 O O . THR A 1 405 ? -8.206 -17.463 -6.242 1.00 89.25 405 THR A O 1
ATOM 3305 N N . LEU A 1 406 ? -9.433 -19.344 -6.350 1.00 91.06 406 LEU A N 1
ATOM 3306 C CA . LEU A 1 406 ? -8.311 -20.279 -6.367 1.00 91.06 406 LEU A CA 1
ATOM 3307 C C . LEU A 1 406 ? -8.065 -20.671 -7.823 1.00 91.06 406 LEU A C 1
ATOM 3309 O O . LEU A 1 406 ? -8.835 -21.454 -8.368 1.00 91.06 406 LEU A O 1
ATOM 3313 N N . LEU A 1 407 ? -7.038 -20.083 -8.436 1.00 86.50 407 LEU A N 1
ATOM 3314 C CA . LEU A 1 407 ? -6.745 -20.241 -9.863 1.00 86.50 407 LEU A CA 1
ATOM 3315 C C . LEU A 1 407 ? -6.106 -21.593 -10.177 1.00 86.50 407 LEU A C 1
ATOM 3317 O O . LEU A 1 407 ? -6.353 -22.165 -11.240 1.00 86.50 407 LEU A O 1
ATOM 3321 N N . ASP A 1 408 ? -5.256 -22.069 -9.266 1.00 85.00 408 ASP A N 1
ATOM 3322 C CA . ASP A 1 408 ? -4.538 -23.325 -9.433 1.00 85.00 408 ASP A CA 1
ATOM 3323 C C . ASP A 1 408 ? -4.170 -23.958 -8.088 1.00 85.00 408 ASP A C 1
ATOM 3325 O O . ASP A 1 408 ? -4.033 -23.260 -7.076 1.00 85.00 408 ASP A O 1
ATOM 3329 N N . VAL A 1 409 ? -4.005 -25.279 -8.099 1.00 90.12 409 VAL A N 1
ATOM 3330 C CA . VAL A 1 409 ? -3.419 -26.070 -7.013 1.00 90.12 409 VAL A CA 1
ATOM 3331 C C . VAL A 1 409 ? -2.442 -27.049 -7.637 1.00 90.12 409 VAL A C 1
ATOM 3333 O O . VAL A 1 409 ? -2.840 -27.992 -8.319 1.00 90.12 409 VAL A O 1
ATOM 3336 N N . GLU A 1 410 ? -1.166 -26.853 -7.342 1.00 88.44 410 GLU A N 1
ATOM 3337 C CA . GLU A 1 410 ? -0.095 -27.728 -7.795 1.00 88.44 410 GLU A CA 1
ATOM 3338 C C . GLU A 1 410 ? 0.341 -28.614 -6.628 1.00 88.44 410 GLU A C 1
ATOM 3340 O O . GLU A 1 410 ? 0.528 -28.143 -5.503 1.00 88.44 410 GLU A O 1
ATOM 3345 N N . SER A 1 411 ? 0.494 -29.910 -6.888 1.00 90.75 411 SER A N 1
ATOM 3346 C CA . SER A 1 411 ? 0.938 -30.895 -5.904 1.00 90.75 411 SER A CA 1
ATOM 3347 C C . SER A 1 411 ? 2.045 -31.738 -6.504 1.00 90.75 411 SER A C 1
ATOM 3349 O O . SER A 1 411 ? 1.882 -32.284 -7.593 1.00 90.75 411 SER A O 1
ATOM 3351 N N . ASP A 1 412 ? 3.131 -31.882 -5.756 1.00 85.25 412 ASP A N 1
ATOM 3352 C CA . ASP A 1 412 ? 4.303 -32.660 -6.129 1.00 85.25 412 ASP A CA 1
ATOM 3353 C C . ASP A 1 412 ? 4.534 -33.765 -5.079 1.00 85.25 412 ASP A C 1
ATOM 3355 O O . ASP A 1 412 ? 4.923 -33.467 -3.940 1.00 85.25 412 ASP A O 1
ATOM 3359 N N . PRO A 1 413 ? 4.249 -35.038 -5.419 1.00 84.69 413 PRO A N 1
ATOM 3360 C CA . PRO A 1 413 ? 4.428 -36.165 -4.506 1.00 84.69 413 PRO A CA 1
ATOM 3361 C C . PRO A 1 413 ? 5.886 -36.447 -4.126 1.00 84.69 413 PRO A C 1
ATOM 3363 O O . PRO A 1 413 ? 6.126 -36.905 -3.004 1.00 84.69 413 PRO A O 1
ATOM 3366 N N . ASP A 1 414 ? 6.839 -36.165 -5.017 1.00 77.50 414 ASP A N 1
ATOM 3367 C CA . ASP A 1 414 ? 8.265 -36.454 -4.817 1.00 77.50 414 ASP A CA 1
ATOM 3368 C C . ASP A 1 414 ? 8.873 -35.429 -3.855 1.00 77.50 414 ASP A C 1
ATOM 3370 O O . ASP A 1 414 ? 9.478 -35.766 -2.832 1.00 77.50 414 ASP A O 1
ATOM 3374 N N . HIS A 1 415 ? 8.565 -34.153 -4.085 1.00 83.06 415 HIS A N 1
ATOM 3375 C CA . HIS A 1 415 ? 8.919 -33.062 -3.182 1.00 83.06 415 HIS A CA 1
ATOM 3376 C C . HIS A 1 415 ? 8.041 -33.007 -1.917 1.00 83.06 415 HIS A C 1
ATOM 3378 O O . HIS A 1 415 ? 8.347 -32.245 -0.996 1.00 83.06 415 HIS A O 1
ATOM 3384 N N . ASN A 1 416 ? 6.971 -33.810 -1.862 1.00 91.06 416 ASN A N 1
ATOM 3385 C CA . ASN A 1 416 ? 5.956 -33.874 -0.806 1.00 91.06 416 ASN A CA 1
ATOM 3386 C C . ASN A 1 416 ? 5.458 -32.486 -0.366 1.00 91.06 416 ASN A C 1
ATOM 3388 O O . ASN A 1 416 ? 5.463 -32.135 0.822 1.00 91.06 416 ASN A O 1
ATOM 3392 N N . ARG A 1 417 ? 5.069 -31.684 -1.359 1.00 93.56 417 ARG A N 1
ATOM 3393 C CA . ARG A 1 417 ? 4.642 -30.293 -1.205 1.00 93.56 417 ARG A CA 1
ATOM 3394 C C . ARG A 1 417 ? 3.489 -29.988 -2.148 1.00 93.56 417 ARG A C 1
ATOM 3396 O O . ARG A 1 417 ? 3.454 -30.468 -3.278 1.00 93.56 417 ARG A O 1
ATOM 3403 N N . CYS A 1 418 ? 2.610 -29.097 -1.712 1.00 95.06 418 CYS A N 1
ATOM 3404 C CA . CYS A 1 418 ? 1.624 -28.469 -2.572 1.00 95.06 418 CYS A CA 1
ATOM 3405 C C . CYS A 1 418 ? 1.627 -26.954 -2.386 1.00 95.06 418 CYS A C 1
ATOM 3407 O O . CYS A 1 418 ? 2.065 -26.411 -1.363 1.00 95.06 418 CYS A O 1
ATOM 3409 N N . LEU A 1 419 ? 1.133 -26.262 -3.402 1.00 93.94 419 LEU A N 1
ATOM 3410 C CA . LEU A 1 419 ? 0.897 -24.830 -3.384 1.00 93.94 419 LEU A CA 1
ATOM 3411 C C . LEU A 1 419 ? -0.439 -24.533 -4.046 1.00 93.94 419 LEU A C 1
ATOM 3413 O O . LEU A 1 419 ? -0.905 -25.291 -4.893 1.00 93.94 419 LEU A O 1
ATOM 3417 N N . GLY A 1 420 ? -1.056 -23.426 -3.657 1.00 92.94 420 GLY A N 1
ATOM 3418 C CA . GLY A 1 420 ? -2.237 -22.924 -4.348 1.00 92.94 420 GLY A CA 1
ATOM 3419 C C . GLY A 1 420 ? -2.053 -21.473 -4.719 1.00 92.94 420 GLY A C 1
ATOM 3420 O O . GLY A 1 420 ? -1.462 -20.719 -3.955 1.00 92.94 420 GLY A O 1
ATOM 3421 N N . THR A 1 421 ? -2.588 -21.079 -5.865 1.00 92.00 421 THR A N 1
ATOM 3422 C CA . THR A 1 421 ? -2.519 -19.705 -6.361 1.00 92.00 421 THR A CA 1
ATOM 3423 C C . THR A 1 421 ? -3.868 -19.041 -6.141 1.00 92.00 421 THR A C 1
ATOM 3425 O O . THR A 1 421 ? -4.830 -19.294 -6.866 1.00 92.00 421 THR A O 1
ATOM 3428 N N . LEU A 1 422 ? -3.963 -18.213 -5.100 1.00 93.62 422 LEU A N 1
ATOM 3429 C CA . LEU A 1 422 ? -5.172 -17.464 -4.775 1.00 93.62 422 LEU A CA 1
ATOM 3430 C C . LEU A 1 422 ? -5.071 -16.043 -5.298 1.00 93.62 422 LEU A C 1
ATOM 3432 O O . LEU A 1 422 ? -4.067 -15.371 -5.086 1.00 93.62 422 LEU A O 1
ATOM 3436 N N . VAL A 1 423 ? -6.158 -15.549 -5.875 1.00 91.25 423 VAL A N 1
ATOM 3437 C CA . VAL A 1 423 ? -6.272 -14.168 -6.328 1.00 91.25 423 VAL A CA 1
ATOM 3438 C C . VAL A 1 423 ? -7.560 -13.560 -5.814 1.00 91.25 423 VAL A C 1
ATOM 3440 O O . VAL A 1 423 ? -8.635 -14.153 -5.906 1.00 91.25 423 VAL A O 1
ATOM 3443 N N . GLY A 1 424 ? -7.474 -12.360 -5.252 1.00 90.06 424 GLY A N 1
ATOM 3444 C CA . GLY A 1 424 ? -8.656 -11.731 -4.691 1.00 90.06 424 GLY A CA 1
ATOM 3445 C C . GLY A 1 424 ? -8.400 -10.457 -3.915 1.00 90.06 424 GLY A C 1
ATOM 3446 O O . GLY A 1 424 ? -7.314 -9.877 -3.934 1.00 90.06 424 GLY A O 1
ATOM 3447 N N . GLU A 1 425 ? -9.447 -10.025 -3.223 1.00 89.81 425 GLU A N 1
ATOM 3448 C CA . GLU A 1 425 ? -9.405 -8.847 -2.365 1.00 89.81 425 GLU A CA 1
ATOM 3449 C C . GLU A 1 425 ? -8.501 -9.081 -1.150 1.00 89.81 425 GLU A C 1
ATOM 3451 O O . GLU A 1 425 ? -8.624 -10.127 -0.503 1.00 89.81 425 GLU A O 1
ATOM 3456 N N . PRO A 1 426 ? -7.665 -8.101 -0.765 1.00 91.75 426 PRO A N 1
ATOM 3457 C CA . PRO A 1 426 ? -6.620 -8.288 0.234 1.00 91.75 426 PRO A CA 1
ATOM 3458 C C . PRO A 1 426 ? -7.079 -8.926 1.543 1.00 91.75 426 PRO A C 1
ATOM 3460 O O . PRO A 1 426 ? -6.503 -9.904 2.019 1.00 91.75 426 PRO A O 1
ATOM 3463 N N . GLU A 1 427 ? -8.139 -8.379 2.134 1.00 91.50 427 GLU A N 1
ATOM 3464 C CA . GLU A 1 427 ? -8.635 -8.838 3.426 1.00 91.50 427 GLU A CA 1
ATOM 3465 C C . GLU A 1 427 ? -9.351 -10.193 3.331 1.00 91.50 427 GLU A C 1
ATOM 3467 O O . GLU A 1 427 ? -9.316 -10.968 4.287 1.00 91.50 427 GLU A O 1
ATOM 3472 N N . ALA A 1 428 ? -9.973 -10.490 2.186 1.00 89.88 428 ALA A N 1
ATOM 3473 C CA . ALA A 1 428 ? -10.653 -11.760 1.955 1.00 89.88 428 ALA A CA 1
ATOM 3474 C C . ALA A 1 428 ? -9.639 -12.890 1.726 1.00 89.88 428 ALA A C 1
ATOM 3476 O O . ALA A 1 428 ? -9.748 -13.936 2.361 1.00 89.88 428 ALA A O 1
ATOM 3477 N N . VAL A 1 429 ? -8.610 -12.649 0.903 1.00 95.62 429 VAL A N 1
ATOM 3478 C CA . VAL A 1 429 ? -7.500 -13.592 0.690 1.00 95.62 429 VAL A CA 1
ATOM 3479 C C . VAL A 1 429 ? -6.791 -13.882 2.011 1.00 95.62 429 VAL A C 1
ATOM 3481 O O . VAL A 1 429 ? -6.594 -15.044 2.345 1.00 95.62 429 VAL A O 1
ATOM 3484 N N . LEU A 1 430 ? -6.476 -12.856 2.813 1.00 96.00 430 LEU A N 1
ATOM 3485 C CA . LEU A 1 430 ? -5.844 -13.047 4.124 1.00 96.00 430 LEU A CA 1
ATOM 3486 C C . LEU A 1 430 ? -6.695 -13.922 5.056 1.00 96.00 430 LEU A C 1
ATOM 3488 O O . LEU A 1 430 ? -6.152 -14.789 5.740 1.00 96.00 430 LEU A O 1
ATOM 3492 N N . ALA A 1 431 ? -8.015 -13.707 5.092 1.00 93.19 431 ALA A N 1
ATOM 3493 C CA . ALA A 1 431 ? -8.923 -14.504 5.914 1.00 93.19 431 ALA A CA 1
ATOM 3494 C C . ALA A 1 431 ? -8.973 -15.970 5.459 1.00 93.19 431 ALA A C 1
ATOM 3496 O O . ALA A 1 431 ? -8.858 -16.864 6.293 1.00 93.19 431 ALA A O 1
ATOM 3497 N N . VAL A 1 432 ? -9.084 -16.204 4.148 1.00 95.75 432 VAL A N 1
ATOM 3498 C CA . VAL A 1 432 ? -9.076 -17.547 3.554 1.00 95.75 432 VAL A CA 1
ATOM 3499 C C . VAL A 1 432 ? -7.771 -18.267 3.867 1.00 95.75 432 VAL A C 1
ATOM 3501 O O . VAL A 1 432 ? -7.795 -19.362 4.417 1.00 95.75 432 VAL A O 1
ATOM 3504 N N . VAL A 1 433 ? -6.635 -17.633 3.580 1.00 98.00 433 VAL A N 1
ATOM 3505 C CA . VAL A 1 433 ? -5.308 -18.217 3.796 1.00 98.00 433 VAL A CA 1
ATOM 3506 C C . VAL A 1 433 ? -5.075 -18.528 5.274 1.00 98.00 433 VAL A C 1
ATOM 3508 O O . VAL A 1 433 ? -4.545 -19.586 5.591 1.00 98.00 433 VAL A O 1
ATOM 3511 N N . TYR A 1 434 ? -5.526 -17.672 6.195 1.00 98.25 434 TYR A N 1
ATOM 3512 C CA . TYR A 1 434 ? -5.471 -17.976 7.627 1.00 98.25 434 TYR A CA 1
ATOM 3513 C C . TYR A 1 434 ? -6.240 -19.262 7.991 1.00 98.25 434 TYR A C 1
ATOM 3515 O O . TYR A 1 434 ? -5.725 -20.075 8.759 1.00 98.25 434 TYR A O 1
ATOM 3523 N N . GLU A 1 435 ? -7.434 -19.484 7.430 1.00 96.31 435 GLU A N 1
ATOM 3524 C CA . GLU A 1 435 ? -8.171 -20.737 7.654 1.00 96.31 435 GLU A CA 1
ATOM 3525 C C . GLU A 1 435 ? -7.455 -21.946 7.031 1.00 96.31 435 GLU A C 1
ATOM 3527 O O . GLU A 1 435 ? -7.401 -23.000 7.662 1.00 96.31 435 GLU A O 1
ATOM 3532 N N . MET A 1 436 ? -6.822 -21.796 5.860 1.00 97.88 436 MET A N 1
ATOM 3533 C CA . MET A 1 436 ? -5.995 -22.862 5.269 1.00 97.88 436 MET A CA 1
ATOM 3534 C C . MET A 1 436 ? -4.835 -23.256 6.190 1.00 97.88 436 MET A C 1
ATOM 3536 O O . MET A 1 436 ? -4.610 -24.438 6.434 1.00 97.88 436 MET A O 1
ATOM 3540 N N . ILE A 1 437 ? -4.134 -22.266 6.758 1.00 98.62 437 ILE A N 1
ATOM 3541 C CA . ILE A 1 437 ? -3.034 -22.478 7.714 1.00 98.62 437 ILE A CA 1
ATOM 3542 C C . ILE A 1 437 ? -3.539 -23.221 8.947 1.00 98.62 437 ILE A C 1
ATOM 3544 O O . ILE A 1 437 ? -2.892 -24.155 9.419 1.00 98.62 437 ILE A O 1
ATOM 3548 N N . LYS A 1 438 ? -4.703 -22.831 9.472 1.00 97.25 438 LYS A N 1
ATOM 3549 C CA . LYS A 1 438 ? -5.315 -23.478 10.634 1.00 97.25 438 LYS A CA 1
ATOM 3550 C C . LYS A 1 438 ? -5.663 -24.944 10.354 1.00 97.25 438 LYS A C 1
ATOM 3552 O O . LYS A 1 438 ? -5.393 -25.789 11.204 1.00 97.25 438 LYS A O 1
ATOM 3557 N N . ILE A 1 439 ? -6.209 -25.253 9.176 1.00 95.12 439 ILE A N 1
ATOM 3558 C CA . ILE A 1 439 ? -6.493 -26.634 8.753 1.00 95.12 439 ILE A CA 1
ATOM 3559 C C . ILE A 1 439 ? -5.189 -27.424 8.603 1.00 95.12 439 ILE A C 1
ATOM 3561 O O . ILE A 1 439 ? -5.054 -28.489 9.199 1.00 95.12 439 ILE A O 1
ATOM 3565 N N . ALA A 1 440 ? -4.199 -26.880 7.890 1.00 97.69 440 ALA A N 1
ATOM 3566 C CA . ALA A 1 440 ? -2.896 -27.518 7.706 1.00 97.69 440 ALA A CA 1
ATOM 3567 C C . ALA A 1 440 ? -2.198 -27.808 9.047 1.00 97.69 440 ALA A C 1
ATOM 3569 O O . ALA A 1 440 ? -1.657 -28.891 9.239 1.00 97.69 440 ALA A O 1
ATOM 3570 N N . THR A 1 441 ? -2.284 -26.880 10.005 1.00 97.94 441 THR A N 1
ATOM 3571 C CA . THR A 1 441 ? -1.755 -27.032 11.375 1.00 97.94 441 THR A CA 1
ATOM 3572 C C . THR A 1 441 ? -2.377 -28.222 12.114 1.00 97.94 441 THR A C 1
ATOM 3574 O O . THR A 1 441 ? -1.711 -28.844 12.939 1.00 97.94 441 THR A O 1
ATOM 3577 N N . GLY A 1 442 ? -3.651 -28.529 11.844 1.00 94.31 442 GLY A N 1
ATOM 3578 C CA . GLY A 1 442 ? -4.370 -29.644 12.462 1.00 94.31 442 GLY A CA 1
ATOM 3579 C C . GLY A 1 442 ? -4.204 -30.989 11.749 1.00 94.31 442 GLY A C 1
ATOM 3580 O O . GLY A 1 442 ? -4.458 -32.017 12.370 1.00 94.31 442 GLY A O 1
ATOM 3581 N N . LEU A 1 443 ? -3.805 -30.993 10.473 1.00 95.56 443 LEU A N 1
ATOM 3582 C CA . LEU A 1 443 ? -3.746 -32.203 9.642 1.00 95.56 443 LEU A CA 1
ATOM 3583 C C . LEU A 1 443 ? -2.323 -32.685 9.339 1.00 95.56 443 LEU A C 1
ATOM 3585 O O . LEU A 1 443 ? -2.128 -33.882 9.150 1.00 95.56 443 LEU A O 1
ATOM 3589 N N . ILE A 1 444 ? -1.342 -31.783 9.289 1.00 97.12 444 ILE A N 1
ATOM 3590 C CA . ILE A 1 444 ? 0.043 -32.113 8.939 1.00 97.12 444 ILE A CA 1
ATOM 3591 C C . ILE A 1 444 ? 0.889 -32.204 10.211 1.00 97.12 444 ILE A C 1
ATOM 3593 O O . ILE A 1 444 ? 0.935 -31.277 11.023 1.00 97.12 444 ILE A O 1
ATOM 3597 N N . ASP A 1 445 ? 1.604 -33.319 10.347 1.00 97.62 445 ASP A N 1
ATOM 3598 C CA . ASP A 1 445 ? 2.564 -33.567 11.419 1.00 97.62 445 ASP A CA 1
ATOM 3599 C C . ASP A 1 445 ? 3.995 -33.558 10.864 1.00 97.62 445 ASP A C 1
ATOM 3601 O O . ASP A 1 445 ? 4.435 -34.507 10.211 1.00 97.62 445 ASP A O 1
ATOM 3605 N N . MET A 1 446 ? 4.730 -32.476 11.127 1.00 97.44 446 MET A N 1
ATOM 3606 C CA . MET A 1 446 ? 6.099 -32.290 10.644 1.00 97.44 446 MET A CA 1
ATOM 3607 C C . MET A 1 446 ? 7.101 -33.259 11.268 1.00 97.44 446 MET A C 1
ATOM 3609 O O . MET A 1 446 ? 8.150 -33.473 10.672 1.00 97.44 446 MET A O 1
ATOM 3613 N N . GLU A 1 447 ? 6.792 -33.897 12.405 1.00 95.75 447 GLU A N 1
ATOM 3614 C CA . GLU A 1 447 ? 7.648 -34.962 12.954 1.00 95.75 447 GLU A CA 1
ATOM 3615 C C . GLU A 1 447 ? 7.673 -36.207 12.055 1.00 95.75 447 GLU A C 1
ATOM 3617 O O . GLU A 1 447 ? 8.584 -37.026 12.162 1.00 95.75 447 GLU A O 1
ATOM 3622 N N . LYS A 1 448 ? 6.676 -36.357 11.174 1.00 95.56 448 LYS A N 1
ATOM 3623 C CA . LYS A 1 448 ? 6.547 -37.480 10.233 1.00 95.56 448 LYS A CA 1
ATOM 3624 C C . LYS A 1 448 ? 6.770 -37.064 8.780 1.00 95.56 448 LYS A C 1
ATOM 3626 O O . LYS A 1 448 ? 6.786 -37.918 7.894 1.00 95.56 448 LYS A O 1
ATOM 3631 N N . HIS A 1 449 ? 6.887 -35.763 8.516 1.00 95.62 449 HIS A N 1
ATOM 3632 C CA . HIS A 1 449 ? 7.015 -35.243 7.161 1.00 95.62 449 HIS A CA 1
ATOM 3633 C C . HIS A 1 449 ? 8.448 -35.376 6.641 1.00 95.62 449 HIS A C 1
ATOM 3635 O O . HIS A 1 449 ? 9.395 -34.827 7.210 1.00 95.62 449 HIS A O 1
ATOM 3641 N N . HIS A 1 450 ? 8.571 -36.023 5.483 1.00 89.38 450 HIS A N 1
ATOM 3642 C CA . HIS A 1 450 ? 9.788 -36.057 4.681 1.00 89.38 450 HIS A CA 1
ATOM 3643 C C . HIS A 1 450 ? 9.456 -35.741 3.219 1.00 89.38 450 HIS A C 1
ATOM 3645 O O . HIS A 1 450 ? 8.462 -36.239 2.679 1.00 89.38 450 HIS A O 1
ATOM 3651 N N . GLY A 1 451 ? 10.295 -34.926 2.584 1.00 83.50 451 GLY A N 1
ATOM 3652 C CA . GLY A 1 451 ? 10.220 -34.556 1.173 1.00 83.50 451 GLY A CA 1
ATOM 3653 C C . GLY A 1 451 ? 11.550 -33.963 0.721 1.00 83.50 451 GLY A C 1
ATOM 3654 O O . GLY A 1 451 ? 12.315 -33.477 1.553 1.00 83.50 451 GLY A O 1
ATOM 3655 N N . GLU A 1 452 ? 11.836 -34.013 -0.578 1.00 81.06 452 GLU A N 1
ATOM 3656 C CA . GLU A 1 452 ? 13.101 -33.503 -1.131 1.00 81.06 452 GLU A CA 1
ATOM 3657 C C . GLU A 1 452 ? 13.195 -31.968 -1.098 1.00 81.06 452 GLU A C 1
ATOM 3659 O O . GLU A 1 452 ? 14.283 -31.396 -1.162 1.00 81.06 452 GLU A O 1
ATOM 3664 N N . HIS A 1 453 ? 12.055 -31.279 -0.981 1.00 82.81 453 HIS A N 1
ATOM 3665 C CA . HIS A 1 453 ? 12.015 -29.825 -0.958 1.00 82.81 453 HIS A CA 1
ATOM 3666 C C . HIS A 1 453 ? 12.263 -29.258 0.453 1.00 82.81 453 HIS A C 1
ATOM 3668 O O . HIS A 1 453 ? 11.529 -29.607 1.383 1.00 82.81 453 HIS A O 1
ATOM 3674 N N . PRO A 1 454 ? 13.190 -28.290 0.619 1.00 90.25 454 PRO A N 1
ATOM 3675 C CA . PRO A 1 454 ? 13.457 -27.666 1.912 1.00 90.25 454 PRO A CA 1
ATOM 3676 C C . PRO A 1 454 ? 12.212 -27.021 2.519 1.00 90.25 454 PRO A C 1
ATOM 3678 O O . PRO A 1 454 ? 11.559 -26.187 1.877 1.00 90.25 454 PRO A O 1
ATOM 3681 N N . ARG A 1 455 ? 11.927 -27.361 3.779 1.00 95.94 455 ARG A N 1
ATOM 3682 C CA . ARG A 1 455 ? 10.721 -26.928 4.499 1.00 95.94 455 ARG A CA 1
ATOM 3683 C C . ARG A 1 455 ? 10.980 -26.702 5.985 1.00 95.94 455 ARG A C 1
ATOM 3685 O O . ARG A 1 455 ? 11.835 -27.362 6.571 1.00 95.94 455 ARG A O 1
ATOM 3692 N N . ILE A 1 456 ? 10.226 -25.796 6.609 1.00 97.62 456 ILE A N 1
ATOM 3693 C CA . ILE A 1 456 ? 10.306 -25.562 8.066 1.00 97.62 456 ILE A CA 1
ATOM 3694 C C . ILE A 1 456 ? 8.976 -25.721 8.811 1.00 97.62 456 ILE A C 1
ATOM 3696 O O . ILE A 1 456 ? 8.964 -25.646 10.040 1.00 97.62 456 ILE A O 1
ATOM 3700 N N . GLY A 1 457 ? 7.867 -25.977 8.114 1.00 97.88 457 GLY A N 1
ATOM 3701 C CA . GLY A 1 457 ? 6.578 -26.190 8.767 1.00 97.88 457 GLY A CA 1
ATOM 3702 C C . GLY A 1 457 ? 5.479 -26.712 7.856 1.00 97.88 457 GLY A C 1
ATOM 3703 O O . GLY A 1 457 ? 5.633 -26.775 6.637 1.00 97.88 457 GLY A O 1
ATOM 3704 N N . ALA A 1 458 ? 4.353 -27.071 8.474 1.00 98.12 458 ALA A N 1
ATOM 3705 C CA . ALA A 1 458 ? 3.155 -27.575 7.807 1.00 98.12 458 ALA A CA 1
ATOM 3706 C C . ALA A 1 458 ? 2.639 -26.572 6.771 1.00 98.12 458 ALA A C 1
ATOM 3708 O O . ALA A 1 458 ? 2.320 -26.937 5.644 1.00 98.12 458 ALA A O 1
ATOM 3709 N N . THR A 1 459 ? 2.618 -25.291 7.148 1.00 98.50 459 THR A N 1
ATOM 3710 C CA . THR A 1 459 ? 2.622 -24.172 6.202 1.00 98.50 459 THR A CA 1
ATOM 3711 C C . THR A 1 459 ? 4.025 -23.588 6.180 1.00 98.50 459 THR A C 1
ATOM 3713 O O . THR A 1 459 ? 4.471 -22.999 7.161 1.00 98.50 459 THR A O 1
ATOM 3716 N N . ASP A 1 460 ? 4.714 -23.744 5.061 1.00 98.00 460 ASP A N 1
ATOM 3717 C CA . ASP A 1 460 ? 6.134 -23.442 4.952 1.00 98.00 460 ASP A CA 1
ATOM 3718 C C . ASP A 1 460 ? 6.376 -21.972 4.567 1.00 98.00 460 ASP A C 1
ATOM 3720 O O . ASP A 1 460 ? 7.108 -21.251 5.249 1.00 98.00 460 ASP A O 1
ATOM 3724 N N . VAL A 1 461 ? 5.717 -21.475 3.511 1.00 98.12 461 VAL A N 1
ATOM 3725 C CA . VAL A 1 461 ? 5.773 -20.050 3.138 1.00 98.12 461 VAL A CA 1
ATOM 3726 C C . VAL A 1 461 ? 4.452 -19.518 2.593 1.00 98.12 461 VAL A C 1
ATOM 3728 O O . VAL A 1 461 ? 3.776 -20.178 1.808 1.00 98.12 461 VAL A O 1
ATOM 3731 N N . VAL A 1 462 ? 4.116 -18.283 2.970 1.00 98.44 462 VAL A N 1
ATOM 3732 C CA . VAL A 1 462 ? 2.931 -17.552 2.504 1.00 98.44 462 VAL A CA 1
ATOM 3733 C C . VAL A 1 462 ? 3.334 -16.172 1.961 1.00 98.44 462 VAL A C 1
ATOM 3735 O O . VAL A 1 462 ? 3.435 -15.208 2.728 1.00 98.44 462 VAL A O 1
ATOM 3738 N N . PRO A 1 463 ? 3.617 -16.055 0.652 1.00 97.38 463 PRO A N 1
ATOM 3739 C CA . PRO A 1 463 ? 3.901 -14.792 -0.013 1.00 97.38 463 PRO A CA 1
ATOM 3740 C C . PRO A 1 463 ? 2.623 -14.043 -0.406 1.00 97.38 463 PRO A C 1
ATOM 3742 O O . PRO A 1 463 ? 1.660 -14.650 -0.872 1.00 97.38 463 PRO A O 1
ATOM 3745 N N . PHE A 1 464 ? 2.667 -12.717 -0.304 1.00 97.56 464 PHE A N 1
ATOM 3746 C CA . PHE A 1 464 ? 1.696 -11.799 -0.895 1.00 97.56 464 PHE A CA 1
ATOM 3747 C C . PHE A 1 464 ? 2.340 -11.013 -2.039 1.00 97.56 464 PHE A C 1
ATOM 3749 O O . PHE A 1 464 ? 3.446 -10.485 -1.893 1.00 97.56 464 PHE A O 1
ATOM 3756 N N . VAL A 1 465 ? 1.645 -10.928 -3.169 1.00 95.00 465 VAL A N 1
ATOM 3757 C CA . VAL A 1 465 ? 2.139 -10.300 -4.396 1.00 95.00 465 VAL A CA 1
ATOM 3758 C C . VAL A 1 465 ? 1.123 -9.257 -4.873 1.00 95.00 465 VAL A C 1
ATOM 3760 O O . VAL A 1 465 ? -0.067 -9.570 -4.986 1.00 95.00 465 VAL A O 1
ATOM 3763 N N . PRO A 1 466 ? 1.544 -8.008 -5.143 1.00 91.56 466 PRO A N 1
ATOM 3764 C CA . PRO A 1 466 ? 0.643 -6.993 -5.671 1.00 91.56 466 PRO A CA 1
ATOM 3765 C C . PRO A 1 466 ? 0.249 -7.320 -7.118 1.00 91.56 466 PRO A C 1
ATOM 3767 O O . PRO A 1 466 ? 1.122 -7.588 -7.942 1.00 91.56 466 PRO A O 1
ATOM 3770 N N . VAL A 1 467 ? -1.053 -7.263 -7.432 1.00 85.81 467 VAL A N 1
ATOM 3771 C CA . VAL A 1 467 ? -1.573 -7.493 -8.796 1.00 85.81 467 VAL A CA 1
ATOM 3772 C C . VAL A 1 467 ? -2.205 -6.226 -9.365 1.00 85.81 467 VAL A C 1
ATOM 3774 O O . VAL A 1 467 ? -1.727 -5.690 -10.360 1.00 85.81 467 VAL A O 1
ATOM 3777 N N . ALA A 1 468 ? -3.251 -5.697 -8.726 1.00 80.81 468 ALA A N 1
ATOM 3778 C CA . ALA A 1 468 ? -3.943 -4.498 -9.199 1.00 80.81 468 ALA A CA 1
ATOM 3779 C C . ALA A 1 468 ? -4.304 -3.567 -8.042 1.00 80.81 468 ALA A C 1
ATOM 3781 O O . ALA A 1 468 ? -4.859 -3.997 -7.033 1.00 80.81 468 ALA A O 1
ATOM 3782 N N . ASN A 1 469 ? -4.019 -2.270 -8.204 1.00 78.69 469 ASN A N 1
ATOM 3783 C CA . ASN A 1 469 ? -4.320 -1.226 -7.214 1.00 78.69 469 ASN A CA 1
ATOM 3784 C C . ASN A 1 469 ? -3.799 -1.540 -5.794 1.00 78.69 469 ASN A C 1
ATOM 3786 O O . ASN A 1 469 ? -4.425 -1.163 -4.805 1.00 78.69 469 ASN A O 1
ATOM 3790 N N . MET A 1 470 ? -2.668 -2.243 -5.707 1.00 85.00 470 MET A N 1
ATOM 3791 C CA . MET A 1 470 ? -1.983 -2.623 -4.471 1.00 85.00 470 MET A CA 1
ATOM 3792 C C . MET A 1 470 ? -0.489 -2.366 -4.640 1.00 85.00 470 MET A C 1
ATOM 3794 O O . MET A 1 470 ? 0.076 -2.695 -5.682 1.00 85.00 470 MET A O 1
ATOM 3798 N N . SER A 1 471 ? 0.145 -1.774 -3.631 1.00 86.88 471 SER A N 1
ATOM 3799 C CA . SER A 1 471 ? 1.600 -1.613 -3.592 1.00 86.88 471 SER A CA 1
ATOM 3800 C C . SER A 1 471 ? 2.283 -2.819 -2.939 1.00 86.88 471 SER A C 1
ATOM 3802 O O . SER A 1 471 ? 1.640 -3.663 -2.300 1.00 86.88 471 SER A O 1
ATOM 3804 N N . LEU A 1 472 ? 3.608 -2.903 -3.085 1.00 89.62 472 LEU A N 1
ATOM 3805 C CA . LEU A 1 472 ? 4.402 -3.904 -2.376 1.00 89.62 472 LEU A CA 1
ATOM 3806 C C . LEU A 1 472 ? 4.333 -3.665 -0.859 1.00 89.62 472 LEU A C 1
ATOM 3808 O O . LEU A 1 472 ? 4.200 -4.614 -0.091 1.00 89.62 472 LEU A O 1
ATOM 3812 N N . GLU A 1 473 ? 4.334 -2.402 -0.433 1.00 91.44 473 GLU A N 1
ATOM 3813 C CA . GLU A 1 473 ? 4.202 -1.977 0.960 1.00 91.44 473 GLU A CA 1
ATOM 3814 C C . GLU A 1 473 ? 2.854 -2.398 1.562 1.00 91.44 473 GLU A C 1
ATOM 3816 O O . GLU A 1 473 ? 2.806 -2.874 2.699 1.00 91.44 473 GLU A O 1
ATOM 3821 N N . ASP A 1 474 ? 1.762 -2.309 0.796 1.00 91.00 474 ASP A N 1
ATOM 3822 C CA . ASP A 1 474 ? 0.455 -2.810 1.235 1.00 91.00 474 ASP A CA 1
ATOM 3823 C C . ASP A 1 474 ? 0.494 -4.327 1.475 1.00 91.00 474 ASP A C 1
ATOM 3825 O O . ASP A 1 474 ? -0.044 -4.823 2.468 1.00 91.00 474 ASP A O 1
ATOM 3829 N N . CYS A 1 475 ? 1.183 -5.074 0.607 1.00 95.81 475 CYS A N 1
ATOM 3830 C CA . CYS A 1 475 ? 1.377 -6.514 0.774 1.00 95.81 475 CYS A CA 1
ATOM 3831 C C . CYS A 1 475 ? 2.261 -6.838 1.992 1.00 95.81 475 CYS A C 1
ATOM 3833 O O . CYS A 1 475 ? 1.985 -7.803 2.707 1.00 95.81 475 CYS A O 1
ATOM 3835 N N . VAL A 1 476 ? 3.270 -6.010 2.300 1.00 96.69 476 VAL A N 1
ATOM 3836 C CA . VAL A 1 476 ? 4.073 -6.139 3.534 1.00 96.69 476 VAL A CA 1
ATOM 3837 C C . VAL A 1 476 ? 3.185 -6.008 4.773 1.00 96.69 476 VAL A C 1
ATOM 3839 O O . VAL A 1 476 ? 3.341 -6.765 5.734 1.00 96.69 476 VAL A O 1
ATOM 3842 N N . LEU A 1 477 ? 2.220 -5.082 4.763 1.00 96.06 477 LEU A N 1
ATOM 3843 C CA . LEU A 1 477 ? 1.271 -4.930 5.869 1.00 96.06 477 LEU A CA 1
ATOM 3844 C C . LEU A 1 477 ? 0.371 -6.163 6.031 1.00 96.06 477 LEU A C 1
ATOM 3846 O O . LEU A 1 477 ? 0.058 -6.533 7.163 1.00 96.06 477 LEU A O 1
ATOM 3850 N N . LEU A 1 478 ? -0.031 -6.817 4.938 1.00 96.94 478 LEU A N 1
ATOM 3851 C CA . LEU A 1 478 ? -0.791 -8.072 4.992 1.00 96.94 478 LEU A CA 1
ATOM 3852 C C . LEU A 1 478 ? 0.043 -9.219 5.563 1.00 96.94 478 LEU A C 1
ATOM 3854 O O . LEU A 1 478 ? -0.437 -9.911 6.458 1.00 96.94 478 LEU A O 1
ATOM 3858 N N . ALA A 1 479 ? 1.294 -9.368 5.117 1.00 98.31 479 ALA A N 1
ATOM 3859 C CA . ALA A 1 479 ? 2.223 -10.366 5.647 1.00 98.31 479 ALA A CA 1
ATOM 3860 C C . ALA A 1 479 ? 2.413 -10.209 7.162 1.00 98.31 479 ALA A C 1
ATOM 3862 O O . ALA A 1 479 ? 2.282 -11.174 7.914 1.00 98.31 479 ALA A O 1
ATOM 3863 N N . LYS A 1 480 ? 2.622 -8.972 7.636 1.00 98.31 480 LYS A N 1
ATOM 3864 C CA . LYS A 1 480 ? 2.732 -8.667 9.072 1.00 98.31 480 LYS A CA 1
ATOM 3865 C C . LYS A 1 480 ? 1.454 -9.012 9.836 1.00 98.31 480 LYS A C 1
ATOM 3867 O O . LYS A 1 480 ? 1.531 -9.661 10.874 1.00 98.31 480 LYS A O 1
ATOM 3872 N N . LYS A 1 481 ? 0.283 -8.632 9.311 1.00 98.00 481 LYS A N 1
ATOM 3873 C CA . LYS A 1 481 ? -1.018 -8.959 9.922 1.00 98.00 481 LYS A CA 1
ATOM 3874 C C . LYS A 1 481 ? -1.245 -10.466 10.020 1.00 98.00 481 LYS A C 1
ATOM 3876 O O . LYS A 1 481 ? -1.704 -10.940 11.058 1.00 98.00 481 LYS A O 1
ATOM 3881 N N . LEU A 1 482 ? -0.938 -11.209 8.956 1.00 98.62 482 LEU A N 1
ATOM 3882 C CA . LEU A 1 482 ? -1.051 -12.664 8.949 1.00 98.62 482 LEU A CA 1
ATOM 3883 C C . LEU A 1 482 ? -0.094 -13.279 9.974 1.00 98.62 482 LEU A C 1
ATOM 3885 O O . LEU A 1 482 ? -0.529 -14.074 10.803 1.00 98.62 482 LEU A O 1
ATOM 3889 N N . GLY A 1 483 ? 1.178 -12.875 9.952 1.00 98.44 483 GLY A N 1
ATOM 3890 C CA . GLY A 1 483 ? 2.200 -13.404 10.850 1.00 98.44 483 GLY A CA 1
ATOM 3891 C C . GLY A 1 483 ? 1.897 -13.149 12.325 1.00 98.44 483 GLY A C 1
ATOM 3892 O O . GLY A 1 483 ? 1.973 -14.075 13.130 1.00 98.44 483 GLY A O 1
ATOM 3893 N N . GLU A 1 484 ? 1.463 -11.937 12.679 1.00 98.25 484 GLU A N 1
ATOM 3894 C CA . GLU A 1 484 ? 1.047 -11.612 14.047 1.00 98.25 484 GLU A CA 1
ATOM 3895 C C . GLU A 1 484 ? -0.144 -12.476 14.487 1.00 98.25 484 GLU A C 1
ATOM 3897 O O . GLU A 1 484 ? -0.138 -13.040 15.585 1.00 98.25 484 GLU A O 1
ATOM 3902 N N . LYS A 1 485 ? -1.160 -12.619 13.624 1.00 98.19 485 LYS A N 1
ATOM 3903 C CA . LYS A 1 485 ? -2.356 -13.412 13.924 1.00 98.19 485 LYS A CA 1
ATOM 3904 C C . LYS A 1 485 ? -2.017 -14.893 14.117 1.00 98.19 485 LYS A C 1
ATOM 3906 O O . LYS A 1 485 ? -2.434 -15.479 15.114 1.00 98.19 485 LYS A O 1
ATOM 3911 N N . VAL A 1 486 ? -1.235 -15.479 13.209 1.00 98.62 486 VAL A N 1
ATOM 3912 C CA . VAL A 1 486 ? -0.787 -16.880 13.280 1.00 98.62 486 VAL A CA 1
ATOM 3913 C C . VAL A 1 486 ? 0.064 -17.118 14.527 1.00 98.62 486 VAL A C 1
ATOM 3915 O O . VAL A 1 486 ? -0.230 -18.030 15.300 1.00 98.62 486 VAL A O 1
ATOM 3918 N N . GLY A 1 487 ? 1.050 -16.259 14.796 1.00 98.19 487 GLY A N 1
ATOM 3919 C CA . GLY A 1 487 ? 1.900 -16.397 15.978 1.00 98.19 487 GLY A CA 1
ATOM 3920 C C . GLY A 1 487 ? 1.135 -16.259 17.294 1.00 98.19 487 GLY A C 1
ATOM 3921 O O . GLY A 1 487 ? 1.404 -16.981 18.257 1.00 98.19 487 GLY A O 1
ATOM 3922 N N . ARG A 1 488 ? 0.136 -15.371 17.346 1.00 97.88 488 ARG A N 1
ATOM 3923 C CA . ARG A 1 488 ? -0.690 -15.167 18.541 1.00 97.88 488 ARG A CA 1
ATOM 3924 C C . ARG A 1 488 ? -1.680 -16.305 18.778 1.00 97.88 488 ARG A C 1
ATOM 3926 O O . ARG A 1 488 ? -1.801 -16.749 19.923 1.00 97.88 488 ARG A O 1
ATOM 3933 N N . GLU A 1 489 ? -2.400 -16.727 17.741 1.00 97.81 489 GLU A N 1
ATOM 3934 C CA . GLU A 1 489 ? -3.570 -17.611 17.858 1.00 97.81 489 GLU A CA 1
ATOM 3935 C C . GLU A 1 489 ? -3.221 -19.088 17.665 1.00 97.81 489 GLU A C 1
ATOM 3937 O O . GLU A 1 489 ? -3.732 -19.916 18.412 1.00 97.81 489 GLU A O 1
ATOM 3942 N N . LEU A 1 490 ? -2.315 -19.415 16.738 1.00 97.81 490 LEU A N 1
ATOM 3943 C CA . LEU A 1 490 ? -1.881 -20.795 16.474 1.00 97.81 490 LEU A CA 1
ATOM 3944 C C . LEU A 1 490 ? -0.577 -21.159 17.197 1.00 97.81 490 LEU A C 1
ATOM 3946 O O . LEU A 1 490 ? -0.166 -22.310 17.169 1.00 97.81 490 LEU A O 1
ATOM 3950 N N . LYS A 1 491 ? 0.080 -20.190 17.853 1.00 98.31 491 LYS A N 1
ATOM 3951 C CA . LYS A 1 491 ? 1.362 -20.380 18.564 1.00 98.31 491 LYS A CA 1
ATOM 3952 C C . LYS A 1 491 ? 2.487 -20.915 17.672 1.00 98.31 491 LYS A C 1
ATOM 3954 O O . LYS A 1 491 ? 3.400 -21.575 18.157 1.00 98.31 491 LYS A O 1
ATOM 3959 N N . ILE A 1 492 ? 2.439 -20.596 16.382 1.00 98.75 492 ILE A N 1
ATOM 3960 C CA . ILE A 1 492 ? 3.480 -20.956 15.418 1.00 98.75 492 ILE A CA 1
ATOM 3961 C C . ILE A 1 492 ? 4.528 -19.830 15.377 1.00 98.75 492 ILE A C 1
ATOM 3963 O O . ILE A 1 492 ? 4.138 -18.669 15.242 1.00 98.75 492 ILE A O 1
ATOM 3967 N N . PRO A 1 493 ? 5.837 -20.112 15.494 1.00 98.56 493 PRO A N 1
ATOM 3968 C CA . PRO A 1 493 ? 6.879 -19.122 15.221 1.00 98.56 493 PRO A CA 1
ATOM 3969 C C . PRO A 1 493 ? 6.817 -18.666 13.760 1.00 98.56 493 PRO A C 1
ATOM 3971 O O . PRO A 1 493 ? 6.846 -19.493 12.846 1.00 98.56 493 PRO A O 1
ATOM 3974 N N . VAL A 1 494 ? 6.754 -17.352 13.536 1.00 98.75 494 VAL A N 1
ATOM 3975 C CA . VAL A 1 494 ? 6.653 -16.766 12.193 1.00 98.75 494 VAL A CA 1
ATOM 3976 C C . VAL A 1 494 ? 7.839 -15.863 11.884 1.00 98.75 494 VAL A C 1
ATOM 3978 O O . VAL A 1 494 ? 8.175 -14.978 12.673 1.00 98.75 494 VAL A O 1
ATOM 3981 N N . TYR A 1 495 ? 8.420 -16.045 10.701 1.00 98.62 495 TYR A N 1
ATOM 3982 C CA . TYR A 1 495 ? 9.497 -15.220 10.158 1.00 98.62 495 TYR A CA 1
ATOM 3983 C C . TYR A 1 495 ? 9.000 -14.379 8.986 1.00 98.62 495 TYR A C 1
ATOM 3985 O O . TYR A 1 495 ? 8.257 -14.865 8.129 1.00 98.62 495 TYR A O 1
ATOM 3993 N N . LEU A 1 496 ? 9.434 -13.122 8.935 1.00 98.56 496 LEU A N 1
ATOM 3994 C CA . LEU A 1 496 ? 9.189 -12.238 7.805 1.00 98.56 496 LEU A CA 1
ATOM 3995 C C . LEU A 1 496 ? 10.357 -12.278 6.819 1.00 98.56 496 LEU A C 1
ATOM 3997 O O . LEU A 1 496 ? 11.509 -12.164 7.234 1.00 98.56 496 LEU A O 1
ATOM 4001 N N . TYR A 1 497 ? 10.054 -12.398 5.524 1.00 97.62 497 TYR A N 1
ATOM 4002 C CA . TYR A 1 497 ? 11.061 -12.467 4.455 1.00 97.62 497 TYR A CA 1
ATOM 4003 C C . TYR A 1 497 ? 10.796 -11.476 3.309 1.00 97.62 497 TYR A C 1
ATOM 4005 O O . TYR A 1 497 ? 9.754 -10.807 3.280 1.00 97.62 497 TYR A O 1
ATOM 4013 N N . GLU A 1 498 ? 11.738 -11.385 2.363 1.00 95.12 498 GLU A N 1
ATOM 4014 C CA . GLU A 1 498 ? 11.682 -10.480 1.204 1.00 95.12 498 GLU A CA 1
ATOM 4015 C C . GLU A 1 498 ? 11.422 -9.026 1.633 1.00 95.12 498 GLU A C 1
ATOM 4017 O O . GLU A 1 498 ? 12.040 -8.544 2.583 1.00 95.12 498 GLU A O 1
ATOM 4022 N N . ALA A 1 499 ? 10.496 -8.309 0.990 1.00 95.75 499 ALA A N 1
ATOM 4023 C CA . ALA A 1 499 ? 10.198 -6.915 1.317 1.00 95.75 499 ALA A CA 1
ATOM 4024 C C . ALA A 1 499 ? 9.631 -6.729 2.738 1.00 95.75 499 ALA A C 1
ATOM 4026 O O . ALA A 1 499 ? 9.577 -5.607 3.239 1.00 95.75 499 ALA A O 1
ATOM 4027 N N . ALA A 1 500 ? 9.195 -7.811 3.394 1.00 97.25 500 ALA A N 1
ATOM 4028 C CA . ALA A 1 500 ? 8.724 -7.777 4.774 1.00 97.25 500 ALA A CA 1
ATOM 4029 C C . ALA A 1 500 ? 9.827 -8.070 5.805 1.00 97.25 500 ALA A C 1
ATOM 4031 O O . ALA A 1 500 ? 9.568 -7.904 7.000 1.00 97.25 500 ALA A O 1
ATOM 4032 N N . ALA A 1 501 ? 11.019 -8.498 5.370 1.00 96.69 501 ALA A N 1
ATOM 4033 C CA . ALA A 1 501 ? 12.118 -8.876 6.249 1.00 96.69 501 ALA A CA 1
ATOM 4034 C C . ALA A 1 501 ? 12.489 -7.745 7.220 1.00 96.69 501 ALA A C 1
ATOM 4036 O O . ALA A 1 501 ? 12.636 -6.583 6.843 1.00 96.69 501 ALA A O 1
ATOM 4037 N N . THR A 1 502 ? 12.655 -8.095 8.493 1.00 94.56 502 THR A N 1
ATOM 4038 C CA . THR A 1 502 ? 13.037 -7.159 9.566 1.00 94.56 502 THR A CA 1
ATOM 4039 C C . THR A 1 502 ? 14.548 -7.019 9.719 1.00 94.56 502 THR A C 1
ATOM 4041 O O . THR A 1 502 ? 15.019 -6.069 10.342 1.00 94.56 502 THR A O 1
ATOM 4044 N N . LYS A 1 503 ? 15.302 -7.959 9.141 1.00 93.62 503 LYS A N 1
ATOM 4045 C CA . LYS A 1 503 ? 16.762 -8.009 9.143 1.00 93.62 503 LYS A CA 1
ATOM 4046 C C . LYS A 1 503 ? 17.284 -8.420 7.755 1.00 93.62 503 LYS A C 1
ATOM 4048 O O . LYS A 1 503 ? 16.602 -9.200 7.079 1.00 93.62 503 LYS A O 1
ATOM 4053 N N . PRO A 1 504 ? 18.476 -7.960 7.329 1.00 92.12 504 PRO A N 1
ATOM 4054 C CA . PRO A 1 504 ? 19.055 -8.307 6.027 1.00 92.12 504 PRO A CA 1
ATOM 4055 C C . PRO A 1 504 ? 19.186 -9.817 5.774 1.00 92.12 504 PRO A C 1
ATOM 4057 O O . PRO A 1 504 ? 18.949 -10.285 4.663 1.00 92.12 504 PRO A O 1
ATOM 4060 N N . GLU A 1 505 ? 19.490 -10.597 6.809 1.00 91.94 505 GLU A N 1
ATOM 4061 C CA . GLU A 1 505 ? 19.697 -12.050 6.741 1.00 91.94 505 GLU A CA 1
ATOM 4062 C C . GLU A 1 505 ? 18.395 -12.825 6.488 1.00 91.94 505 GLU A C 1
ATOM 4064 O O . GLU A 1 505 ? 18.430 -14.021 6.216 1.00 91.94 505 GLU A O 1
ATOM 4069 N N . ARG A 1 506 ? 17.235 -12.160 6.580 1.00 94.25 506 ARG A N 1
ATOM 4070 C CA . ARG A 1 506 ? 15.913 -12.762 6.344 1.00 94.25 506 ARG A CA 1
ATOM 4071 C C . ARG A 1 506 ? 15.332 -12.435 4.981 1.00 94.25 506 ARG A C 1
ATOM 4073 O O . ARG A 1 506 ? 14.260 -12.926 4.655 1.00 94.25 506 ARG A O 1
ATOM 4080 N N . VAL A 1 507 ? 16.010 -11.615 4.177 1.00 93.06 507 VAL A N 1
ATOM 4081 C CA . VAL A 1 507 ? 15.510 -11.248 2.845 1.00 93.06 507 VAL A CA 1
ATOM 4082 C C . VAL A 1 507 ? 15.340 -12.500 1.982 1.00 93.06 507 VAL A C 1
ATOM 4084 O O . VAL A 1 507 ? 14.297 -12.678 1.358 1.00 93.06 507 VAL A O 1
ATOM 4087 N N . LYS A 1 508 ? 16.326 -13.403 2.004 1.00 89.94 508 LYS A N 1
ATOM 4088 C CA . LYS A 1 508 ? 16.295 -14.660 1.252 1.00 89.94 508 LYS A CA 1
ATOM 4089 C C . LYS A 1 508 ? 15.583 -15.756 2.038 1.00 89.94 508 LYS A C 1
ATOM 4091 O O . LYS A 1 508 ? 15.937 -16.054 3.178 1.00 89.94 508 LYS A O 1
ATOM 4096 N N . LEU A 1 509 ? 14.623 -16.410 1.390 1.00 92.38 509 LEU A N 1
ATOM 4097 C CA . LEU A 1 509 ? 13.880 -17.528 1.972 1.00 92.38 509 LEU A CA 1
ATOM 4098 C C . LEU A 1 509 ? 14.803 -18.687 2.374 1.00 92.38 509 LEU A C 1
ATOM 4100 O O . LEU A 1 509 ? 14.593 -19.317 3.406 1.00 92.38 509 LEU A O 1
ATOM 4104 N N . GLU A 1 510 ? 15.841 -18.939 1.579 1.00 91.12 510 GLU A N 1
ATOM 4105 C CA . GLU A 1 510 ? 16.814 -20.009 1.800 1.00 91.12 510 GLU A CA 1
ATOM 4106 C C . GLU A 1 510 ? 17.603 -19.807 3.106 1.00 91.12 510 GLU A C 1
ATOM 4108 O O . GLU A 1 510 ? 17.911 -20.770 3.807 1.00 91.12 510 GLU A O 1
ATOM 4113 N N . ASP A 1 511 ? 17.877 -18.552 3.473 1.00 93.88 511 ASP A N 1
ATOM 4114 C CA . ASP A 1 511 ? 18.583 -18.215 4.711 1.00 93.88 511 ASP A CA 1
ATOM 4115 C C . ASP A 1 511 ? 17.685 -18.406 5.939 1.00 93.88 511 ASP A C 1
ATOM 4117 O O . ASP A 1 511 ? 18.120 -18.966 6.952 1.00 93.88 511 ASP A O 1
ATOM 4121 N N . VAL A 1 512 ? 16.402 -18.044 5.829 1.00 95.25 512 VAL A N 1
ATOM 4122 C CA . VAL A 1 512 ? 15.403 -18.324 6.872 1.00 95.25 512 VAL A CA 1
ATOM 4123 C C . VAL A 1 512 ? 15.257 -19.836 7.073 1.00 95.25 512 VAL A C 1
ATOM 4125 O O . VAL A 1 512 ? 15.318 -20.320 8.205 1.00 95.25 512 VAL A O 1
ATOM 4128 N N . ARG A 1 513 ? 15.169 -20.599 5.977 1.00 95.31 513 ARG A N 1
ATOM 4129 C CA . ARG A 1 513 ? 15.025 -22.064 5.977 1.00 95.31 513 ARG A CA 1
ATOM 4130 C C . ARG A 1 513 ? 16.302 -22.843 6.257 1.00 95.31 513 ARG A C 1
ATOM 4132 O O . ARG A 1 513 ? 16.272 -24.069 6.232 1.00 95.31 513 ARG A O 1
ATOM 4139 N N . ARG A 1 514 ? 17.430 -22.180 6.512 1.00 94.19 514 ARG A N 1
ATOM 4140 C CA . ARG A 1 514 ? 18.704 -22.868 6.733 1.00 94.19 514 ARG A CA 1
ATOM 4141 C C . ARG A 1 514 ? 18.580 -23.905 7.852 1.00 94.19 514 ARG A C 1
ATOM 4143 O O . ARG A 1 514 ? 18.133 -23.572 8.950 1.00 94.19 514 ARG A O 1
ATOM 4150 N N . GLY A 1 515 ? 18.995 -25.137 7.560 1.00 93.12 515 GLY A N 1
ATOM 4151 C CA . GLY A 1 515 ? 18.875 -26.280 8.467 1.00 93.12 515 GLY A CA 1
ATOM 4152 C C . GLY A 1 515 ? 17.486 -26.924 8.504 1.00 93.12 515 GLY A C 1
ATOM 4153 O O . GLY A 1 515 ? 17.311 -27.875 9.255 1.00 93.12 515 GLY A O 1
ATOM 4154 N N . GLU A 1 516 ? 16.530 -26.432 7.712 1.00 96.44 516 GLU A N 1
ATOM 4155 C CA . GLU A 1 516 ? 15.168 -26.961 7.595 1.00 96.44 516 GLU A CA 1
ATOM 4156 C C . GLU A 1 516 ? 14.450 -27.082 8.950 1.00 96.44 516 GLU A C 1
ATOM 4158 O O . GLU A 1 516 ? 14.764 -26.358 9.902 1.00 96.44 516 GLU A O 1
ATOM 4163 N N . TYR A 1 517 ? 13.440 -27.948 9.034 1.00 96.44 517 TYR A N 1
ATOM 4164 C CA . TYR A 1 517 ? 12.683 -28.216 10.249 1.00 96.44 517 TYR A CA 1
ATOM 4165 C C . TYR A 1 517 ? 13.590 -28.707 11.391 1.00 96.44 517 TYR A C 1
ATOM 4167 O O . TYR A 1 517 ? 13.588 -28.140 12.487 1.00 96.44 517 TYR A O 1
ATOM 4175 N N . GLU A 1 518 ? 14.414 -29.723 11.128 1.00 96.06 518 GLU A N 1
ATOM 4176 C CA . GLU A 1 518 ? 15.223 -30.426 12.125 1.00 96.06 518 GLU A CA 1
ATOM 4177 C C . GLU A 1 518 ? 16.317 -29.535 12.718 1.00 96.06 518 GLU A C 1
ATOM 4179 O O . GLU A 1 518 ? 16.586 -29.575 13.922 1.00 96.06 518 GLU A O 1
ATOM 4184 N N . GLY A 1 519 ? 16.966 -28.727 11.881 1.00 95.75 519 GLY A N 1
ATOM 4185 C CA . GLY A 1 519 ? 17.997 -27.788 12.297 1.00 95.75 519 GLY A CA 1
ATOM 4186 C C . GLY A 1 519 ? 17.404 -26.591 13.025 1.00 95.75 519 GLY A C 1
ATOM 4187 O O . GLY A 1 519 ? 17.902 -26.236 14.094 1.00 95.75 519 GLY A O 1
ATOM 4188 N N . LEU A 1 520 ? 16.313 -26.003 12.513 1.00 95.88 520 LEU A N 1
ATOM 4189 C CA . LEU A 1 520 ? 15.652 -24.877 13.177 1.00 95.88 520 LEU A CA 1
ATOM 4190 C C . LEU A 1 520 ? 15.149 -25.264 14.574 1.00 95.88 520 LEU A C 1
ATOM 4192 O O . LEU A 1 520 ? 15.354 -24.500 15.517 1.00 95.88 520 LEU A O 1
ATOM 4196 N N . LYS A 1 521 ? 14.592 -26.471 14.739 1.00 95.31 521 LYS A N 1
ATOM 4197 C CA . LYS A 1 521 ? 14.136 -26.999 16.035 1.00 95.31 521 LYS A CA 1
ATOM 4198 C C . LYS A 1 521 ? 15.230 -27.018 17.107 1.00 95.31 521 LYS A C 1
ATOM 4200 O O . LYS A 1 521 ? 14.925 -26.793 18.273 1.00 95.31 521 LYS A O 1
ATOM 4205 N N . LYS A 1 522 ? 16.494 -27.236 16.727 1.00 95.81 522 LYS A N 1
ATOM 4206 C CA . LYS A 1 522 ? 17.638 -27.268 17.659 1.00 95.81 522 LYS A CA 1
ATOM 4207 C C . LYS A 1 522 ? 18.105 -25.881 18.103 1.00 95.81 522 LYS A C 1
ATOM 4209 O O . LYS A 1 522 ? 18.648 -25.751 19.196 1.00 95.81 522 LYS A O 1
ATOM 4214 N N . VAL A 1 523 ? 17.935 -24.868 17.250 1.00 96.31 523 VAL A N 1
ATOM 4215 C CA . VAL A 1 523 ? 18.547 -23.541 17.449 1.00 96.31 523 VAL A CA 1
ATOM 4216 C C . VAL A 1 523 ? 17.547 -22.445 17.808 1.00 96.31 523 VAL A C 1
ATOM 4218 O O . VAL A 1 523 ? 17.950 -21.438 18.367 1.00 96.31 523 VAL A O 1
ATOM 4221 N N . ILE A 1 524 ? 16.250 -22.609 17.523 1.00 95.88 524 ILE A N 1
ATOM 4222 C CA . ILE A 1 524 ? 15.253 -21.534 17.693 1.00 95.88 524 ILE A CA 1
ATOM 4223 C C . ILE A 1 524 ? 15.127 -21.022 19.139 1.00 95.88 524 ILE A C 1
ATOM 4225 O O . ILE A 1 524 ? 14.857 -19.839 19.339 1.00 95.88 524 ILE A O 1
ATOM 4229 N N . GLU A 1 525 ? 15.330 -21.895 20.132 1.00 95.25 525 GLU A N 1
ATOM 4230 C CA . GLU A 1 525 ? 15.247 -21.543 21.558 1.00 95.25 525 GLU A CA 1
ATOM 4231 C C . GLU A 1 525 ? 16.564 -20.955 22.099 1.00 95.25 525 GLU A C 1
ATOM 4233 O O . GLU A 1 525 ? 16.543 -20.180 23.054 1.00 95.25 525 GLU A O 1
ATOM 4238 N N . SER A 1 526 ? 17.706 -21.325 21.508 1.00 94.44 526 SER A N 1
ATOM 4239 C CA . SER A 1 526 ? 19.045 -21.066 22.056 1.00 94.44 526 SER A CA 1
ATOM 4240 C C . SER A 1 526 ? 19.830 -19.987 21.311 1.00 94.44 526 SER A C 1
ATOM 4242 O O . SER A 1 526 ? 20.650 -19.311 21.929 1.00 94.44 526 SER A O 1
ATOM 4244 N N . ASP A 1 527 ? 19.581 -19.799 20.014 1.00 94.00 527 ASP A N 1
ATOM 4245 C CA . ASP A 1 527 ? 20.257 -18.821 19.165 1.00 94.00 527 ASP A CA 1
ATOM 4246 C C . ASP A 1 527 ? 19.408 -17.539 19.022 1.00 94.00 527 ASP A C 1
ATOM 4248 O O . ASP A 1 527 ? 18.362 -17.551 18.357 1.00 94.00 527 ASP A O 1
ATOM 4252 N N . PRO A 1 528 ? 19.848 -16.399 19.594 1.00 91.62 528 PRO A N 1
ATOM 4253 C CA . PRO A 1 528 ? 19.139 -15.126 19.489 1.00 91.62 528 PRO A CA 1
ATOM 4254 C C . PRO A 1 528 ? 18.917 -14.644 18.049 1.00 91.62 528 PRO A C 1
ATOM 4256 O O . PRO A 1 528 ? 17.917 -13.970 17.780 1.00 91.62 528 PRO A O 1
ATOM 4259 N N . GLU A 1 529 ? 19.794 -15.001 17.105 1.00 90.81 529 GLU A N 1
ATOM 4260 C CA . GLU A 1 529 ? 19.644 -14.599 15.701 1.00 90.81 529 GLU A CA 1
ATOM 4261 C C . GLU A 1 529 ? 18.513 -15.352 14.996 1.00 90.81 529 GLU A C 1
ATOM 4263 O O . GLU A 1 529 ? 17.877 -14.837 14.064 1.00 90.81 529 GLU A O 1
ATOM 4268 N N . ARG A 1 530 ? 18.175 -16.537 15.513 1.00 93.69 530 ARG A N 1
ATOM 4269 C CA . ARG A 1 530 ? 17.101 -17.398 15.011 1.00 93.69 530 ARG A CA 1
ATOM 4270 C C . ARG A 1 530 ? 15.747 -17.107 15.654 1.00 93.69 530 ARG A C 1
ATOM 4272 O O . ARG A 1 530 ? 14.772 -17.765 15.303 1.00 93.69 530 ARG A O 1
ATOM 4279 N N . LYS A 1 531 ? 15.627 -16.096 16.519 1.00 96.06 531 LYS A N 1
ATOM 4280 C CA . LYS A 1 531 ? 14.351 -15.706 17.145 1.00 96.06 531 LYS A CA 1
ATOM 4281 C C . LYS A 1 531 ? 13.302 -15.259 16.105 1.00 96.06 531 LYS A C 1
ATOM 4283 O O . LYS A 1 531 ? 13.624 -14.398 15.288 1.00 96.06 531 LYS A O 1
ATOM 4288 N N . PRO A 1 532 ? 12.055 -15.759 16.122 1.00 97.81 532 PRO A N 1
ATOM 4289 C CA . PRO A 1 532 ? 11.031 -15.371 15.146 1.00 97.81 532 PRO A CA 1
ATOM 4290 C C . PRO A 1 532 ? 10.575 -13.913 15.302 1.00 97.81 532 PRO A C 1
ATOM 4292 O O . PRO A 1 532 ? 10.766 -13.294 16.350 1.00 97.81 532 PRO A O 1
ATOM 4295 N N . ASP A 1 533 ? 9.964 -13.365 14.250 1.00 98.44 533 ASP A N 1
ATOM 4296 C CA . ASP A 1 533 ? 9.363 -12.024 14.258 1.00 98.44 533 ASP A CA 1
ATOM 4297 C C . ASP A 1 533 ? 8.054 -11.992 15.057 1.00 98.44 533 ASP A C 1
ATOM 4299 O O . ASP A 1 533 ? 7.784 -11.032 15.780 1.00 98.44 533 ASP A O 1
ATOM 4303 N N . PHE A 1 534 ? 7.259 -13.062 14.962 1.00 98.56 534 PHE A N 1
ATOM 4304 C CA . PHE A 1 534 ? 6.023 -13.240 15.724 1.00 98.56 534 PHE A CA 1
ATOM 4305 C C . PHE A 1 534 ? 5.911 -14.655 16.295 1.00 98.56 534 PHE A C 1
ATOM 4307 O O . PHE A 1 534 ? 6.508 -15.599 15.785 1.00 98.56 534 PHE A O 1
ATOM 4314 N N . GLY A 1 535 ? 5.084 -14.813 17.329 1.00 97.81 535 GLY A N 1
ATOM 4315 C CA . GLY A 1 535 ? 4.878 -16.104 17.987 1.00 97.81 535 GLY A CA 1
ATOM 4316 C C . GLY A 1 535 ? 5.987 -16.470 18.984 1.00 97.81 535 GLY A C 1
ATOM 4317 O O . GLY A 1 535 ? 6.859 -15.649 19.285 1.00 97.81 535 GLY A O 1
ATOM 4318 N N . PRO A 1 536 ? 5.920 -17.674 19.576 1.00 97.06 536 PRO A N 1
ATOM 4319 C CA . PRO A 1 536 ? 6.899 -18.130 20.560 1.00 97.06 536 PRO A CA 1
ATOM 4320 C C . PRO A 1 536 ? 8.249 -18.426 19.899 1.00 97.06 536 PRO A C 1
ATOM 4322 O O . PRO A 1 536 ? 8.286 -18.920 18.781 1.00 97.06 536 PRO A O 1
ATOM 4325 N N . ALA A 1 537 ? 9.365 -18.208 20.599 1.00 96.56 537 ALA A N 1
ATOM 4326 C CA . ALA A 1 537 ? 10.704 -18.605 20.140 1.00 96.56 537 ALA A CA 1
ATOM 4327 C C . ALA A 1 537 ? 10.947 -20.116 20.320 1.00 96.56 537 ALA A C 1
ATOM 4329 O O . ALA A 1 537 ? 11.917 -20.527 20.939 1.00 96.56 537 ALA A O 1
ATOM 4330 N N . LYS A 1 538 ? 10.004 -20.931 19.844 1.00 95.94 538 LYS A N 1
ATOM 4331 C CA . LYS A 1 538 ? 9.966 -22.387 19.981 1.00 95.94 538 LYS A CA 1
ATOM 4332 C C . LYS A 1 538 ? 9.149 -22.973 18.835 1.00 95.94 538 LYS A C 1
ATOM 4334 O O . LYS A 1 538 ? 8.114 -22.407 18.492 1.00 95.94 538 LYS A O 1
ATOM 4339 N N . MET A 1 539 ? 9.589 -24.099 18.270 1.00 96.38 539 MET A N 1
ATOM 4340 C CA . MET A 1 539 ? 8.828 -24.801 17.229 1.00 96.38 539 MET A CA 1
ATOM 4341 C C . MET A 1 539 ? 7.448 -25.208 17.743 1.00 96.38 539 MET A C 1
ATOM 4343 O O . MET A 1 539 ? 7.318 -25.700 18.867 1.00 96.38 539 MET A O 1
ATOM 4347 N N . HIS A 1 540 ? 6.422 -25.049 16.906 1.00 98.00 540 HIS A N 1
ATOM 4348 C CA . HIS A 1 540 ? 5.128 -25.650 17.199 1.00 98.00 540 HIS A CA 1
ATOM 4349 C C . HIS A 1 540 ? 5.270 -27.187 17.211 1.00 98.00 540 HIS A C 1
ATOM 4351 O O . HIS A 1 540 ? 5.936 -27.708 16.315 1.00 98.00 540 HIS A O 1
ATOM 4357 N N . PRO A 1 541 ? 4.642 -27.920 18.160 1.00 93.69 541 PRO A N 1
ATOM 4358 C CA . PRO A 1 541 ? 4.861 -29.360 18.348 1.00 93.69 541 PRO A CA 1
ATOM 4359 C C . PRO A 1 541 ? 4.739 -30.222 17.087 1.00 93.69 541 PRO A C 1
ATOM 4361 O O . PRO A 1 541 ? 5.533 -31.135 16.913 1.00 93.69 541 PRO A O 1
ATOM 4364 N N . THR A 1 542 ? 3.758 -29.925 16.230 1.00 95.69 542 THR A N 1
ATOM 4365 C CA . THR A 1 542 ? 3.500 -30.659 14.977 1.00 95.69 542 THR A CA 1
ATOM 4366 C C . THR A 1 542 ? 3.656 -29.791 13.729 1.00 95.69 542 THR A C 1
ATOM 4368 O O . THR A 1 542 ? 4.209 -30.237 12.740 1.00 95.69 542 THR A O 1
ATOM 4371 N N . ALA A 1 543 ? 3.194 -28.538 13.742 1.00 97.31 543 ALA A N 1
ATOM 4372 C CA . ALA A 1 543 ? 3.226 -27.666 12.564 1.00 97.31 543 ALA A CA 1
ATOM 4373 C C . ALA A 1 543 ? 4.567 -26.963 12.265 1.00 97.31 543 ALA A C 1
ATOM 4375 O O . ALA A 1 543 ? 4.704 -26.385 11.190 1.00 97.31 543 ALA A O 1
ATOM 4376 N N . GLY A 1 544 ? 5.548 -26.974 13.173 1.00 97.88 544 GLY A N 1
ATOM 4377 C CA . GLY A 1 544 ? 6.841 -26.313 12.961 1.00 97.88 544 GLY A CA 1
ATOM 4378 C C . GLY A 1 544 ? 6.810 -24.785 12.974 1.00 97.88 544 GLY A C 1
ATOM 4379 O O . GLY A 1 544 ? 6.285 -24.190 13.915 1.00 97.88 544 GLY A O 1
ATOM 4380 N N . ALA A 1 545 ? 7.435 -24.161 11.974 1.00 98.44 545 ALA A N 1
ATOM 4381 C CA . ALA A 1 545 ? 7.542 -22.713 11.794 1.00 98.44 545 ALA A CA 1
ATOM 4382 C C . ALA A 1 545 ? 6.987 -22.270 10.436 1.00 98.44 545 ALA A C 1
ATOM 4384 O O . ALA A 1 545 ? 6.960 -23.046 9.489 1.00 98.44 545 ALA A O 1
ATOM 4385 N N . MET A 1 546 ? 6.588 -21.003 10.328 1.00 98.62 546 MET A N 1
ATOM 4386 C CA . MET A 1 546 ? 6.040 -20.437 9.093 1.00 98.62 546 MET A CA 1
ATOM 4387 C C . MET A 1 546 ? 6.862 -19.237 8.623 1.00 98.62 546 MET A C 1
ATOM 4389 O O . MET A 1 546 ? 7.291 -18.408 9.428 1.00 98.62 546 MET A O 1
ATOM 4393 N N . VAL A 1 547 ? 7.017 -19.082 7.309 1.00 98.69 547 VAL A N 1
ATOM 4394 C CA . VAL A 1 547 ? 7.521 -17.844 6.700 1.00 98.69 547 VAL A CA 1
ATOM 4395 C C . VAL A 1 547 ? 6.375 -17.092 6.021 1.00 98.69 547 VAL A C 1
ATOM 4397 O O . VAL A 1 547 ? 5.547 -17.684 5.337 1.00 98.69 547 VAL A O 1
ATOM 4400 N N . THR A 1 548 ? 6.304 -15.772 6.157 1.00 98.62 548 THR A N 1
ATOM 4401 C CA . THR A 1 548 ? 5.392 -14.948 5.347 1.00 98.62 548 THR A CA 1
ATOM 4402 C C . THR A 1 548 ? 6.073 -13.662 4.918 1.00 98.62 548 THR A C 1
ATOM 4404 O O . THR A 1 548 ? 6.994 -13.180 5.568 1.00 98.62 548 THR A O 1
ATOM 4407 N N . GLY A 1 549 ? 5.673 -13.100 3.788 1.00 97.81 549 GLY A N 1
ATOM 4408 C CA . GLY A 1 549 ? 6.298 -11.884 3.292 1.00 97.81 549 GLY A CA 1
ATOM 4409 C C . GLY A 1 549 ? 5.591 -11.333 2.079 1.00 97.81 549 GLY A C 1
ATOM 4410 O O . GLY A 1 549 ? 4.557 -11.848 1.655 1.00 97.81 549 GLY A O 1
ATOM 4411 N N . ALA A 1 550 ? 6.170 -10.281 1.522 1.00 97.19 550 ALA A N 1
ATOM 4412 C CA . ALA A 1 550 ? 5.694 -9.679 0.295 1.00 97.19 550 ALA A CA 1
ATOM 4413 C C . ALA A 1 550 ? 6.825 -9.623 -0.718 1.00 97.19 550 ALA A C 1
ATOM 4415 O O . ALA A 1 550 ? 7.961 -9.304 -0.365 1.00 97.19 550 ALA A O 1
ATOM 4416 N N . ARG A 1 551 ? 6.509 -9.935 -1.970 1.00 94.06 551 ARG A N 1
ATOM 4417 C CA . ARG A 1 551 ? 7.478 -9.917 -3.064 1.00 94.06 551 ARG A CA 1
ATOM 4418 C C . ARG A 1 551 ? 6.824 -9.437 -4.347 1.00 94.06 551 ARG A C 1
ATOM 4420 O O . ARG A 1 551 ? 5.601 -9.405 -4.461 1.00 94.06 551 ARG A O 1
ATOM 4427 N N . LYS A 1 552 ? 7.655 -9.077 -5.321 1.00 91.44 552 LYS A N 1
ATOM 4428 C CA . LYS A 1 552 ? 7.194 -8.870 -6.692 1.00 91.44 552 LYS A CA 1
ATOM 4429 C C . LYS A 1 552 ? 6.753 -10.195 -7.321 1.00 91.44 552 LYS A C 1
ATOM 4431 O O . LYS A 1 552 ? 7.053 -11.286 -6.813 1.00 91.44 552 LYS A O 1
ATOM 4436 N N . PHE A 1 553 ? 6.019 -10.076 -8.423 1.00 89.62 553 PHE A N 1
ATOM 4437 C CA . PHE A 1 553 ? 5.597 -11.226 -9.208 1.00 89.62 553 PHE A CA 1
ATOM 4438 C C . PHE A 1 553 ? 6.825 -11.988 -9.711 1.00 89.62 553 PHE A C 1
ATOM 4440 O O . PHE A 1 553 ? 7.771 -11.380 -10.209 1.00 89.62 553 PHE A O 1
ATOM 4447 N N . LEU A 1 554 ? 6.802 -13.310 -9.556 1.00 88.88 554 LEU A N 1
ATOM 4448 C CA . LEU A 1 554 ? 7.888 -14.195 -9.965 1.00 88.88 554 LEU A CA 1
ATOM 4449 C C . LEU A 1 554 ? 7.409 -14.992 -11.167 1.00 88.88 554 LEU A C 1
ATOM 4451 O O . LEU A 1 554 ? 6.366 -15.630 -11.083 1.00 88.88 554 LEU A O 1
ATOM 4455 N N . ILE A 1 555 ? 8.170 -14.951 -12.256 1.00 91.62 555 ILE A N 1
ATOM 4456 C CA . ILE A 1 555 ? 7.861 -15.700 -13.477 1.00 91.62 555 ILE A CA 1
ATOM 4457 C C . ILE A 1 555 ? 8.829 -16.875 -13.567 1.00 91.62 555 ILE A C 1
ATOM 4459 O O . ILE A 1 555 ? 10.043 -16.659 -13.645 1.00 91.62 555 ILE A O 1
ATOM 4463 N N . ALA A 1 556 ? 8.295 -18.096 -13.548 1.00 90.81 556 ALA A N 1
ATOM 4464 C CA . ALA A 1 556 ? 9.065 -19.300 -13.822 1.00 90.81 556 ALA A CA 1
ATOM 4465 C C . ALA A 1 556 ? 9.178 -19.468 -15.343 1.00 90.81 556 ALA A C 1
ATOM 4467 O O . ALA A 1 556 ? 8.182 -19.679 -16.035 1.00 90.81 556 ALA A O 1
ATOM 4468 N N . TYR A 1 557 ? 10.390 -19.306 -15.866 1.00 94.38 557 TYR A N 1
ATOM 4469 C CA . TYR A 1 557 ? 10.671 -19.308 -17.298 1.00 94.38 557 TYR A CA 1
ATOM 4470 C C . TYR A 1 557 ? 11.874 -20.195 -17.581 1.00 94.38 557 TYR A C 1
ATOM 4472 O O . TYR A 1 557 ? 12.962 -19.965 -17.051 1.00 94.38 557 TYR A O 1
ATOM 4480 N N . ASN A 1 558 ? 11.681 -21.196 -18.430 1.00 93.69 558 ASN A N 1
ATOM 4481 C CA . ASN A 1 558 ? 12.677 -22.210 -18.725 1.00 93.69 558 ASN A CA 1
ATOM 4482 C C . ASN A 1 558 ? 13.067 -22.167 -20.205 1.00 93.69 558 ASN A C 1
ATOM 4484 O O . ASN A 1 558 ? 12.242 -21.865 -21.065 1.00 93.69 558 ASN A O 1
ATOM 4488 N N . VAL A 1 559 ? 14.325 -22.488 -20.513 1.00 95.50 559 VAL A N 1
ATOM 4489 C CA . VAL A 1 559 ? 14.834 -22.570 -21.890 1.00 95.50 559 VAL A CA 1
ATOM 4490 C C . VAL A 1 559 ? 15.457 -23.938 -22.133 1.00 95.50 559 VAL A C 1
ATOM 4492 O O . VAL A 1 559 ? 16.339 -24.367 -21.389 1.00 95.50 559 VAL A O 1
ATOM 4495 N N . ASN A 1 560 ? 15.015 -24.602 -23.196 1.00 94.19 560 ASN A N 1
ATOM 4496 C CA . ASN A 1 560 ? 15.414 -25.955 -23.565 1.00 94.19 560 ASN A CA 1
ATOM 4497 C C . ASN A 1 560 ? 16.502 -25.912 -24.642 1.00 94.19 560 ASN A C 1
ATOM 4499 O O . ASN A 1 560 ? 16.367 -25.208 -25.648 1.00 94.19 560 ASN A O 1
ATOM 4503 N N . LEU A 1 561 ? 17.579 -26.672 -24.449 1.00 94.19 561 LEU A N 1
ATOM 4504 C CA . LEU A 1 561 ? 18.735 -26.694 -25.346 1.00 94.19 561 LEU A CA 1
ATOM 4505 C C . LEU A 1 561 ? 18.886 -28.050 -26.044 1.00 94.19 561 LEU A C 1
ATOM 4507 O O . LEU A 1 561 ? 18.716 -29.096 -25.424 1.00 94.19 561 LEU A O 1
ATOM 4511 N N . GLU A 1 562 ? 19.274 -28.028 -27.320 1.00 91.88 562 GLU A N 1
ATOM 4512 C CA . GLU A 1 562 ? 19.528 -29.213 -28.153 1.00 91.88 562 GLU A CA 1
ATOM 4513 C C . GLU A 1 562 ? 20.880 -29.858 -27.806 1.00 91.88 562 GLU A C 1
ATOM 4515 O O . GLU A 1 562 ? 21.835 -29.834 -28.580 1.00 91.88 562 GLU A O 1
ATOM 4520 N N . THR A 1 563 ? 21.006 -30.380 -26.590 1.00 87.94 563 THR A N 1
ATOM 4521 C CA . THR A 1 563 ? 22.189 -31.114 -26.134 1.00 87.94 563 THR A CA 1
ATOM 4522 C C . THR A 1 563 ? 21.835 -31.990 -24.933 1.00 87.94 563 THR A C 1
ATOM 4524 O O . THR A 1 563 ? 20.839 -31.749 -24.251 1.00 87.94 563 THR A O 1
ATOM 4527 N N . LYS A 1 564 ? 22.672 -32.996 -24.669 1.00 87.12 564 LYS A N 1
ATOM 4528 C CA . LYS A 1 564 ? 22.631 -33.838 -23.463 1.00 87.12 564 LYS A CA 1
ATOM 4529 C C . LYS A 1 564 ? 23.706 -33.458 -22.440 1.00 87.12 564 LYS A C 1
ATOM 4531 O O . LYS A 1 564 ? 23.750 -34.008 -21.347 1.00 87.12 564 LYS A O 1
ATOM 4536 N N . ASP A 1 565 ? 24.589 -32.521 -22.785 1.00 89.12 565 ASP A N 1
ATOM 4537 C CA . ASP A 1 565 ? 25.680 -32.114 -21.906 1.00 89.12 565 ASP A CA 1
ATOM 4538 C C . ASP A 1 565 ? 25.213 -31.078 -20.874 1.00 89.12 565 ASP A C 1
ATOM 4540 O O . ASP A 1 565 ? 25.224 -29.868 -21.107 1.00 89.12 565 ASP A O 1
ATOM 4544 N N . VAL A 1 566 ? 24.837 -31.564 -19.690 1.00 90.00 566 VAL A N 1
ATOM 4545 C CA . VAL A 1 566 ? 24.378 -30.746 -18.555 1.00 90.00 566 VAL A CA 1
ATOM 4546 C C . VAL A 1 566 ? 25.393 -29.672 -18.143 1.00 90.00 566 VAL A C 1
ATOM 4548 O O . VAL A 1 566 ? 24.996 -28.646 -17.580 1.00 90.00 566 VAL A O 1
ATOM 4551 N N . SER A 1 567 ? 26.691 -29.860 -18.419 1.00 92.44 567 SER A N 1
ATOM 4552 C CA . SER A 1 567 ? 27.708 -28.854 -18.097 1.00 92.44 567 SER A CA 1
ATOM 4553 C C . SER A 1 567 ? 27.424 -27.523 -18.805 1.00 92.44 567 SER A C 1
ATOM 4555 O O . SER A 1 567 ? 27.518 -26.466 -18.178 1.00 92.44 567 SER A O 1
ATOM 4557 N N . ILE A 1 568 ? 26.915 -27.572 -20.042 1.00 92.38 568 ILE A N 1
ATOM 4558 C CA . ILE A 1 568 ? 26.552 -26.397 -20.839 1.00 92.38 568 ILE A CA 1
ATOM 4559 C C . ILE A 1 568 ? 25.419 -25.608 -20.172 1.00 92.38 568 ILE A C 1
ATOM 4561 O O . ILE A 1 568 ? 25.537 -24.393 -19.997 1.00 92.38 568 ILE A O 1
ATOM 4565 N N . ALA A 1 569 ? 24.340 -26.271 -19.736 1.00 91.12 569 ALA A N 1
ATOM 4566 C CA . ALA A 1 569 ? 23.253 -25.582 -19.033 1.00 91.12 569 ALA A CA 1
ATOM 4567 C C . ALA A 1 569 ? 23.721 -25.003 -17.694 1.00 91.12 569 ALA A C 1
ATOM 4569 O O . ALA A 1 569 ? 23.335 -23.888 -17.350 1.00 91.12 569 ALA A O 1
ATOM 4570 N N . LYS A 1 570 ? 24.579 -25.710 -16.946 1.00 92.69 570 LYS A N 1
ATOM 4571 C CA . LYS A 1 570 ? 25.133 -25.212 -15.674 1.00 92.69 570 LYS A CA 1
ATOM 4572 C C . LYS A 1 570 ? 25.998 -23.966 -15.871 1.00 92.69 570 LYS A C 1
ATOM 4574 O O . LYS A 1 570 ? 25.878 -23.016 -15.093 1.00 92.69 570 LYS A O 1
ATOM 4579 N N . GLU A 1 571 ? 26.835 -23.942 -16.905 1.00 94.94 571 GLU A N 1
ATOM 4580 C CA . GLU A 1 571 ? 27.644 -22.772 -17.255 1.00 94.94 571 GLU A CA 1
ATOM 4581 C C . GLU A 1 571 ? 26.782 -21.577 -17.660 1.00 94.94 571 GLU A C 1
ATOM 4583 O O . GLU A 1 571 ? 26.961 -20.480 -17.130 1.00 94.94 571 GLU A O 1
ATOM 4588 N N . ILE A 1 572 ? 25.821 -21.780 -18.566 1.00 95.75 572 ILE A N 1
ATOM 4589 C CA . ILE A 1 572 ? 24.949 -20.697 -19.031 1.00 95.75 572 ILE A CA 1
ATOM 4590 C C . ILE A 1 572 ? 24.067 -20.196 -17.880 1.00 95.75 572 ILE A C 1
ATOM 4592 O O . ILE A 1 572 ? 23.966 -18.986 -17.685 1.00 95.75 572 ILE A O 1
ATOM 4596 N N . ALA A 1 573 ? 23.511 -21.090 -17.053 1.00 95.06 573 ALA A N 1
ATOM 4597 C CA . ALA A 1 573 ? 22.756 -20.725 -15.854 1.00 95.06 573 ALA A CA 1
ATOM 4598 C C . ALA A 1 573 ? 23.587 -19.846 -14.905 1.00 95.06 573 ALA A C 1
ATOM 4600 O O . ALA A 1 573 ? 23.074 -18.863 -14.367 1.00 95.06 573 ALA A O 1
ATOM 4601 N N . LYS A 1 574 ? 24.882 -20.152 -14.726 1.00 95.62 574 LYS A N 1
ATOM 4602 C CA . LYS A 1 574 ? 25.806 -19.323 -13.936 1.00 95.62 574 LYS A CA 1
ATOM 4603 C C . LYS A 1 574 ? 26.000 -17.936 -14.554 1.00 95.62 574 LYS A C 1
ATOM 4605 O O . LYS A 1 574 ? 26.044 -16.969 -13.806 1.00 95.62 574 LYS A O 1
ATOM 4610 N N . LEU A 1 575 ? 26.087 -17.830 -15.880 1.00 96.19 575 LEU A N 1
ATOM 4611 C CA . LEU A 1 575 ? 26.259 -16.550 -16.579 1.00 96.19 575 LEU A CA 1
ATOM 4612 C C . LEU A 1 575 ? 25.020 -15.651 -16.523 1.00 96.19 575 LEU A C 1
ATOM 4614 O O . LEU A 1 575 ? 25.165 -14.432 -16.555 1.00 96.19 575 LEU A O 1
ATOM 4618 N N . VAL A 1 576 ? 23.813 -16.223 -16.484 1.00 96.62 576 VAL A N 1
ATOM 4619 C CA . VAL A 1 576 ? 22.571 -15.430 -16.497 1.00 96.62 576 VAL A CA 1
ATOM 4620 C C . VAL A 1 576 ? 22.036 -15.110 -15.108 1.00 96.62 576 VAL A C 1
ATOM 4622 O O . VAL A 1 576 ? 21.373 -14.088 -14.956 1.00 96.62 576 VAL A O 1
ATOM 4625 N N . ARG A 1 577 ? 22.322 -15.932 -14.090 1.00 94.75 577 ARG A N 1
ATOM 4626 C CA . ARG A 1 577 ? 21.827 -15.697 -12.726 1.00 94.75 577 ARG A CA 1
ATOM 4627 C C . ARG A 1 577 ? 22.629 -14.630 -11.988 1.00 94.75 577 ARG A C 1
ATOM 4629 O O . ARG A 1 577 ? 23.856 -14.589 -12.070 1.00 94.75 577 ARG A O 1
ATOM 4636 N N . GLU A 1 578 ? 21.943 -13.849 -11.165 1.00 94.69 578 GLU A N 1
ATOM 4637 C CA . GLU A 1 578 ? 22.525 -12.744 -10.398 1.00 94.69 578 GLU A CA 1
ATOM 4638 C C . GLU A 1 578 ? 23.691 -13.200 -9.509 1.00 94.69 578 GLU A C 1
ATOM 4640 O O . GLU A 1 578 ? 24.745 -12.571 -9.477 1.00 94.69 578 GLU A O 1
ATOM 4645 N N . SER A 1 579 ? 23.557 -14.355 -8.848 1.00 89.12 579 SER A N 1
ATOM 4646 C CA . SER A 1 579 ? 24.608 -14.899 -7.974 1.00 89.12 579 SER A CA 1
ATOM 4647 C C . SER A 1 579 ? 25.896 -15.288 -8.706 1.00 89.12 579 SER A C 1
ATOM 4649 O O . SER A 1 579 ? 26.928 -15.471 -8.065 1.00 89.12 579 SER A O 1
ATOM 4651 N N . GLY A 1 580 ? 25.853 -15.430 -10.033 1.00 88.88 580 GLY A N 1
ATOM 4652 C CA . GLY A 1 580 ? 27.027 -15.647 -10.877 1.00 88.88 580 GLY A CA 1
ATOM 4653 C C . GLY A 1 580 ? 27.554 -14.375 -11.546 1.00 88.88 580 GLY A C 1
ATOM 4654 O O . GLY A 1 580 ? 28.421 -14.483 -12.409 1.00 88.88 580 GLY A O 1
ATOM 4655 N N . GLY A 1 581 ? 27.048 -13.196 -11.164 1.00 92.25 581 GLY A N 1
ATOM 4656 C CA . GLY A 1 581 ? 27.369 -11.913 -11.797 1.00 92.25 581 GLY A CA 1
ATOM 4657 C C . GLY A 1 581 ? 26.558 -11.625 -13.065 1.00 92.25 581 GLY A C 1
ATOM 4658 O O . GLY A 1 581 ? 26.932 -10.740 -13.831 1.00 92.25 581 GLY A O 1
ATOM 4659 N N . GLY A 1 582 ? 25.491 -12.394 -13.303 1.00 95.38 582 GLY A N 1
ATOM 4660 C CA . GLY A 1 582 ? 24.592 -12.246 -14.443 1.00 95.38 582 GLY A CA 1
ATOM 4661 C C . GLY A 1 582 ? 23.568 -11.124 -14.273 1.00 95.38 582 GLY A C 1
ATOM 4662 O O . GLY A 1 582 ? 23.854 -10.059 -13.727 1.00 95.38 582 GLY A O 1
ATOM 4663 N N . PHE A 1 583 ? 22.351 -11.356 -14.761 1.00 96.62 583 PHE A N 1
ATOM 4664 C CA . PHE A 1 583 ? 21.296 -10.350 -14.729 1.00 96.62 583 PHE A CA 1
ATOM 4665 C C . PHE A 1 583 ? 20.718 -10.156 -13.321 1.00 96.62 583 PHE A C 1
ATOM 4667 O O . PHE A 1 583 ? 20.558 -11.135 -12.585 1.00 96.62 583 PHE A O 1
ATOM 4674 N N . PRO A 1 584 ? 20.360 -8.913 -12.947 1.00 93.81 584 PRO A N 1
ATOM 4675 C CA . PRO A 1 584 ? 19.721 -8.640 -11.667 1.00 93.81 584 PRO A CA 1
ATOM 4676 C C . PRO A 1 584 ? 18.350 -9.322 -11.582 1.00 93.81 584 PRO A C 1
ATOM 4678 O O . PRO A 1 584 ? 17.604 -9.357 -12.556 1.00 93.81 584 PRO A O 1
ATOM 4681 N N . ALA A 1 585 ? 17.993 -9.816 -10.397 1.00 92.44 585 ALA A N 1
ATOM 4682 C CA . ALA A 1 585 ? 16.722 -10.480 -10.113 1.00 92.44 585 ALA A CA 1
ATOM 4683 C C . ALA A 1 585 ? 16.444 -11.750 -10.943 1.00 92.44 585 ALA A C 1
ATOM 4685 O O . ALA A 1 585 ? 15.286 -12.143 -11.099 1.00 92.44 585 ALA A O 1
ATOM 4686 N N . VAL A 1 586 ? 17.490 -12.424 -11.431 1.00 95.00 586 VAL A N 1
ATOM 4687 C CA . VAL A 1 586 ? 17.386 -13.734 -12.087 1.00 95.00 586 VAL A CA 1
ATOM 4688 C C . VAL A 1 586 ? 18.037 -14.804 -11.218 1.00 95.00 586 VAL A C 1
ATOM 4690 O O . VAL A 1 586 ? 19.230 -14.741 -10.911 1.00 95.00 586 VAL A O 1
ATOM 4693 N N . LYS A 1 587 ? 17.269 -15.835 -10.863 1.00 91.88 587 LYS A N 1
ATOM 4694 C CA . LYS A 1 587 ? 17.793 -17.099 -10.326 1.00 91.88 587 LYS A CA 1
ATOM 4695 C C . LYS A 1 587 ? 17.719 -18.147 -11.433 1.00 91.88 587 LYS A C 1
ATOM 4697 O O . LYS A 1 587 ? 16.685 -18.241 -12.081 1.00 91.88 587 LYS A O 1
ATOM 4702 N N . ALA A 1 588 ? 18.782 -18.923 -11.649 1.00 93.50 588 ALA A N 1
ATOM 4703 C CA . ALA A 1 588 ? 18.791 -19.971 -12.672 1.00 93.50 588 ALA A CA 1
ATOM 4704 C C . ALA A 1 588 ? 19.605 -21.209 -12.266 1.00 93.50 588 ALA A C 1
ATOM 4706 O O . ALA A 1 588 ? 20.630 -21.111 -11.571 1.00 93.50 588 ALA A O 1
ATOM 4707 N N . LEU A 1 589 ? 19.151 -22.367 -12.744 1.00 90.38 589 LEU A N 1
ATOM 4708 C CA . LEU A 1 589 ? 19.767 -23.683 -12.586 1.00 90.38 589 LEU A CA 1
ATOM 4709 C C . LEU A 1 589 ? 19.712 -24.446 -13.914 1.00 90.38 589 LEU A C 1
ATOM 4711 O O . LEU A 1 589 ? 18.780 -24.277 -14.691 1.00 90.38 589 LEU A O 1
ATOM 4715 N N . GLY A 1 590 ? 20.722 -25.276 -14.170 1.00 89.38 590 GLY A N 1
ATOM 4716 C CA . GLY A 1 590 ? 20.789 -26.131 -15.355 1.00 89.38 590 GLY A CA 1
ATOM 4717 C C . GLY A 1 590 ? 20.743 -27.603 -14.965 1.00 89.38 590 GLY A C 1
ATOM 4718 O O . GLY A 1 590 ? 21.556 -28.028 -14.139 1.00 89.38 590 GLY A O 1
ATOM 4719 N N . PHE A 1 591 ? 19.818 -28.362 -15.548 1.00 85.31 591 PHE A N 1
ATOM 4720 C CA . PHE A 1 591 ? 19.656 -29.795 -15.292 1.00 85.31 591 PHE A CA 1
ATOM 4721 C C . PHE A 1 591 ? 19.111 -30.542 -16.517 1.00 85.31 591 PHE A C 1
ATOM 4723 O O . PHE A 1 591 ? 18.704 -29.938 -17.509 1.00 85.31 591 PHE A O 1
ATOM 4730 N N . GLU A 1 592 ? 19.177 -31.870 -16.465 1.00 83.44 592 GLU A N 1
ATOM 4731 C CA . GLU A 1 592 ? 18.678 -32.764 -17.511 1.00 83.44 592 GLU A CA 1
ATOM 4732 C C . GLU A 1 592 ? 17.198 -33.084 -17.298 1.00 83.44 592 GLU A C 1
ATOM 4734 O O . GLU A 1 592 ? 16.780 -33.329 -16.167 1.00 83.44 592 GLU A O 1
ATOM 4739 N N . ILE A 1 593 ? 16.422 -33.134 -18.384 1.00 76.25 593 ILE A N 1
ATOM 4740 C CA . ILE A 1 593 ? 15.070 -33.699 -18.381 1.00 76.25 593 ILE A CA 1
ATOM 4741 C C . ILE A 1 593 ? 15.151 -35.091 -19.012 1.00 76.25 593 ILE A C 1
ATOM 4743 O O . ILE A 1 593 ? 14.986 -35.245 -20.226 1.00 76.25 593 ILE A O 1
ATOM 4747 N N . ALA A 1 594 ? 15.440 -36.103 -18.188 1.00 67.81 594 ALA A N 1
ATOM 4748 C CA . ALA A 1 594 ? 15.739 -37.468 -18.639 1.00 67.81 594 ALA A CA 1
ATOM 4749 C C . ALA A 1 594 ? 14.652 -38.057 -19.562 1.00 67.81 594 ALA A C 1
ATOM 4751 O O . ALA A 1 594 ? 14.961 -38.727 -20.543 1.00 67.81 594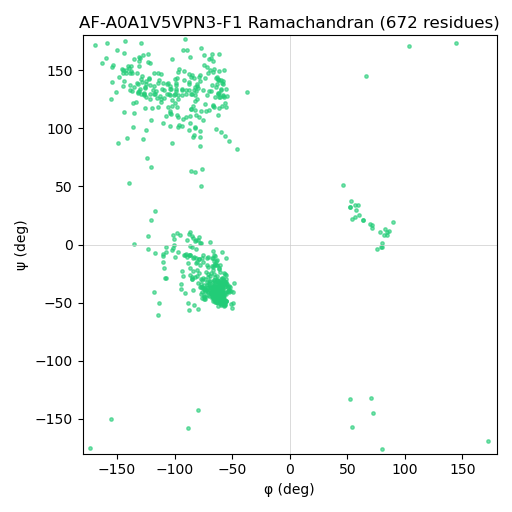 ALA A O 1
ATOM 4752 N N . GLU A 1 595 ? 13.383 -37.740 -19.298 1.00 68.81 595 GLU A N 1
ATOM 4753 C CA . GLU A 1 595 ? 12.226 -38.222 -20.063 1.00 68.81 595 GLU A CA 1
ATOM 4754 C C . GLU A 1 595 ? 12.113 -37.613 -21.468 1.00 68.81 595 GLU A C 1
ATOM 4756 O O . GLU A 1 595 ? 11.564 -38.239 -22.372 1.00 68.81 595 GLU A O 1
ATOM 4761 N N . LYS A 1 596 ? 12.626 -36.391 -21.668 1.00 69.69 596 LYS A N 1
ATOM 4762 C CA . LYS A 1 596 ? 12.487 -35.643 -22.928 1.00 69.69 596 LYS A CA 1
ATOM 4763 C C . LYS A 1 596 ? 13.783 -35.558 -23.742 1.00 69.69 596 LYS A C 1
ATOM 4765 O O . LYS A 1 596 ? 13.762 -35.088 -24.877 1.00 69.69 596 LYS A O 1
ATOM 4770 N N . GLY A 1 597 ? 14.905 -36.026 -23.192 1.00 73.19 597 GLY A N 1
ATOM 4771 C CA . GLY A 1 597 ? 16.175 -36.171 -23.911 1.00 73.19 597 GLY A CA 1
ATOM 4772 C C . GLY A 1 597 ? 16.902 -34.863 -24.247 1.00 73.19 597 GLY A C 1
ATOM 4773 O O . GLY A 1 597 ? 17.799 -34.884 -25.093 1.00 73.19 597 GLY A O 1
ATOM 4774 N N . TYR A 1 598 ? 16.538 -33.754 -23.596 1.00 82.00 598 TYR A N 1
ATOM 4775 C CA . TYR A 1 598 ? 17.200 -32.449 -23.690 1.00 82.00 598 TYR A CA 1
ATOM 4776 C C . TYR A 1 598 ? 17.562 -31.906 -22.300 1.00 82.00 598 TYR A C 1
ATOM 4778 O O . TYR A 1 598 ? 17.018 -32.342 -21.282 1.00 82.00 598 TYR A O 1
ATOM 4786 N N . ILE A 1 599 ? 18.462 -30.921 -22.251 1.00 88.94 599 ILE A N 1
ATOM 4787 C CA . ILE A 1 599 ? 18.764 -30.182 -21.018 1.00 88.94 599 ILE A CA 1
ATOM 4788 C C . ILE A 1 599 ? 17.988 -28.869 -20.954 1.00 88.94 599 ILE A C 1
ATOM 4790 O O . ILE A 1 599 ? 17.726 -28.224 -21.973 1.00 88.94 599 ILE A O 1
ATOM 4794 N N . GLN A 1 600 ? 17.658 -28.452 -19.738 1.00 91.56 600 GLN A N 1
ATOM 4795 C CA . GLN A 1 600 ? 16.876 -27.257 -19.470 1.00 91.56 600 GLN A CA 1
ATOM 4796 C C . GLN A 1 600 ? 17.663 -26.294 -18.581 1.00 91.56 600 GLN A C 1
ATOM 4798 O O . GLN A 1 600 ? 18.310 -26.685 -17.605 1.00 91.56 600 GLN A O 1
ATOM 4803 N N . ILE A 1 601 ? 17.597 -25.010 -18.922 1.00 94.62 601 ILE A N 1
ATOM 4804 C CA . ILE A 1 601 ? 17.959 -23.916 -18.027 1.00 94.62 601 ILE A CA 1
ATOM 4805 C C . ILE A 1 601 ? 16.658 -23.435 -17.403 1.00 94.62 601 ILE A C 1
ATOM 4807 O O . ILE A 1 601 ? 15.882 -22.740 -18.058 1.00 94.62 601 ILE A O 1
ATOM 4811 N N . SER A 1 602 ? 16.416 -23.821 -16.155 1.00 92.38 602 SER A N 1
ATOM 4812 C CA . SER A 1 602 ? 15.258 -23.356 -15.405 1.00 92.38 602 SER A CA 1
ATOM 4813 C C . SER A 1 602 ? 15.564 -22.058 -14.683 1.00 92.38 602 SER A C 1
ATOM 4815 O O . SER A 1 602 ? 16.658 -21.896 -14.127 1.00 92.38 602 SER A O 1
ATOM 4817 N N . MET A 1 603 ? 14.616 -21.121 -14.695 1.00 94.56 603 MET A N 1
ATOM 4818 C CA . MET A 1 603 ? 14.829 -19.799 -14.125 1.00 94.56 603 MET A CA 1
ATOM 4819 C C . MET A 1 603 ? 13.600 -19.236 -13.422 1.00 94.56 603 MET A C 1
ATOM 4821 O O . MET A 1 603 ? 12.469 -19.428 -13.853 1.00 94.56 603 MET A O 1
ATOM 4825 N N . ASN A 1 604 ? 13.864 -18.416 -12.408 1.00 92.94 604 ASN A N 1
ATOM 4826 C CA . ASN A 1 604 ? 12.891 -17.524 -11.793 1.00 92.94 604 ASN A CA 1
ATOM 4827 C C . ASN A 1 604 ? 13.306 -16.075 -12.055 1.00 92.94 604 ASN A C 1
ATOM 4829 O O . ASN A 1 604 ? 14.370 -15.637 -11.600 1.00 92.94 604 ASN A O 1
ATOM 4833 N N . LEU A 1 605 ? 12.459 -15.329 -12.764 1.00 94.19 605 LEU A N 1
ATOM 4834 C CA . LEU A 1 605 ? 12.574 -13.881 -12.914 1.00 94.19 605 LEU A CA 1
ATOM 4835 C C . LEU A 1 605 ? 11.829 -13.242 -11.741 1.00 94.19 605 LEU A C 1
ATOM 4837 O O . LEU A 1 605 ? 10.603 -13.144 -11.755 1.00 94.19 605 LEU A O 1
ATOM 4841 N N . CYS A 1 606 ? 12.566 -12.842 -10.706 1.00 89.94 606 CYS A N 1
ATOM 4842 C CA . CYS A 1 606 ? 12.008 -12.304 -9.463 1.00 89.94 606 CYS A CA 1
ATOM 4843 C C . CYS A 1 606 ? 11.548 -10.840 -9.587 1.00 89.94 606 CYS A C 1
ATOM 4845 O O . CYS A 1 606 ? 10.815 -10.351 -8.731 1.00 89.94 606 CYS A O 1
ATOM 4847 N N . ASP A 1 607 ? 12.012 -10.130 -10.619 1.00 91.44 607 ASP A N 1
ATOM 4848 C CA . ASP A 1 607 ? 11.608 -8.761 -10.946 1.00 91.44 607 ASP A CA 1
ATOM 4849 C C . ASP A 1 607 ? 11.688 -8.549 -12.466 1.00 91.44 607 ASP A C 1
ATOM 4851 O O . ASP A 1 607 ? 12.710 -8.110 -13.005 1.00 91.44 607 ASP A O 1
ATOM 4855 N N . PHE A 1 608 ? 10.602 -8.888 -13.165 1.00 90.44 608 PHE A N 1
ATOM 4856 C CA . PHE A 1 608 ? 10.543 -8.819 -14.629 1.00 90.44 608 PHE A CA 1
ATOM 4857 C C . PHE A 1 608 ? 10.697 -7.390 -15.183 1.00 90.44 608 PHE A C 1
ATOM 4859 O O . PHE A 1 608 ? 11.002 -7.218 -16.363 1.00 90.44 608 PHE A O 1
ATOM 4866 N N . GLU A 1 609 ? 10.512 -6.362 -14.347 1.00 89.94 609 GLU A N 1
ATOM 4867 C CA . GLU A 1 609 ? 10.719 -4.958 -14.720 1.00 89.94 609 GLU A CA 1
ATOM 4868 C C . GLU A 1 609 ? 12.209 -4.601 -14.803 1.00 89.94 609 GLU A C 1
ATOM 4870 O O . GLU A 1 609 ? 12.592 -3.724 -15.576 1.00 89.94 609 GLU A O 1
ATOM 4875 N N . LYS A 1 610 ? 13.061 -5.281 -14.021 1.00 92.50 610 LYS A N 1
ATOM 4876 C CA . LYS A 1 610 ? 14.523 -5.125 -14.084 1.00 92.50 610 LYS A CA 1
ATOM 4877 C C . LYS A 1 610 ? 15.143 -5.990 -15.166 1.00 92.50 610 LYS A C 1
ATOM 4879 O O . LYS A 1 610 ? 16.111 -5.582 -15.803 1.00 92.50 610 LYS A O 1
ATOM 4884 N N . THR A 1 611 ? 14.646 -7.209 -15.334 1.00 93.44 611 THR A N 1
ATOM 4885 C CA . THR A 1 611 ? 15.130 -8.137 -16.355 1.00 93.44 611 THR A CA 1
ATOM 4886 C C . THR A 1 611 ? 13.959 -8.940 -16.897 1.00 93.44 611 THR A C 1
ATOM 4888 O O . THR A 1 611 ? 13.361 -9.732 -16.177 1.00 93.44 611 THR A O 1
ATOM 4891 N N . ASN A 1 612 ? 13.641 -8.738 -18.175 1.00 92.62 612 ASN A N 1
ATOM 4892 C CA . ASN A 1 612 ? 12.524 -9.396 -18.850 1.00 92.62 612 ASN A CA 1
ATOM 4893 C C . ASN A 1 612 ? 12.952 -10.700 -19.556 1.00 92.62 612 ASN A C 1
ATOM 4895 O O . ASN A 1 612 ? 14.144 -10.964 -19.744 1.00 92.62 612 ASN A O 1
ATOM 4899 N N . MET A 1 613 ? 11.970 -11.508 -19.975 1.00 94.44 613 MET A N 1
ATOM 4900 C CA . MET A 1 613 ? 12.211 -12.806 -20.628 1.00 94.44 613 MET A CA 1
ATOM 4901 C C . MET A 1 613 ? 13.023 -12.678 -21.921 1.00 94.44 613 MET A C 1
ATOM 4903 O O . MET A 1 613 ? 13.924 -13.482 -22.149 1.00 94.44 613 MET A O 1
ATOM 4907 N N . ASP A 1 614 ? 12.762 -11.644 -22.726 1.00 93.31 614 ASP A N 1
ATOM 4908 C CA . ASP A 1 614 ? 13.468 -11.392 -23.990 1.00 93.31 614 ASP A CA 1
ATOM 4909 C C . ASP A 1 614 ? 14.976 -11.201 -23.789 1.00 93.31 614 ASP A C 1
ATOM 4911 O O . ASP A 1 614 ? 15.794 -11.825 -24.467 1.00 93.31 614 ASP A O 1
ATOM 4915 N N . THR A 1 615 ? 15.356 -10.407 -22.785 1.00 93.69 615 THR A N 1
ATOM 4916 C CA . THR A 1 615 ? 16.761 -10.132 -22.460 1.00 93.69 615 THR A CA 1
ATOM 4917 C C . THR A 1 615 ? 17.505 -11.415 -22.100 1.00 93.69 615 THR A C 1
ATOM 4919 O O . THR A 1 615 ? 18.584 -11.687 -22.637 1.00 93.69 615 THR A O 1
ATOM 4922 N N . VAL A 1 616 ? 16.929 -12.225 -21.206 1.00 95.12 616 VAL A N 1
ATOM 4923 C CA . VAL A 1 616 ? 17.590 -13.456 -20.756 1.00 95.12 616 VAL A CA 1
ATOM 4924 C C . VAL A 1 616 ? 17.600 -14.503 -21.865 1.00 95.12 616 VAL A C 1
ATOM 4926 O O . VAL A 1 616 ? 18.633 -15.130 -22.092 1.00 95.12 616 VAL A O 1
ATOM 4929 N N . PHE A 1 617 ? 16.506 -14.643 -22.618 1.00 96.44 617 PHE A N 1
ATOM 4930 C CA . PHE A 1 617 ? 16.421 -15.574 -23.741 1.00 96.44 617 PHE A CA 1
ATOM 4931 C C . PHE A 1 617 ? 17.468 -15.270 -24.818 1.00 96.44 617 PHE A C 1
ATOM 4933 O O . PHE A 1 617 ? 18.210 -16.165 -25.225 1.00 96.44 617 PHE A O 1
ATOM 4940 N N . LYS A 1 618 ? 17.610 -14.001 -25.228 1.00 95.12 618 LYS A N 1
ATOM 4941 C CA . LYS A 1 618 ? 18.631 -13.572 -26.199 1.00 95.12 618 LYS A CA 1
ATOM 4942 C C . LYS A 1 618 ? 20.043 -13.889 -25.720 1.00 95.12 618 LYS A C 1
ATOM 4944 O O . LYS A 1 618 ? 20.864 -14.372 -26.502 1.00 95.12 618 LYS A O 1
ATOM 4949 N N . LYS A 1 619 ? 20.322 -13.682 -24.430 1.00 96.31 619 LYS A N 1
ATOM 4950 C CA . LYS A 1 619 ? 21.622 -14.022 -23.843 1.00 96.31 619 LYS A CA 1
ATOM 4951 C C . LYS A 1 619 ? 21.871 -15.528 -23.828 1.00 96.31 619 LYS A C 1
ATOM 4953 O O . LYS A 1 619 ? 22.952 -15.950 -24.227 1.00 96.31 619 LYS A O 1
ATOM 4958 N N . ILE A 1 620 ? 20.886 -16.332 -23.426 1.00 96.69 620 ILE A N 1
ATOM 4959 C CA . ILE A 1 620 ? 20.988 -17.798 -23.456 1.00 96.69 620 ILE A CA 1
ATOM 4960 C C . ILE A 1 620 ? 21.232 -18.277 -24.886 1.00 96.69 620 ILE A C 1
ATOM 4962 O O . ILE A 1 620 ? 22.169 -19.035 -25.118 1.00 96.69 620 ILE A O 1
ATOM 4966 N N . LYS A 1 621 ? 20.462 -17.776 -25.857 1.00 96.31 621 LYS A N 1
ATOM 4967 C CA . LYS A 1 621 ? 20.609 -18.117 -27.277 1.00 96.31 621 LYS A CA 1
ATOM 4968 C C . LYS A 1 621 ? 21.998 -17.765 -27.813 1.00 96.31 621 LYS A C 1
ATOM 4970 O O . LYS A 1 621 ? 22.606 -18.571 -28.513 1.00 96.31 621 LYS A O 1
ATOM 4975 N N . GLN A 1 622 ? 22.536 -16.604 -27.436 1.00 96.69 622 GLN A N 1
ATOM 4976 C CA . GLN A 1 622 ? 23.899 -16.202 -27.787 1.00 96.69 622 GLN A CA 1
ATOM 4977 C C . GLN A 1 622 ? 24.957 -17.134 -27.169 1.00 96.69 622 GLN A C 1
ATOM 4979 O O . GLN A 1 622 ? 25.881 -17.560 -27.861 1.00 96.69 622 GLN A O 1
ATOM 4984 N N . GLU A 1 623 ? 24.857 -17.436 -25.873 1.00 97.00 623 GLU A N 1
ATOM 4985 C CA . GLU A 1 623 ? 25.843 -18.262 -25.162 1.00 97.00 623 GLU A CA 1
ATOM 4986 C C . GLU A 1 623 ? 25.782 -19.745 -25.552 1.00 97.00 623 GLU A C 1
ATOM 4988 O O . GLU A 1 623 ? 26.827 -20.400 -25.594 1.00 97.00 623 GLU A O 1
ATOM 4993 N N . ALA A 1 624 ? 24.595 -20.256 -25.886 1.00 95.50 624 ALA A N 1
ATOM 4994 C CA . ALA A 1 624 ? 24.407 -21.578 -26.475 1.00 95.50 624 ALA A CA 1
ATOM 4995 C C . ALA A 1 624 ? 25.026 -21.639 -27.881 1.00 95.50 624 ALA A C 1
ATOM 4997 O O . ALA A 1 624 ? 25.809 -22.543 -28.169 1.00 95.50 624 ALA A O 1
ATOM 4998 N N . GLY A 1 625 ? 24.788 -20.616 -28.714 1.00 95.75 625 GLY A N 1
ATOM 4999 C CA . GLY A 1 625 ? 25.364 -20.523 -30.058 1.00 95.75 625 GLY A CA 1
ATOM 5000 C C . GLY A 1 625 ? 26.897 -20.515 -30.065 1.00 95.75 625 GLY A C 1
ATOM 5001 O O . GLY A 1 625 ? 27.508 -21.207 -30.874 1.00 95.75 625 GLY A O 1
ATOM 5002 N N . LYS A 1 626 ? 27.537 -19.822 -29.111 1.00 95.94 626 LYS A N 1
ATOM 5003 C CA . LYS A 1 626 ? 29.006 -19.858 -28.925 1.00 95.94 626 LYS A CA 1
ATOM 5004 C C . LYS A 1 626 ? 29.553 -21.257 -28.619 1.00 95.94 626 LYS A C 1
ATOM 5006 O O . LYS A 1 626 ? 30.732 -21.503 -28.841 1.00 95.94 626 LYS A O 1
ATOM 5011 N N . ARG A 1 627 ? 28.710 -22.145 -28.091 1.00 94.12 627 ARG A N 1
ATOM 5012 C CA . ARG A 1 627 ? 29.034 -23.535 -27.741 1.00 94.12 627 ARG A CA 1
ATOM 5013 C C . ARG A 1 627 ? 28.539 -24.534 -28.793 1.00 94.12 627 ARG A C 1
ATOM 5015 O O . ARG A 1 627 ? 28.582 -25.731 -28.551 1.00 94.12 627 ARG A O 1
ATOM 5022 N N . GLY A 1 628 ? 28.051 -24.057 -29.942 1.00 94.19 628 GLY A N 1
ATOM 5023 C CA . GLY A 1 628 ? 27.521 -24.909 -31.010 1.00 94.19 628 GLY A CA 1
ATOM 5024 C C . GLY A 1 628 ? 26.175 -25.569 -30.689 1.00 94.19 628 GLY A C 1
ATOM 5025 O O . GLY A 1 628 ? 25.774 -26.486 -31.397 1.00 94.19 628 GLY A O 1
ATOM 5026 N N . VAL A 1 629 ? 25.471 -25.113 -29.648 1.00 94.31 629 VAL A N 1
ATOM 5027 C CA . VAL A 1 629 ? 24.184 -25.669 -29.206 1.00 94.31 629 VAL A CA 1
ATOM 5028 C C . VAL A 1 629 ? 23.041 -24.752 -29.631 1.00 94.31 629 VAL A C 1
ATOM 5030 O O . VAL A 1 629 ? 23.118 -23.530 -29.481 1.00 94.31 629 VAL A O 1
ATOM 5033 N N . LYS A 1 630 ? 21.951 -25.333 -30.139 1.00 93.31 630 LYS A N 1
ATOM 5034 C CA . LYS A 1 630 ? 20.734 -24.591 -30.487 1.00 93.31 630 LYS A CA 1
ATOM 5035 C C . LYS A 1 630 ? 19.755 -24.552 -29.318 1.00 93.31 630 LYS A C 1
ATOM 5037 O O . LYS A 1 630 ? 19.677 -25.477 -28.515 1.00 93.31 630 LYS A O 1
ATOM 5042 N N . VAL A 1 631 ? 18.979 -23.475 -29.248 1.00 95.31 631 VAL A N 1
ATOM 5043 C CA . VAL A 1 631 ? 17.797 -23.402 -28.381 1.00 95.31 631 VAL A CA 1
ATOM 5044 C C . VAL A 1 631 ? 16.638 -24.076 -29.109 1.00 95.31 631 VAL A C 1
ATOM 5046 O O . VAL A 1 631 ? 16.318 -23.668 -30.227 1.00 95.31 631 VAL A O 1
ATOM 5049 N N . LEU A 1 632 ? 16.022 -25.082 -28.487 1.00 92.62 632 LEU A N 1
ATOM 5050 C CA . LEU A 1 632 ? 14.865 -25.802 -29.029 1.00 92.62 632 LEU A CA 1
ATOM 5051 C C . LEU A 1 632 ? 13.581 -25.002 -28.813 1.00 92.62 632 LEU A C 1
ATOM 5053 O O . LEU A 1 632 ? 12.869 -24.671 -29.758 1.00 92.62 632 LEU A O 1
ATOM 5057 N N . SER A 1 633 ? 13.319 -24.652 -27.559 1.00 93.25 633 SER A N 1
ATOM 5058 C CA . SER A 1 633 ? 12.104 -23.969 -27.133 1.00 93.25 633 SER A CA 1
ATOM 5059 C C . SER A 1 633 ? 12.309 -23.263 -25.799 1.00 93.25 633 SER A C 1
ATOM 5061 O O . SER A 1 633 ? 13.351 -23.399 -25.151 1.00 93.25 633 SER A O 1
ATOM 5063 N N . SER A 1 634 ? 11.305 -22.504 -25.387 1.00 94.31 634 SER A N 1
ATOM 5064 C CA . SER A 1 634 ? 11.162 -22.016 -24.026 1.00 94.31 634 SER A CA 1
ATOM 5065 C C . SER A 1 634 ? 9.762 -22.298 -23.491 1.00 94.31 634 SER A C 1
ATOM 5067 O O . SER A 1 634 ? 8.831 -22.563 -24.250 1.00 94.31 634 SER A O 1
ATOM 5069 N N . GLU A 1 635 ? 9.622 -22.277 -22.172 1.00 91.38 635 GLU A N 1
ATOM 5070 C CA . GLU A 1 635 ? 8.399 -22.653 -21.466 1.00 91.38 635 GLU A CA 1
ATOM 5071 C C . GLU A 1 635 ? 8.158 -21.679 -20.314 1.00 91.38 635 GLU A C 1
ATOM 5073 O O . GLU A 1 635 ? 9.086 -21.336 -19.577 1.00 91.38 635 GLU A O 1
ATOM 5078 N N . ILE A 1 636 ? 6.908 -21.249 -20.140 1.00 90.19 636 ILE A N 1
ATOM 5079 C CA . ILE A 1 636 ? 6.472 -20.529 -18.941 1.00 90.19 636 ILE A CA 1
ATOM 5080 C C . ILE A 1 636 ? 5.704 -21.517 -18.074 1.00 90.19 636 ILE A C 1
ATOM 5082 O O . ILE A 1 636 ? 4.727 -22.112 -18.532 1.00 90.19 636 ILE A O 1
ATOM 5086 N N . TYR A 1 637 ? 6.136 -21.665 -16.826 1.00 83.19 637 TYR A N 1
ATOM 5087 C CA . TYR A 1 637 ? 5.449 -22.476 -15.829 1.00 83.19 637 TYR A CA 1
ATOM 5088 C C . TYR A 1 637 ? 4.593 -21.583 -14.928 1.00 83.19 637 TYR A C 1
ATOM 5090 O O . TYR A 1 637 ? 5.044 -20.537 -14.459 1.00 83.19 637 TYR A O 1
ATOM 5098 N N . GLY A 1 638 ? 3.348 -21.998 -14.698 1.00 83.44 638 GLY A N 1
ATOM 5099 C CA . GLY A 1 638 ? 2.373 -21.227 -13.933 1.00 83.44 638 GLY A CA 1
ATOM 5100 C C . GLY A 1 638 ? 1.851 -19.999 -14.686 1.00 83.44 638 GLY A C 1
ATOM 5101 O O . GLY A 1 638 ? 1.651 -20.027 -15.907 1.00 83.44 638 GLY A O 1
ATOM 5102 N N . LEU A 1 639 ? 1.591 -18.932 -13.928 1.00 85.94 639 LEU A N 1
ATOM 5103 C CA . LEU A 1 639 ? 1.015 -17.680 -14.416 1.00 85.94 639 LEU A CA 1
ATOM 5104 C C . LEU A 1 639 ? 2.077 -16.586 -14.584 1.00 85.94 639 LEU A C 1
ATOM 5106 O O . LEU A 1 639 ? 3.138 -16.613 -13.963 1.00 85.94 639 LEU A O 1
ATOM 5110 N N . LEU A 1 640 ? 1.755 -15.575 -15.389 1.00 89.50 640 LEU A N 1
ATOM 5111 C CA . LEU A 1 640 ? 2.530 -14.343 -15.525 1.00 89.50 640 LEU A CA 1
ATOM 5112 C C . LEU A 1 640 ? 1.604 -13.122 -15.653 1.00 89.50 640 LEU A C 1
ATOM 5114 O O . LEU A 1 640 ? 0.493 -13.253 -16.168 1.00 89.50 640 LEU A O 1
ATOM 5118 N N . PRO A 1 641 ? 2.046 -11.918 -15.257 1.00 87.94 641 PRO A N 1
ATOM 5119 C CA . PRO A 1 641 ? 1.269 -10.705 -15.461 1.00 87.94 641 PRO A CA 1
ATOM 5120 C C . PRO A 1 641 ? 1.381 -10.234 -16.915 1.00 87.94 641 PRO A C 1
ATOM 5122 O O . PRO A 1 641 ? 2.449 -10.308 -17.528 1.00 87.94 641 PRO A O 1
ATOM 5125 N N . ALA A 1 642 ? 0.315 -9.651 -17.456 1.00 87.12 642 ALA A N 1
ATOM 5126 C CA . ALA A 1 642 ? 0.277 -9.094 -18.809 1.00 87.12 642 ALA A CA 1
ATOM 5127 C C . ALA A 1 642 ? 1.364 -8.027 -19.021 1.00 87.12 642 ALA A C 1
ATOM 5129 O O . ALA A 1 642 ? 1.920 -7.894 -20.113 1.00 87.12 642 ALA A O 1
ATOM 5130 N N . ALA A 1 643 ? 1.719 -7.293 -17.961 1.00 87.00 643 ALA A N 1
ATOM 5131 C CA . ALA A 1 643 ? 2.809 -6.322 -17.976 1.00 87.00 643 ALA A CA 1
ATOM 5132 C C . ALA A 1 643 ? 4.168 -6.939 -18.357 1.00 87.00 643 ALA A C 1
ATOM 5134 O O . ALA A 1 643 ? 4.972 -6.262 -18.997 1.00 87.00 643 ALA A O 1
ATOM 5135 N N . ALA A 1 644 ? 4.410 -8.213 -18.031 1.00 89.00 644 ALA A N 1
ATOM 5136 C CA . ALA A 1 644 ? 5.654 -8.901 -18.368 1.00 89.00 644 ALA A CA 1
ATOM 5137 C C . ALA A 1 644 ? 5.790 -9.215 -19.862 1.00 89.00 644 ALA A C 1
ATOM 5139 O O . ALA A 1 644 ? 6.898 -9.454 -20.329 1.00 89.00 644 ALA A O 1
ATOM 5140 N N . LEU A 1 645 ? 4.688 -9.178 -20.616 1.00 88.94 645 LEU A N 1
ATOM 5141 C CA . LEU A 1 645 ? 4.675 -9.378 -22.067 1.00 88.94 645 LEU A CA 1
ATOM 5142 C C . LEU A 1 645 ? 4.834 -8.072 -22.852 1.00 88.94 645 LEU A C 1
ATOM 5144 O O . LEU A 1 645 ? 4.996 -8.083 -24.074 1.00 88.94 645 LEU A O 1
ATOM 5148 N N . LYS A 1 646 ? 4.774 -6.921 -22.176 1.00 85.38 646 LYS A N 1
ATOM 5149 C CA . LYS A 1 646 ? 4.766 -5.621 -22.840 1.00 85.38 646 LYS A CA 1
ATOM 5150 C C . LYS A 1 646 ? 6.095 -5.363 -23.552 1.00 85.38 646 LYS A C 1
ATOM 5152 O O . LYS A 1 646 ? 7.137 -5.232 -22.919 1.00 85.38 646 LYS A O 1
ATOM 5157 N N . GLY A 1 647 ? 6.030 -5.211 -24.875 1.00 81.19 647 GLY A N 1
ATOM 5158 C CA . GLY A 1 647 ? 7.204 -4.937 -25.710 1.00 81.19 647 GLY A CA 1
ATOM 5159 C C . GLY A 1 647 ? 8.073 -6.164 -26.002 1.00 81.19 647 GLY A C 1
ATOM 5160 O O . GLY A 1 647 ? 9.170 -5.993 -26.522 1.00 81.19 647 GLY A O 1
ATOM 5161 N N . ILE A 1 648 ? 7.597 -7.373 -25.686 1.00 86.62 648 ILE A N 1
ATOM 5162 C CA . ILE A 1 648 ? 8.253 -8.634 -26.043 1.00 86.62 648 ILE A CA 1
ATOM 5163 C C . ILE A 1 648 ? 7.676 -9.152 -27.362 1.00 86.62 648 ILE A C 1
ATOM 5165 O O . ILE A 1 648 ? 6.458 -9.217 -27.529 1.00 86.62 648 ILE A O 1
ATOM 5169 N N . ASN A 1 649 ? 8.551 -9.566 -28.280 1.00 84.62 649 ASN A N 1
ATOM 5170 C CA . ASN A 1 649 ? 8.149 -10.337 -29.450 1.00 84.62 649 ASN A CA 1
ATOM 5171 C C . ASN A 1 649 ? 8.028 -11.820 -29.061 1.00 84.62 649 ASN A C 1
ATOM 5173 O O . ASN A 1 649 ? 9.036 -12.511 -28.925 1.00 84.62 649 ASN A O 1
ATOM 5177 N N . LEU A 1 650 ? 6.801 -12.304 -28.846 1.00 84.19 650 LEU A N 1
ATOM 5178 C CA . LEU A 1 650 ? 6.554 -13.681 -28.398 1.00 84.19 650 LEU A CA 1
ATOM 5179 C C . LEU A 1 650 ? 7.065 -14.738 -29.390 1.00 84.19 650 LEU A C 1
ATOM 5181 O O . LEU A 1 650 ? 7.507 -15.801 -28.959 1.00 84.19 650 LEU A O 1
ATOM 5185 N N . GLU A 1 651 ? 7.058 -14.440 -30.693 1.00 83.06 651 GLU A N 1
ATOM 5186 C CA . GLU A 1 651 ? 7.553 -15.359 -31.727 1.00 83.06 651 GLU A CA 1
ATOM 5187 C C . GLU A 1 651 ? 9.065 -15.605 -31.593 1.00 83.06 651 GLU A C 1
ATOM 5189 O O . GLU A 1 651 ? 9.546 -16.712 -31.837 1.00 83.06 651 GLU A O 1
ATOM 5194 N N . GLU A 1 652 ? 9.824 -14.604 -31.133 1.00 87.25 652 GLU A N 1
ATOM 5195 C CA . GLU A 1 652 ? 11.271 -14.729 -30.928 1.00 87.25 652 GLU A CA 1
ATOM 5196 C C . GLU A 1 652 ? 11.631 -15.633 -29.746 1.00 87.25 652 GLU A C 1
ATOM 5198 O O . GLU A 1 652 ? 12.720 -16.209 -29.749 1.00 87.25 652 GLU A O 1
ATOM 5203 N N . LEU A 1 653 ? 10.738 -15.782 -28.761 1.00 90.12 653 LEU A N 1
ATOM 5204 C CA . LEU A 1 653 ? 11.001 -16.559 -27.548 1.00 90.12 653 LEU A CA 1
ATOM 5205 C C . LEU A 1 653 ? 10.931 -18.074 -27.762 1.00 90.12 653 LEU A C 1
ATOM 5207 O O . LEU A 1 653 ? 11.351 -18.817 -26.880 1.00 90.12 653 LEU A O 1
ATOM 5211 N N . GLN A 1 654 ? 10.429 -18.557 -28.904 1.00 92.50 654 GLN A N 1
ATOM 5212 C CA . GLN A 1 654 ? 10.234 -19.994 -29.154 1.00 92.50 654 GLN A CA 1
ATOM 5213 C C . GLN A 1 654 ? 9.402 -20.679 -28.046 1.00 92.50 654 GLN A C 1
ATOM 5215 O O . GLN A 1 654 ? 9.703 -21.806 -27.647 1.00 92.50 654 GLN A O 1
ATOM 5220 N N . LEU A 1 655 ? 8.390 -19.979 -27.520 1.00 90.75 655 LEU A N 1
ATOM 5221 C CA . LEU A 1 655 ? 7.511 -20.507 -26.478 1.00 90.75 655 LEU A CA 1
ATOM 5222 C C . LEU A 1 655 ? 6.704 -21.695 -27.007 1.00 90.75 655 LEU A C 1
ATOM 5224 O O . LEU A 1 655 ? 6.011 -21.568 -28.018 1.00 90.75 655 LEU A O 1
ATOM 5228 N N . VAL A 1 656 ? 6.755 -22.825 -26.306 1.00 89.62 656 VAL A N 1
ATOM 5229 C CA . VAL A 1 656 ? 5.877 -23.973 -26.570 1.00 89.62 656 VAL A CA 1
ATOM 5230 C C . VAL A 1 656 ? 4.693 -23.964 -25.613 1.00 89.62 656 VAL A C 1
ATOM 5232 O O . VAL A 1 656 ? 4.817 -23.553 -24.462 1.00 89.62 656 VAL A O 1
ATOM 5235 N N . ASP A 1 657 ? 3.531 -24.377 -26.124 1.00 82.50 657 ASP A N 1
ATOM 5236 C CA . ASP A 1 657 ? 2.283 -24.537 -25.367 1.00 82.50 657 ASP A CA 1
ATOM 5237 C C . ASP A 1 657 ? 1.818 -23.301 -24.575 1.00 82.50 657 ASP A C 1
ATOM 5239 O O . ASP A 1 657 ? 1.008 -23.424 -23.653 1.00 82.50 657 ASP A O 1
ATOM 5243 N N . PHE A 1 658 ? 2.276 -22.100 -24.953 1.00 87.69 658 PHE A N 1
ATOM 5244 C CA . PHE A 1 658 ? 1.859 -20.863 -24.302 1.00 87.69 658 PHE A CA 1
ATOM 5245 C C . PHE A 1 658 ? 0.379 -20.584 -24.559 1.00 87.69 658 PHE A C 1
ATOM 5247 O O . PHE A 1 658 ? -0.062 -20.409 -25.698 1.00 87.69 658 PHE A O 1
ATOM 5254 N N . LYS A 1 659 ? -0.388 -20.514 -23.474 1.00 86.38 659 LYS A N 1
ATOM 5255 C CA . LYS A 1 659 ? -1.835 -20.303 -23.502 1.00 86.38 659 LYS A CA 1
ATOM 5256 C C . LYS A 1 659 ? -2.194 -18.937 -22.942 1.00 86.38 659 LYS A C 1
ATOM 5258 O O . LYS A 1 659 ? -1.576 -18.456 -21.993 1.00 86.38 659 LYS A O 1
ATOM 5263 N N . LYS A 1 660 ? -3.253 -18.322 -23.478 1.00 83.06 660 LYS A N 1
ATOM 5264 C CA . LYS A 1 660 ? -3.747 -17.026 -22.982 1.00 83.06 660 LYS A CA 1
ATOM 5265 C C . LYS A 1 660 ? -4.155 -17.115 -21.507 1.00 83.06 660 LYS A C 1
ATOM 5267 O O . LYS A 1 660 ? -4.001 -16.151 -20.767 1.00 83.06 660 LYS A O 1
ATOM 5272 N N . GLU A 1 661 ? -4.599 -18.286 -21.063 1.00 82.56 661 GLU A N 1
ATOM 5273 C CA . GLU A 1 661 ? -4.972 -18.595 -19.682 1.00 82.56 661 GLU A CA 1
ATOM 5274 C C . GLU A 1 661 ? -3.783 -18.573 -18.711 1.00 82.56 661 GLU A C 1
ATOM 5276 O O . GLU A 1 661 ? -4.004 -18.591 -17.506 1.00 82.56 661 GLU A O 1
ATOM 5281 N N . GLN A 1 662 ? -2.537 -18.526 -19.193 1.00 84.56 662 GLN A N 1
ATOM 5282 C CA . GLN A 1 662 ? -1.368 -18.303 -18.336 1.00 84.56 662 GLN A CA 1
ATOM 5283 C C . GLN A 1 662 ? -1.155 -16.818 -18.023 1.00 84.56 662 GLN A C 1
ATOM 5285 O O . GLN A 1 662 ? -0.442 -16.480 -17.080 1.00 84.56 662 GLN A O 1
ATOM 5290 N N . VAL A 1 663 ? -1.789 -15.910 -18.771 1.00 87.56 663 VAL A N 1
ATOM 5291 C CA . VAL A 1 663 ? -1.796 -14.485 -18.436 1.00 87.56 663 VAL A CA 1
ATOM 5292 C C . VAL A 1 663 ? -2.786 -14.265 -17.300 1.00 87.56 663 VAL A C 1
ATOM 5294 O O . VAL A 1 663 ? -3.993 -14.436 -17.477 1.00 87.56 663 VAL A O 1
ATOM 5297 N N . LEU A 1 664 ? -2.269 -13.853 -16.146 1.00 83.56 664 LEU A N 1
ATOM 5298 C CA . LEU A 1 664 ? -3.009 -13.676 -14.902 1.00 83.56 664 LEU A CA 1
ATOM 5299 C C . LEU A 1 664 ? -4.293 -12.862 -15.102 1.00 83.56 664 LEU A C 1
ATOM 5301 O O . LEU A 1 664 ? -5.371 -13.303 -14.718 1.00 83.56 664 LEU A O 1
ATOM 5305 N N . GLU A 1 665 ? -4.206 -11.704 -15.751 1.00 83.50 665 GLU A N 1
ATOM 5306 C CA . GLU A 1 665 ? -5.344 -10.819 -16.004 1.00 83.50 665 GLU A CA 1
ATOM 5307 C C . GLU A 1 665 ? -6.396 -11.474 -16.906 1.00 83.50 665 GLU A C 1
ATOM 5309 O O . GLU A 1 665 ? -7.587 -11.330 -16.650 1.00 83.50 665 GLU A O 1
ATOM 5314 N N . SER A 1 666 ? -5.974 -12.247 -17.914 1.00 81.81 666 SER A N 1
ATOM 5315 C CA . SER A 1 666 ? -6.904 -13.000 -18.770 1.00 81.81 666 SER A CA 1
ATOM 5316 C C . SER A 1 666 ? -7.566 -14.152 -18.010 1.00 81.81 666 SER A C 1
ATOM 5318 O O . SER A 1 666 ? -8.753 -14.408 -18.197 1.00 81.81 666 SER A O 1
ATOM 5320 N N . ARG A 1 667 ? -6.827 -14.832 -17.123 1.00 79.00 667 ARG A N 1
ATOM 5321 C CA . ARG A 1 667 ? -7.370 -15.877 -16.244 1.00 79.00 667 ARG A CA 1
ATOM 5322 C C . ARG A 1 667 ? -8.413 -15.305 -15.286 1.00 79.00 667 ARG A C 1
ATOM 5324 O O . ARG A 1 667 ? -9.494 -15.868 -15.156 1.00 79.00 667 ARG A O 1
ATOM 5331 N N . ILE A 1 668 ? -8.114 -14.164 -14.662 1.00 74.19 668 ILE A N 1
ATOM 5332 C CA . ILE A 1 668 ? -9.041 -13.458 -13.772 1.00 74.19 668 ILE A CA 1
ATOM 5333 C C . ILE A 1 668 ? -10.306 -13.051 -14.531 1.00 74.19 668 ILE A C 1
ATOM 5335 O O . ILE A 1 668 ? -11.404 -13.290 -14.029 1.00 74.19 668 ILE A O 1
ATOM 5339 N N . GLU A 1 669 ? -10.176 -12.471 -15.726 1.00 76.00 669 GLU A N 1
ATOM 5340 C CA . GLU A 1 669 ? -11.325 -12.079 -16.552 1.00 76.00 669 GLU A CA 1
ATOM 5341 C C . GLU A 1 669 ? -12.202 -13.296 -16.886 1.00 76.00 669 GLU A C 1
ATOM 5343 O O . GLU A 1 669 ? -13.418 -13.253 -16.697 1.00 76.00 669 GLU A O 1
ATOM 5348 N N . ASN A 1 670 ? -11.588 -14.414 -17.288 1.00 71.81 670 ASN A N 1
ATOM 5349 C CA . ASN A 1 670 ? -12.295 -15.651 -17.623 1.00 71.81 670 ASN A CA 1
ATOM 5350 C C . ASN A 1 670 ? -13.008 -16.285 -16.415 1.00 71.81 670 ASN A C 1
ATOM 5352 O O . ASN A 1 670 ? -14.155 -16.711 -16.538 1.00 71.81 670 ASN A O 1
ATOM 5356 N N . GLU A 1 671 ? -12.352 -16.363 -15.253 1.00 66.94 671 GLU A N 1
ATOM 5357 C CA . GLU A 1 671 ? -12.909 -17.034 -14.069 1.00 66.94 671 GLU A CA 1
ATOM 5358 C C . GLU A 1 671 ? -13.881 -16.152 -13.273 1.00 66.94 671 GLU A C 1
ATOM 5360 O O . GLU A 1 671 ? -14.793 -16.661 -12.620 1.00 66.94 671 GLU A O 1
ATOM 5365 N N . THR A 1 672 ? -13.720 -14.827 -13.322 1.00 61.22 672 THR A N 1
ATOM 5366 C CA . THR A 1 672 ? -14.527 -13.896 -12.514 1.00 61.22 672 THR A CA 1
ATOM 5367 C C . THR A 1 672 ? -15.522 -13.064 -13.323 1.00 61.22 672 THR A C 1
ATOM 5369 O O . THR A 1 672 ? -16.433 -12.473 -12.733 1.00 61.22 672 THR A O 1
ATOM 5372 N N . GLY A 1 673 ? -15.379 -13.008 -14.653 1.00 53.69 673 GLY A N 1
ATOM 5373 C CA . GLY A 1 673 ? -16.182 -12.168 -15.547 1.00 53.69 673 GLY A CA 1
ATOM 5374 C C . GLY A 1 673 ? -16.005 -10.663 -15.308 1.00 53.69 673 GLY A C 1
ATOM 5375 O O . GLY A 1 673 ? -16.920 -9.891 -15.618 1.00 53.69 673 GLY A O 1
ATOM 5376 N N . ARG A 1 674 ? -14.897 -10.255 -14.672 1.00 47.31 674 ARG A N 1
ATOM 5377 C CA . ARG A 1 674 ? -14.610 -8.878 -14.242 1.00 47.31 674 ARG A CA 1
ATOM 5378 C C . ARG A 1 674 ? -13.391 -8.283 -14.909 1.00 47.31 674 ARG A C 1
ATOM 5380 O O . ARG A 1 674 ? -12.409 -9.031 -15.085 1.00 47.31 674 ARG A O 1
#

Mean predicted aligned error: 18.88 Å

Sequence (674 aa):
MKVLVISPEKKDRSSRQRRLLIVRALEDLKIKLLNPLPGRPPKKLRPLMLFPKISYGKETALLDKAEVVIADLTVADYKTDFLVSQALAEGKPVLGLFGREINREKISSWNKAEFFYFDYFEKQNINSVLRRFFRFLKQLKQRRGKLIVLEGLDGAGKATQAKLLLDYLQNSGSRTKYIEFPRYYSSFHGGVIGRYLKGEFGGLKEINPYLASLTYALDRLTAREEMEDWLRNGNLVIANRYTSSSLAFQSVGIKPEDKENFWDWLLEMEYKVHKLPREDLVILLNLPPEFSLKKGKQKKNTSDDPEYLKEVAETYLSLAGKFGHWRKIDCCLRNGKLRSVKQIHEEIVKILKEKNIISLKDNKRKTKTVKMNRLIECVPNFSEGKDKNIIAQIFLPAKNVPGVTLLDVESDPDHNRCLGTLVGEPEAVLAVVYEMIKIATGLIDMEKHHGEHPRIGATDVVPFVPVANMSLEDCVLLAKKLGEKVGRELKIPVYLYEAAATKPERVKLEDVRRGEYEGLKKVIESDPERKPDFGPAKMHPTAGAMVTGARKFLIAYNVNLETKDVSIAKEIAKLVRESGGGFPAVKALGFEIAEKGYIQISMNLCDFEKTNMDTVFKKIKQEAGKRGVKVLSSEIYGLLPAAALKGINLEELQLVDFKKEQVLESRIENETGR

Solvent-accessible surface area (backbone atoms only — not comparable to full-atom values): 36066 Å² total; per-residue (Å²): 114,36,32,32,52,44,37,37,56,62,88,48,71,65,58,52,50,56,51,52,51,54,51,50,57,37,52,76,68,70,48,48,64,76,45,93,70,52,37,68,60,67,98,63,89,74,81,92,63,101,47,64,68,74,77,40,50,67,61,51,60,46,50,75,67,34,61,31,38,39,32,47,42,36,68,57,38,72,67,41,51,52,54,52,54,49,37,49,75,71,67,30,39,31,40,40,33,27,48,96,50,71,60,61,72,64,50,61,68,46,64,77,40,94,44,49,46,72,48,79,47,50,94,91,41,45,71,58,50,52,51,52,50,55,50,50,53,55,52,73,69,45,56,64,22,46,34,36,33,36,40,61,58,67,82,47,45,50,70,60,48,50,51,54,48,49,54,54,38,48,54,72,70,41,60,66,45,79,48,62,54,73,35,47,88,82,33,75,42,11,36,50,50,54,41,42,65,72,42,76,76,45,52,88,88,70,51,58,45,71,66,58,46,50,44,57,48,53,33,52,52,78,46,36,66,66,54,48,55,42,21,53,74,48,20,39,35,41,29,40,34,56,73,70,46,49,59,22,63,46,42,58,92,50,55,80,89,49,39,61,61,51,45,52,51,50,51,40,46,41,45,68,69,65,55,41,83,73,72,65,30,37,37,33,33,46,49,65,51,72,62,28,49,69,60,40,78,82,54,99,50,84,82,66,45,69,66,59,43,44,50,28,51,52,40,45,52,51,51,45,72,72,38,88,52,38,42,81,42,72,43,47,45,98,87,72,47,74,55,54,72,66,63,54,45,54,50,53,54,48,52,36,39,77,67,66,76,44,68,82,73,70,75,74,63,74,91,68,83,58,67,79,63,41,26,28,38,36,48,43,28,32,58,50,24,70,60,64,68,60,53,52,58,33,54,43,59,42,60,88,38,90,58,37,42,68,80,45,75,53,66,36,58,73,39,22,26,24,37,35,40,32,40,22,30,64,70,53,41,52,54,32,52,51,52,22,47,55,46,28,47,73,72,32,50,47,88,77,61,76,46,79,50,91,45,33,18,16,44,30,38,38,43,26,23,49,69,30,89,49,47,62,68,58,24,23,53,50,23,50,53,50,33,46,48,42,8,69,76,71,41,27,16,16,37,41,20,43,78,36,29,89,48,83,71,24,36,47,65,66,56,64,41,51,60,26,41,74,42,37,62,72,34,25,72,74,36,81,89,56,45,43,79,22,40,45,51,43,64,26,93,34,26,22,28,31,35,29,12,10,47,64,63,60,36,38,44,32,41,33,33,66,43,78,62,42,66,58,30,39,52,52,18,37,54,47,10,34,94,56,74,30,42,63,51,27,47,46,45,34,44,71,39,80,93,77,69,32,24,31,31,42,30,38,28,46,34,46,90,80,37,39,68,63,62,52,49,52,50,50,47,52,58,32,48,78,69,76,30,51,71,72,34,20,41,73,52,76,53,40,55,64,74,69,51,65,92,55,65,66,79,80,55,39,58,53,90,78,51,71,70,31,26,42,64,54,34,46,28,72,77,66,76,98

Foldseek 3Di:
DEEEEAFALDPDPVSVVVLVLLLVLCVVVVHHYLDSPHNPHDPDDDPDDPDVCVVCVVSVVSLVVHQAYEYEQQPDDPNSLVSVVVSLVVVHAYEYEHEPHHPVVSCVVCVPGPRYDYDYDDNVCSNVSVVVSVVVVVLLPDQLEAEEEEDEFPPLCLVVLLVVVVQLCVLLVAAEAEEEPPPCPPDPLNVVLVCVQQQVPHALLVDQLVVNLVSRLVSLLVCQVVVSVQRSVNGYYYYHDDLLLSLLQSLPPPDPVCSVVVNVVSCCCRCVVSVHDDHQAYEYSQDDLVSSLVVCVVPDTSCNDSVSSVSSSVSSVVVQVVDPRYDYDYQADPVRHGDDPVVSSVVVVVVCPVSVSDDPVSPPPDDPSPRQFQKKKKKWKFQAQDDPVLQCQLQVLQPPQPFKDFLDKDGDVQQRMIIIIIMGHLVSVLVSNLVSLVSLLVPFFPVPGDHPDFAFFRGGEMEMEGFGPDDLVNRLVSQVVSQQCCQVPVLAFEAEEAPNHPDPQRPDSCSLSVVGNPHLQVPLQPPPVNDGPGGDSHADRGGGHYYYYYFYDKWKKKWWKPDPPQVLLQVLQLQQAVVNVHFPQKHWDKDDPVVVRIIMIIIIRRDLVRPALQNSQVSSQVSCVVVVMHTQAMEIDAADEPVSCPPDDPVVRRYPPDDPCSHPVSVCCVVPVD

Secondary structure (DSSP, 8-state):
-EEEEE-----SHHHHHHHHHHHHHHHHTT-EES-SSTTPPPSSPPP--S-HHHHTHHHHHHHHT-SEEEEE-TT--HHHHHHHHHHHHTT--EEEEE-SS--HHHHHHHTTSTTEEEEE--TTTHHHHHHHHHHHHHHHTS--SEEEEEE-STTS-HHHHHHHHHHHHHHTT--EEEEESS-TTT-HHHHHHHHHHTTBTB-TTTS-HHHHHHHHHHHHHTTHHHHHHHHHTT-EEEEES-HHHHHHHTTTTS-GGGHHHHHHHHHIIIIIIS-PPPPSEEEEEE--HHHHHHHHTTS--GGG-HHHHHHHHHHHHHHHHH-TTEEEEESB-TTSPBPPHHHHHHHHHHHHHHTTSS-GGGG-S---------EEEE--EES-SS-HHHHHHHHGGGTT-TTEEEEEEEEETTTTEEEEEEEE-HHHHHHHHHHHHHHHHHH--TTT---SS--SBSEEEEEEEEEES--HHHHHHHHHHHHHHHHHHT---EEEEETT-SSGGGSSHHHHTTTHHHHHHHHTTT-GGG--SBS-SS-BTTTB-EEEEE----EEEEEEES-S-HHHHHHHHHHHSGGGT-STTEEEEEEEETTTTEEEEEEEES-TTTS-HHHHHHHHHHHHHTTT--EEEEEEES-B-GGGGTT--GGGGTBSS--GGGBHHHHHHHHH--